Protein AF-A0A0G1MIH7-F1 (afdb_monomer)

Sequence (513 aa):
MSFLEKFGFHPGEDAVKKELVKKETDPRLKGFAPGRAARLLMLGGALLGAKAEGATPVVKDTGLRESPRIEQDSGGNLGPDVGMEVAKQAGETEKRSLRFEGLHSPMFNTETGKVEWVHLLDPLYLPVSRESEVPESISIFVPYEYARTFDTGNLLDSQDYENARDYIAGSLRDALGDNLHGLSWDETDYRAKHSVDALGLPEVESIYVLGGASPEGSKVESAKPGEVDEENLELGELRGSDATTITLEILRQMGVKVDSTAIEILGDEQQFSSEEYATLENLAREKGFTGSAENVIYKLISQYNREEITDDDTLLALDQMVASKRGVEIEIKLKDGGKDTYMIPVTWLPLLLLPLAFRRRKPAEEEKVKPPEKREKITDEPPEEVEETEMVVKNVEADLAGNFGFYESIVDRYSKEEDPDVNEMTHDILDLWTKNDNDFRVKAGMSPEPHHRTRPRQVFYANLHARAIKELIIEARQHGEKIDRAWDNTKTRERVREVVKAESDRLKALKKE

Radius of gyration: 36.1 Å; Cα contacts (8 Å, |Δi|>4): 573; chains: 1; bounding box: 89×80×112 Å

Structure (mmCIF, N/CA/C/O backbone):
data_AF-A0A0G1MIH7-F1
#
_entry.id   AF-A0A0G1MIH7-F1
#
loop_
_atom_site.group_PDB
_atom_site.id
_atom_site.type_symbol
_atom_site.label_atom_id
_atom_site.label_alt_id
_atom_site.label_comp_id
_atom_site.label_asym_id
_atom_site.label_entity_id
_atom_site.label_seq_id
_atom_site.pdbx_PDB_ins_code
_atom_site.Cartn_x
_atom_site.Cartn_y
_atom_site.Cartn_z
_atom_site.occupancy
_atom_site.B_iso_or_equiv
_atom_site.auth_seq_id
_atom_site.auth_comp_id
_atom_site.auth_asym_id
_atom_site.auth_atom_id
_atom_site.pdbx_PDB_model_num
ATOM 1 N N . MET A 1 1 ? 58.709 -31.105 -38.034 1.00 44.09 1 MET A N 1
ATOM 2 C CA . MET A 1 1 ? 57.266 -31.365 -38.196 1.00 44.09 1 MET A CA 1
ATOM 3 C C . MET A 1 1 ? 56.519 -30.166 -37.658 1.00 44.09 1 MET A C 1
ATOM 5 O O . MET A 1 1 ? 56.598 -29.904 -36.462 1.00 44.09 1 MET A O 1
ATOM 9 N N . SER A 1 2 ? 55.918 -29.381 -38.547 1.00 44.94 2 SER A N 1
ATOM 10 C CA . SER A 1 2 ? 55.173 -28.174 -38.193 1.00 44.94 2 SER A CA 1
ATOM 11 C C . SER A 1 2 ? 53.686 -28.501 -38.032 1.00 44.94 2 SER A C 1
ATOM 13 O O . SER A 1 2 ? 53.168 -29.463 -38.594 1.00 44.94 2 SER A O 1
ATOM 15 N N . PHE A 1 3 ? 53.003 -27.681 -37.239 1.00 36.94 3 PHE A N 1
ATOM 16 C CA . PHE A 1 3 ? 51.607 -27.799 -36.799 1.00 36.94 3 PHE A CA 1
ATOM 17 C C . PHE A 1 3 ? 50.560 -27.933 -37.934 1.00 36.94 3 PHE A C 1
ATOM 19 O O . PHE A 1 3 ? 49.405 -28.253 -37.669 1.00 36.94 3 PHE A O 1
ATOM 26 N N . LEU A 1 4 ? 50.957 -27.755 -39.199 1.00 42.72 4 LEU A N 1
ATOM 27 C CA . LEU A 1 4 ? 50.080 -27.777 -40.374 1.00 42.72 4 LEU A CA 1
ATOM 28 C C . LEU A 1 4 ? 49.998 -29.138 -41.097 1.00 42.72 4 LEU A C 1
ATOM 30 O O . LEU A 1 4 ? 49.125 -29.312 -41.939 1.00 42.72 4 LEU A O 1
ATOM 34 N N . GLU A 1 5 ? 50.804 -30.142 -40.730 1.00 46.59 5 GLU A N 1
ATOM 35 C CA . GLU A 1 5 ? 50.678 -31.511 -41.282 1.00 46.59 5 GLU A CA 1
ATOM 36 C C . GLU A 1 5 ? 49.583 -32.353 -40.593 1.00 46.59 5 GLU A C 1
ATOM 38 O O . GLU A 1 5 ? 49.275 -33.458 -41.031 1.00 46.59 5 GLU A O 1
ATOM 43 N N . LYS A 1 6 ? 48.944 -31.836 -39.532 1.00 46.81 6 LYS A N 1
ATOM 44 C CA . LYS A 1 6 ? 47.942 -32.574 -38.740 1.00 46.81 6 LYS A CA 1
ATOM 45 C C . LYS A 1 6 ? 46.495 -32.451 -39.244 1.00 46.81 6 LYS A C 1
ATOM 47 O O . LYS A 1 6 ? 45.623 -33.111 -38.690 1.00 46.81 6 LYS A O 1
ATOM 52 N N . PHE A 1 7 ? 46.236 -31.638 -40.275 1.00 44.69 7 PHE A N 1
ATOM 53 C CA . PHE A 1 7 ? 44.871 -31.299 -40.714 1.00 44.69 7 PHE A CA 1
ATOM 54 C C . PHE A 1 7 ? 44.569 -31.518 -42.207 1.00 44.69 7 PHE A C 1
ATOM 56 O O . PHE A 1 7 ? 43.572 -31.009 -42.704 1.00 44.69 7 PHE A O 1
ATOM 63 N N . GLY A 1 8 ? 45.362 -32.327 -42.917 1.00 41.22 8 GLY A N 1
ATOM 64 C CA . GLY A 1 8 ? 44.895 -32.988 -44.147 1.00 41.22 8 GLY A CA 1
ATOM 65 C C . GLY A 1 8 ? 44.416 -32.081 -45.290 1.00 41.22 8 GLY A C 1
ATOM 66 O O . GLY A 1 8 ? 43.531 -32.480 -46.041 1.00 41.22 8 GLY A O 1
ATOM 67 N N . PHE A 1 9 ? 44.989 -30.886 -45.452 1.00 33.19 9 PHE A N 1
ATOM 68 C CA . PHE A 1 9 ? 44.692 -30.014 -46.591 1.00 33.19 9 PHE A CA 1
ATOM 69 C C . PHE A 1 9 ? 45.756 -30.168 -47.685 1.00 33.19 9 PHE A C 1
ATOM 71 O O . PHE A 1 9 ? 46.876 -29.679 -47.551 1.00 33.19 9 PHE A O 1
ATOM 78 N N . HIS A 1 10 ? 45.391 -30.830 -48.784 1.00 44.47 10 HIS A N 1
ATOM 79 C CA . HIS A 1 10 ? 46.131 -30.775 -50.045 1.00 44.47 10 HIS A CA 1
ATOM 80 C C . HIS A 1 10 ? 45.499 -29.711 -50.957 1.00 44.47 10 HIS A C 1
ATOM 82 O O . HIS A 1 10 ? 44.301 -29.807 -51.232 1.00 44.47 10 HIS A O 1
ATOM 88 N N . PRO A 1 11 ? 46.256 -28.720 -51.460 1.00 35.38 11 PRO A N 1
ATOM 89 C CA . PRO A 1 11 ? 45.780 -27.846 -52.518 1.00 35.38 11 PRO A CA 1
ATOM 90 C C . PRO A 1 11 ? 46.031 -28.527 -53.870 1.00 35.38 11 PRO A C 1
ATOM 92 O O . PRO A 1 11 ? 47.159 -28.895 -54.191 1.00 35.38 11 PRO A O 1
ATOM 95 N N . GLY A 1 12 ? 44.971 -28.726 -54.649 1.00 30.41 12 GLY A N 1
ATOM 96 C CA . GLY A 1 12 ? 45.069 -29.128 -56.049 1.00 30.41 12 GLY A CA 1
ATOM 97 C C . GLY A 1 12 ? 44.896 -27.910 -56.945 1.00 30.41 12 GLY A C 1
ATOM 98 O O . GLY A 1 12 ? 43.775 -27.432 -57.113 1.00 30.41 12 GLY A O 1
ATOM 99 N N . GLU A 1 13 ? 46.003 -27.412 -57.490 1.00 31.78 13 GLU A N 1
ATOM 100 C CA . GLU A 1 13 ? 46.022 -26.493 -58.628 1.00 31.78 13 GLU A CA 1
ATOM 101 C C . GLU A 1 13 ? 45.903 -27.260 -59.959 1.00 31.78 13 GLU A C 1
ATOM 103 O O . GLU A 1 13 ? 46.245 -28.437 -60.059 1.00 31.78 13 GLU A O 1
ATOM 108 N N . ASP A 1 14 ? 45.461 -26.507 -60.968 1.00 32.78 14 ASP A N 1
ATOM 109 C CA . ASP A 1 14 ? 45.545 -26.737 -62.414 1.00 32.78 14 ASP A CA 1
ATOM 110 C C . ASP A 1 14 ? 44.444 -27.530 -63.135 1.00 32.78 14 ASP A C 1
ATOM 112 O O . ASP A 1 14 ? 44.491 -28.745 -63.293 1.00 32.78 14 ASP A O 1
ATOM 116 N N . ALA A 1 15 ? 43.547 -26.768 -63.781 1.00 29.56 15 ALA A N 1
ATOM 117 C CA . ALA A 1 15 ? 43.366 -26.861 -65.236 1.00 29.56 15 ALA A CA 1
ATOM 118 C C . ALA A 1 15 ? 42.664 -25.610 -65.806 1.00 29.56 15 ALA A C 1
ATOM 120 O O . ALA A 1 15 ? 41.440 -25.484 -65.809 1.00 29.56 15 ALA A O 1
ATOM 121 N N . VAL A 1 16 ? 43.457 -24.695 -66.369 1.00 32.94 16 VAL A N 1
ATOM 122 C CA . VAL A 1 16 ? 43.000 -23.665 -67.314 1.00 32.94 16 VAL A CA 1
ATOM 123 C C . VAL A 1 16 ? 43.122 -24.219 -68.736 1.00 32.94 16 VAL A C 1
ATOM 125 O O . VAL A 1 16 ? 44.236 -24.517 -69.162 1.00 32.94 16 VAL A O 1
ATOM 128 N N . LYS A 1 17 ? 42.017 -24.266 -69.502 1.00 31.86 17 LYS A N 1
ATOM 129 C CA . LYS A 1 17 ? 41.921 -23.748 -70.892 1.00 31.86 17 LYS A CA 1
ATOM 130 C C . LYS A 1 17 ? 40.544 -23.993 -71.544 1.00 31.86 17 LYS A C 1
ATOM 132 O O . LYS A 1 17 ? 40.187 -25.118 -71.851 1.00 31.86 17 LYS A O 1
ATOM 137 N N . LYS A 1 18 ? 39.892 -22.861 -71.852 1.00 32.69 18 LYS A N 1
ATOM 138 C CA . LYS A 1 18 ? 39.123 -22.496 -73.064 1.00 32.69 18 LYS A CA 1
ATOM 139 C C . LYS A 1 18 ? 38.039 -23.449 -73.600 1.00 32.69 18 LYS A C 1
ATOM 141 O O . LYS A 1 18 ? 38.362 -24.400 -74.292 1.00 32.69 18 LYS A O 1
ATOM 146 N N . GLU A 1 19 ? 36.794 -22.966 -73.579 1.00 28.88 19 GLU A N 1
ATOM 147 C CA . GLU A 1 19 ? 36.026 -22.773 -74.819 1.00 28.88 19 GLU A CA 1
ATOM 148 C C . GLU A 1 19 ? 34.981 -21.652 -74.674 1.00 28.88 19 GLU A C 1
ATOM 150 O O . GLU A 1 19 ? 34.595 -21.259 -73.576 1.00 28.88 19 GLU A O 1
ATOM 155 N N . LEU A 1 20 ? 34.640 -21.049 -75.806 1.00 29.97 20 LEU A N 1
ATOM 156 C CA . LEU A 1 20 ? 34.099 -19.706 -75.990 1.00 29.97 20 LEU A CA 1
ATOM 157 C C . LEU A 1 20 ? 32.677 -19.814 -76.577 1.00 29.97 20 LEU A C 1
ATOM 159 O O . LEU A 1 20 ? 32.452 -20.598 -77.488 1.00 29.97 20 LEU A O 1
ATOM 163 N N . VAL A 1 21 ? 31.783 -18.916 -76.141 1.00 29.66 21 VAL A N 1
ATOM 164 C CA . VAL A 1 21 ? 30.531 -18.480 -76.808 1.00 29.66 21 VAL A CA 1
ATOM 165 C C . VAL A 1 21 ? 29.314 -19.424 -76.764 1.00 29.66 21 VAL A C 1
ATOM 167 O O . VAL A 1 21 ? 29.142 -20.288 -77.614 1.00 29.66 21 VAL A O 1
ATOM 170 N N . LYS A 1 22 ? 28.327 -19.063 -75.929 1.00 28.33 22 LYS A N 1
ATOM 171 C CA . LYS A 1 22 ? 27.010 -18.575 -76.395 1.00 28.33 22 LYS A CA 1
ATOM 172 C C . LYS A 1 22 ? 26.277 -17.833 -75.271 1.00 28.33 22 LYS A C 1
ATOM 174 O O . LYS A 1 22 ? 26.077 -18.354 -74.183 1.00 28.33 22 LYS A O 1
ATOM 179 N N . LYS A 1 23 ? 25.926 -16.578 -75.562 1.00 36.69 23 LYS A N 1
ATOM 180 C CA . LYS A 1 23 ? 25.034 -15.724 -74.773 1.00 36.69 23 LYS A CA 1
ATOM 181 C C . LYS A 1 23 ? 23.606 -16.252 -74.903 1.00 36.69 23 LYS A C 1
ATOM 183 O O . LYS A 1 23 ? 23.083 -16.243 -76.012 1.00 36.69 23 LYS A O 1
ATOM 188 N N . GLU A 1 24 ? 22.965 -16.558 -73.785 1.00 29.08 24 GLU A N 1
ATOM 189 C CA . GLU A 1 24 ? 21.515 -16.437 -73.638 1.00 29.08 24 GLU A CA 1
ATOM 190 C C . GLU A 1 24 ? 21.245 -15.604 -72.386 1.00 29.08 24 GLU A C 1
ATOM 192 O O . GLU A 1 24 ? 21.560 -15.976 -71.260 1.00 29.08 24 GLU A O 1
ATOM 197 N N . THR A 1 25 ? 20.757 -14.393 -72.624 1.00 34.44 25 THR A N 1
ATOM 198 C CA . THR A 1 25 ? 20.249 -13.472 -71.613 1.00 34.44 25 THR A CA 1
ATOM 199 C C . THR A 1 25 ? 18.903 -13.982 -71.112 1.00 34.44 25 THR A C 1
ATOM 201 O O . THR A 1 25 ? 17.951 -14.036 -71.889 1.00 34.44 25 THR A O 1
ATOM 204 N N . ASP A 1 26 ? 18.828 -14.307 -69.822 1.00 34.06 26 ASP A N 1
ATOM 205 C CA . ASP A 1 26 ? 17.584 -14.606 -69.111 1.00 34.06 26 ASP A CA 1
ATOM 206 C C . ASP A 1 26 ? 16.625 -13.389 -69.175 1.00 34.06 26 ASP A C 1
ATOM 208 O O . ASP A 1 26 ? 16.998 -12.282 -68.763 1.00 34.06 26 ASP A O 1
ATOM 212 N N . PRO A 1 27 ? 15.393 -13.538 -69.701 1.00 34.28 27 PRO A N 1
ATOM 213 C CA . PRO A 1 27 ? 14.427 -12.447 -69.829 1.00 34.28 27 PRO A CA 1
ATOM 214 C C . PRO A 1 27 ? 13.786 -11.991 -68.502 1.00 34.28 27 PRO A C 1
ATOM 216 O O . PRO A 1 27 ? 12.932 -11.103 -68.523 1.00 34.28 27 PRO A O 1
ATOM 219 N N . ARG A 1 28 ? 14.192 -12.518 -67.338 1.00 37.84 28 ARG A N 1
ATOM 220 C CA . ARG A 1 28 ? 13.602 -12.172 -66.025 1.00 37.84 28 ARG A CA 1
ATOM 221 C C . ARG A 1 28 ? 14.112 -10.884 -65.361 1.00 37.84 28 ARG A C 1
ATOM 223 O O . ARG A 1 28 ? 13.677 -10.563 -64.260 1.00 37.84 28 ARG A O 1
ATOM 230 N N . LEU A 1 29 ? 14.967 -10.097 -66.021 1.00 36.47 29 LEU A N 1
ATOM 231 C CA . LEU A 1 29 ? 15.504 -8.832 -65.478 1.00 36.47 29 LEU A CA 1
ATOM 232 C C . LEU A 1 29 ? 15.002 -7.556 -66.180 1.00 36.47 29 LEU A C 1
ATOM 234 O O . LEU A 1 29 ? 15.649 -6.511 -66.122 1.00 36.47 29 LEU A O 1
ATOM 238 N N . LYS A 1 30 ? 13.819 -7.585 -66.803 1.00 32.53 30 LYS A N 1
ATOM 239 C CA . LYS A 1 30 ? 13.116 -6.357 -67.214 1.00 32.53 30 LYS A CA 1
ATOM 240 C C . LYS A 1 30 ? 12.048 -5.996 -66.185 1.00 32.53 30 LYS A C 1
ATOM 242 O O . LYS A 1 30 ? 10.952 -6.540 -66.224 1.00 32.53 30 LYS A O 1
ATOM 247 N N . GLY A 1 31 ? 12.364 -5.062 -65.284 1.00 37.75 31 GLY A N 1
ATOM 248 C CA . GLY A 1 31 ? 11.344 -4.461 -64.413 1.00 37.75 31 GLY A CA 1
ATOM 249 C C . GLY A 1 31 ? 11.797 -3.874 -63.077 1.00 37.75 31 GLY A C 1
ATOM 250 O O . GLY A 1 31 ? 10.941 -3.444 -62.311 1.00 37.75 31 GLY A O 1
ATOM 251 N N . PHE A 1 32 ? 13.094 -3.822 -62.758 1.00 35.06 32 PHE A N 1
ATOM 252 C CA . PHE A 1 32 ? 13.534 -3.234 -61.488 1.00 35.06 32 PHE A CA 1
ATOM 253 C C . PHE A 1 32 ? 13.663 -1.708 -61.608 1.00 35.06 32 PHE A C 1
ATOM 255 O O . PHE A 1 32 ? 14.698 -1.179 -62.005 1.00 35.06 32 PHE A O 1
ATOM 262 N N . ALA A 1 33 ? 12.590 -0.983 -61.286 1.00 41.47 33 ALA A N 1
ATOM 263 C CA . ALA A 1 33 ? 12.669 0.455 -61.062 1.00 41.47 33 ALA A CA 1
ATOM 264 C C . ALA A 1 33 ? 13.313 0.702 -59.682 1.00 41.47 33 ALA A C 1
ATOM 266 O O . ALA A 1 33 ? 12.742 0.283 -58.673 1.00 41.47 33 ALA A O 1
ATOM 267 N N . PRO A 1 34 ? 14.477 1.371 -59.583 1.00 43.56 34 PRO A N 1
ATOM 268 C CA . PRO A 1 34 ? 15.071 1.673 -58.287 1.00 43.56 34 PRO A CA 1
ATOM 269 C C . PRO A 1 34 ? 14.152 2.620 -57.506 1.00 43.56 34 PRO A C 1
ATOM 271 O O . PRO A 1 34 ? 13.765 3.687 -58.002 1.00 43.56 34 PRO A O 1
ATOM 274 N N . GLY A 1 35 ? 13.793 2.202 -56.288 1.00 47.31 35 GLY A N 1
ATOM 275 C CA . GLY A 1 35 ? 12.974 2.971 -55.354 1.00 47.31 35 GLY A CA 1
ATOM 276 C C . GLY A 1 35 ? 13.631 4.294 -54.942 1.00 47.31 35 GLY A C 1
ATOM 277 O O . GLY A 1 35 ? 14.837 4.489 -55.105 1.00 47.31 35 GLY A O 1
ATOM 278 N N . ARG A 1 36 ? 12.829 5.218 -54.395 1.00 42.56 36 ARG A N 1
ATOM 279 C CA . ARG A 1 36 ? 13.233 6.601 -54.063 1.00 42.56 36 ARG A CA 1
ATOM 280 C C . ARG A 1 36 ? 14.532 6.702 -53.246 1.00 42.56 36 ARG A C 1
ATOM 282 O O . ARG A 1 36 ? 15.330 7.586 -53.527 1.00 42.56 36 ARG A O 1
ATOM 289 N N . ALA A 1 37 ? 14.784 5.775 -52.320 1.00 38.69 37 ALA A N 1
ATOM 290 C CA . ALA A 1 37 ? 16.008 5.748 -51.512 1.00 38.69 37 ALA A CA 1
ATOM 291 C C . ALA A 1 37 ? 17.279 5.455 -52.338 1.00 38.69 37 ALA A C 1
ATOM 293 O O . ALA A 1 37 ? 18.307 6.098 -52.145 1.00 38.69 37 ALA A O 1
ATOM 294 N N . ALA A 1 38 ? 17.197 4.555 -53.324 1.00 42.56 38 ALA A N 1
ATOM 295 C CA . ALA A 1 38 ? 18.307 4.270 -54.233 1.00 42.56 38 ALA A CA 1
ATOM 296 C C . ALA A 1 38 ? 18.554 5.429 -55.214 1.00 42.56 38 ALA A C 1
ATOM 298 O O . ALA A 1 38 ? 19.698 5.698 -55.568 1.00 42.56 38 ALA A O 1
ATOM 299 N N . ARG A 1 39 ? 17.503 6.169 -55.605 1.00 43.28 39 ARG A N 1
ATOM 300 C CA . ARG A 1 39 ? 17.656 7.408 -56.389 1.00 43.28 39 ARG A CA 1
ATOM 301 C C . ARG A 1 39 ? 18.311 8.527 -55.581 1.00 43.28 39 ARG A C 1
ATOM 303 O O . ARG A 1 39 ? 19.133 9.235 -56.142 1.00 43.28 39 ARG A O 1
ATOM 310 N N . LEU A 1 40 ? 17.995 8.660 -54.292 1.00 40.34 40 LEU A N 1
ATOM 311 C CA . LEU A 1 40 ? 18.628 9.630 -53.388 1.00 40.34 40 LEU A CA 1
ATOM 312 C C . LEU A 1 40 ? 20.113 9.322 -53.151 1.00 40.34 40 LEU A C 1
ATOM 314 O O . LEU A 1 40 ? 20.933 10.231 -53.218 1.00 40.34 40 LEU A O 1
ATOM 318 N N . LEU A 1 41 ? 20.474 8.048 -52.978 1.00 40.69 41 LEU A N 1
ATOM 319 C CA . LEU A 1 41 ? 21.875 7.626 -52.856 1.00 40.69 41 LEU A CA 1
ATOM 320 C C . LEU A 1 41 ? 22.661 7.796 -54.165 1.00 40.69 41 LEU A C 1
ATOM 322 O O . LEU A 1 41 ? 23.814 8.218 -54.134 1.00 40.69 41 LEU A O 1
ATOM 326 N N . MET A 1 42 ? 22.038 7.545 -55.323 1.00 43.91 42 MET A N 1
ATOM 327 C CA . MET A 1 42 ? 22.674 7.830 -56.615 1.00 43.91 42 MET A CA 1
ATOM 328 C C . MET A 1 42 ? 22.769 9.334 -56.915 1.00 43.91 42 MET A C 1
ATOM 330 O O . MET A 1 42 ? 23.758 9.754 -57.507 1.00 43.91 42 MET A O 1
ATOM 334 N N . LEU A 1 43 ? 21.805 10.159 -56.481 1.00 41.72 43 LEU A N 1
ATOM 335 C CA . LEU A 1 43 ? 21.903 11.623 -56.574 1.00 41.72 43 LEU A CA 1
ATOM 336 C C . LEU A 1 43 ? 22.996 12.179 -55.653 1.00 41.72 43 LEU A C 1
ATOM 338 O O . LEU A 1 43 ? 23.746 13.053 -56.078 1.00 41.72 43 LEU A O 1
ATOM 342 N N . GLY A 1 44 ? 23.133 11.641 -54.436 1.00 38.72 44 GLY A N 1
ATOM 343 C CA . GLY A 1 44 ? 24.222 11.990 -53.519 1.00 38.72 44 GLY A CA 1
ATOM 344 C C . GLY A 1 44 ? 25.600 11.611 -54.072 1.00 38.72 44 GLY A C 1
ATOM 345 O O . GLY A 1 44 ? 26.532 12.406 -54.001 1.00 38.72 44 GLY A O 1
ATOM 346 N N . GLY A 1 45 ? 25.714 10.443 -54.715 1.00 36.94 45 GLY A N 1
ATOM 347 C CA . GLY A 1 45 ? 26.942 10.020 -55.399 1.00 36.94 45 GLY A CA 1
ATOM 348 C C . GLY A 1 45 ? 27.263 10.829 -56.664 1.00 36.94 45 GLY A C 1
ATOM 349 O O . GLY A 1 45 ? 28.429 11.096 -56.940 1.00 36.94 45 GLY A O 1
ATOM 350 N N . ALA A 1 46 ? 26.247 11.267 -57.415 1.00 38.22 46 ALA A N 1
ATOM 351 C CA . ALA A 1 46 ? 26.431 12.081 -58.619 1.00 38.22 46 ALA A CA 1
ATOM 352 C C . ALA A 1 46 ? 26.798 13.545 -58.303 1.00 38.22 46 ALA A C 1
ATOM 354 O O . ALA A 1 46 ? 27.587 14.141 -59.035 1.00 38.22 46 ALA A O 1
ATOM 355 N N . LEU A 1 47 ? 26.295 14.106 -57.196 1.00 38.09 47 LEU A N 1
ATOM 356 C CA . LEU A 1 47 ? 26.658 15.451 -56.724 1.00 38.09 47 LEU A CA 1
ATOM 357 C C . LEU A 1 47 ? 28.106 15.540 -56.218 1.00 38.09 47 LEU A C 1
ATOM 359 O O . LEU A 1 47 ? 28.707 16.607 -56.283 1.00 38.09 47 LEU A O 1
ATOM 363 N N . LEU A 1 48 ? 28.692 14.421 -55.787 1.00 40.50 48 LEU A N 1
ATOM 364 C CA . LEU A 1 48 ? 30.092 14.343 -55.352 1.00 40.50 48 LEU A CA 1
ATOM 365 C C . LEU A 1 48 ? 31.074 13.996 -56.489 1.00 40.50 48 LEU A C 1
ATOM 367 O O . LEU A 1 48 ? 32.283 13.998 -56.273 1.00 40.50 48 LEU A O 1
ATOM 371 N N . GLY A 1 49 ? 30.575 13.714 -57.701 1.00 35.97 49 GLY A N 1
ATOM 372 C CA . GLY A 1 4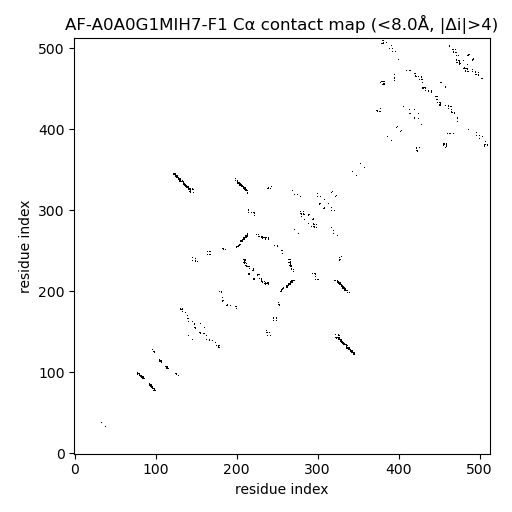9 ? 31.384 13.267 -58.843 1.00 35.97 49 GLY A CA 1
ATOM 373 C C . GLY A 1 49 ? 31.453 14.220 -60.044 1.00 35.97 49 GLY A C 1
ATOM 374 O O . GLY A 1 49 ? 32.210 13.953 -60.977 1.00 35.97 49 GLY A O 1
ATOM 375 N N . ALA A 1 50 ? 30.698 15.322 -60.065 1.00 31.31 50 ALA A N 1
ATOM 376 C CA . ALA A 1 50 ? 30.637 16.208 -61.228 1.00 31.31 50 ALA A CA 1
ATOM 377 C C . ALA A 1 50 ? 31.617 17.394 -61.123 1.00 31.31 50 ALA A C 1
ATOM 379 O O . ALA A 1 50 ? 31.328 18.429 -60.530 1.00 31.31 50 ALA A O 1
ATOM 380 N N . LYS A 1 51 ? 32.775 17.258 -61.778 1.00 42.34 51 LYS A N 1
ATOM 381 C CA . LYS A 1 51 ? 33.553 18.393 -62.300 1.00 42.34 51 LYS A CA 1
ATOM 382 C C . LYS A 1 51 ? 32.807 18.989 -63.505 1.00 42.34 51 LYS A C 1
ATOM 384 O O . LYS A 1 51 ? 32.748 18.326 -64.534 1.00 42.34 51 LYS A O 1
ATOM 389 N N . ALA A 1 52 ? 32.288 20.211 -63.389 1.00 29.38 52 ALA A N 1
ATOM 390 C CA . ALA A 1 52 ? 32.027 21.154 -64.493 1.00 29.38 52 ALA A CA 1
ATOM 391 C C . ALA A 1 52 ? 31.654 22.513 -63.866 1.00 29.38 52 ALA A C 1
ATOM 393 O O . ALA A 1 52 ? 30.723 22.594 -63.075 1.00 29.38 52 ALA A O 1
ATOM 394 N N . GLU A 1 53 ? 32.511 23.530 -63.936 1.00 30.59 53 GLU A N 1
ATOM 395 C CA . GLU A 1 53 ? 32.537 24.543 -65.004 1.00 30.59 53 GLU A CA 1
ATOM 396 C C . GLU A 1 53 ? 31.210 25.303 -65.194 1.00 30.59 53 GLU A C 1
ATOM 398 O O . GLU A 1 53 ? 30.261 24.812 -65.792 1.00 30.59 53 GLU A O 1
ATOM 403 N N . GLY A 1 54 ? 31.216 26.545 -64.692 1.00 39.97 54 GLY A N 1
ATOM 404 C CA . GLY A 1 54 ? 30.617 27.732 -65.307 1.00 39.97 54 GLY A CA 1
ATOM 405 C C . GLY A 1 54 ? 29.142 27.696 -65.705 1.00 39.97 54 GLY A C 1
ATOM 406 O O . GLY A 1 54 ? 28.833 27.449 -66.862 1.00 39.97 54 GLY A O 1
ATOM 407 N N . ALA A 1 55 ? 28.259 28.138 -64.806 1.00 25.52 55 ALA A N 1
ATOM 408 C CA . ALA A 1 55 ? 27.059 28.899 -65.173 1.00 25.52 55 ALA A CA 1
ATOM 409 C C . ALA A 1 55 ? 26.456 29.571 -63.929 1.00 25.52 55 ALA A C 1
ATOM 411 O O . ALA A 1 55 ? 25.976 28.906 -63.015 1.00 25.52 55 ALA A O 1
ATOM 412 N N . THR A 1 56 ? 26.469 30.900 -63.897 1.00 35.56 56 THR A N 1
ATOM 413 C CA . THR A 1 56 ? 25.676 31.710 -62.967 1.00 35.56 56 THR A CA 1
ATOM 414 C C . THR A 1 56 ? 24.215 31.754 -63.423 1.00 35.56 56 THR A C 1
ATOM 416 O O . THR A 1 56 ? 23.962 31.976 -64.609 1.00 35.56 56 THR A O 1
ATOM 419 N N . PRO A 1 57 ? 23.237 31.655 -62.505 1.00 26.55 57 PRO A N 1
ATOM 420 C CA . PRO A 1 57 ? 21.914 32.196 -62.751 1.00 26.55 57 PRO A CA 1
ATOM 421 C C . PRO A 1 57 ? 21.612 33.407 -61.863 1.00 26.55 57 PRO A C 1
ATOM 423 O O . PRO A 1 57 ? 21.862 33.449 -60.661 1.00 26.55 57 PRO A O 1
ATOM 426 N N . VAL A 1 58 ? 21.060 34.392 -62.559 1.00 25.12 58 VAL A N 1
ATOM 427 C CA . VAL A 1 58 ? 20.551 35.701 -62.163 1.00 25.12 58 VAL A CA 1
ATOM 428 C C . VAL A 1 58 ? 19.593 35.639 -60.967 1.00 25.12 58 VAL A C 1
ATOM 430 O O . VAL A 1 58 ? 18.602 34.911 -60.986 1.00 25.12 58 VAL A O 1
ATOM 433 N N . VAL A 1 59 ? 19.860 36.488 -59.972 1.00 25.62 59 VAL A N 1
ATOM 434 C CA . VAL A 1 59 ? 18.956 36.827 -58.865 1.00 25.62 59 VAL A CA 1
ATOM 435 C C . VAL A 1 59 ? 17.820 37.700 -59.404 1.00 25.62 59 VAL A C 1
ATOM 437 O O . VAL A 1 59 ? 18.074 38.741 -60.010 1.00 25.62 59 VAL A O 1
ATOM 440 N N . LYS A 1 60 ? 16.565 37.290 -59.180 1.00 26.67 60 LYS A N 1
ATOM 441 C CA . LYS A 1 60 ? 15.409 38.188 -59.274 1.00 26.67 60 LYS A CA 1
ATOM 442 C C . LYS A 1 60 ? 15.044 38.672 -57.880 1.00 26.67 60 LYS A C 1
ATOM 444 O O . LYS A 1 60 ? 14.671 37.896 -57.009 1.00 26.67 60 LYS A O 1
ATOM 449 N N . ASP A 1 61 ? 15.206 39.974 -57.752 1.00 28.55 61 ASP A N 1
ATOM 450 C CA . ASP A 1 61 ? 14.950 40.833 -56.616 1.00 28.55 61 ASP A CA 1
ATOM 451 C C . ASP A 1 61 ? 13.438 41.025 -56.420 1.00 28.55 61 ASP A C 1
ATOM 453 O O . ASP A 1 61 ? 12.739 41.452 -57.343 1.00 28.55 61 ASP A O 1
ATOM 457 N N . THR A 1 62 ? 12.929 40.710 -55.229 1.00 27.83 62 THR A N 1
ATOM 458 C CA . THR A 1 62 ? 11.626 41.199 -54.764 1.00 27.83 62 THR A CA 1
ATOM 459 C C . THR A 1 62 ? 11.672 41.469 -53.264 1.00 27.83 62 THR A C 1
ATOM 461 O O . THR A 1 62 ? 11.483 40.563 -52.459 1.00 27.83 62 THR A O 1
ATOM 464 N N . GLY A 1 63 ? 11.822 42.749 -52.922 1.00 27.41 63 GLY A N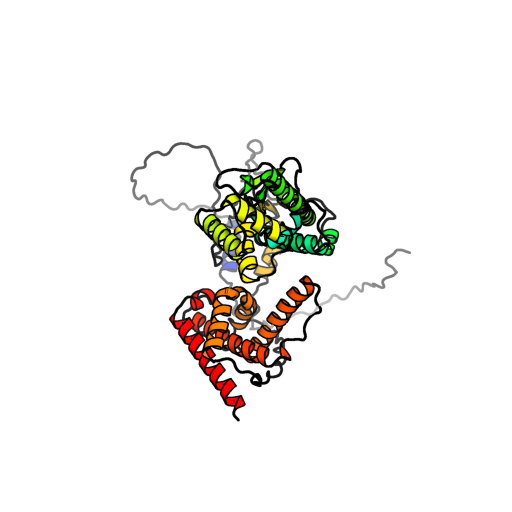 1
ATOM 465 C CA . GLY A 1 63 ? 10.939 43.396 -51.949 1.00 27.41 63 GLY A CA 1
ATOM 466 C C . GLY A 1 63 ? 11.386 43.387 -50.492 1.00 27.41 63 GLY A C 1
ATOM 467 O O . GLY A 1 63 ? 10.932 42.575 -49.695 1.00 27.41 63 GLY A O 1
ATOM 468 N N . LEU A 1 64 ? 12.181 44.398 -50.143 1.00 27.39 64 LEU A N 1
ATOM 469 C CA . LEU A 1 64 ? 12.416 44.899 -48.789 1.00 27.39 64 LEU A CA 1
ATOM 470 C C . LEU A 1 64 ? 11.111 45.219 -48.038 1.00 27.39 64 LEU A C 1
ATOM 472 O O . LEU A 1 64 ? 10.280 45.981 -48.536 1.00 27.39 64 LEU A O 1
ATOM 476 N N . ARG A 1 65 ? 11.017 44.767 -46.782 1.00 28.12 65 ARG A N 1
ATOM 477 C CA . ARG A 1 65 ? 10.373 45.522 -45.697 1.00 28.12 65 ARG A CA 1
ATOM 478 C C . ARG A 1 65 ? 11.002 45.177 -44.341 1.00 28.12 65 ARG A C 1
ATOM 480 O O . ARG A 1 65 ? 10.826 44.087 -43.820 1.00 28.12 65 ARG A O 1
ATOM 487 N N . GLU A 1 66 ? 11.788 46.147 -43.881 1.00 28.31 66 GLU A N 1
ATOM 488 C CA . GLU A 1 66 ? 12.053 46.611 -42.511 1.00 28.31 66 GLU A CA 1
ATOM 489 C C . GLU A 1 66 ? 12.165 45.595 -41.361 1.00 28.31 66 GLU A C 1
ATOM 491 O O . GLU A 1 66 ? 11.199 45.002 -40.891 1.00 28.31 66 GLU A O 1
ATOM 496 N N . SER A 1 67 ? 13.391 45.512 -40.843 1.00 25.73 67 SER A N 1
ATOM 497 C CA . SER A 1 67 ? 13.781 44.916 -39.565 1.00 25.73 67 SER A CA 1
ATOM 498 C C . SER A 1 67 ? 13.298 45.732 -38.359 1.00 25.73 67 SER A C 1
ATOM 500 O O . SER A 1 67 ? 13.257 46.963 -38.425 1.00 25.73 67 SER A O 1
ATOM 502 N N . PRO A 1 68 ? 13.199 45.086 -37.189 1.00 26.67 68 PRO A N 1
ATOM 503 C CA . PRO A 1 68 ? 13.732 45.653 -35.963 1.00 26.67 68 PRO A CA 1
ATOM 504 C C . PRO A 1 68 ? 14.927 44.841 -35.450 1.00 26.67 68 PRO A C 1
ATOM 506 O O . PRO A 1 68 ? 15.005 43.624 -35.589 1.00 26.67 68 PRO A O 1
ATOM 509 N N . ARG A 1 69 ? 15.873 45.585 -34.871 1.00 26.86 69 ARG A N 1
ATOM 510 C CA . ARG A 1 69 ? 17.072 45.127 -34.163 1.00 26.86 69 ARG A CA 1
ATOM 511 C C . ARG A 1 69 ? 16.752 44.053 -33.118 1.00 26.86 69 ARG A C 1
ATOM 513 O O . ARG A 1 69 ? 15.890 44.282 -32.277 1.00 26.86 69 ARG A O 1
ATOM 520 N N . ILE A 1 70 ? 17.552 42.989 -33.109 1.00 27.61 70 ILE A N 1
ATOM 521 C CA . ILE A 1 70 ? 17.833 42.169 -31.925 1.00 27.61 70 ILE A CA 1
ATOM 522 C C . ILE A 1 70 ? 19.357 42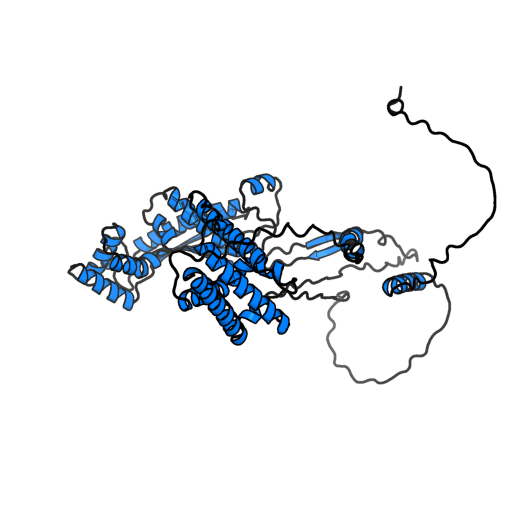.049 -31.804 1.00 27.61 70 ILE A C 1
ATOM 524 O O . ILE A 1 70 ? 20.080 42.064 -32.801 1.00 27.61 70 ILE A O 1
ATOM 528 N N . GLU A 1 71 ? 19.795 42.075 -30.554 1.00 26.58 71 GLU A N 1
ATOM 529 C CA . GLU A 1 71 ? 21.151 42.202 -30.043 1.00 26.58 71 GLU A CA 1
ATOM 530 C C . GLU A 1 71 ? 22.106 41.101 -30.525 1.00 26.58 71 GLU A C 1
ATOM 532 O O . GLU A 1 71 ? 21.714 39.972 -30.814 1.00 26.58 71 GLU A O 1
ATOM 537 N N . GLN A 1 72 ? 23.387 41.470 -30.616 1.00 28.44 72 GLN A N 1
ATOM 538 C CA . GLN A 1 72 ? 24.491 40.523 -30.708 1.00 28.44 72 GLN A CA 1
ATOM 539 C C . GLN A 1 72 ? 24.534 39.712 -29.417 1.00 28.44 72 GLN A C 1
ATOM 541 O O . GLN A 1 72 ? 24.842 40.276 -28.370 1.00 28.44 72 GLN A O 1
ATOM 546 N N . ASP A 1 73 ? 24.323 38.406 -29.527 1.00 26.67 73 ASP A N 1
ATOM 547 C CA . ASP A 1 73 ? 24.857 37.463 -28.559 1.00 26.67 73 ASP A CA 1
ATOM 548 C C . ASP A 1 73 ? 25.688 36.397 -29.277 1.00 26.67 73 ASP A C 1
ATOM 550 O O . ASP A 1 73 ? 25.458 36.039 -30.436 1.00 26.67 73 ASP A O 1
ATOM 554 N N . SER A 1 74 ? 26.766 36.022 -28.608 1.00 29.06 74 SER A N 1
ATOM 555 C CA . SER A 1 74 ? 27.941 35.338 -29.140 1.00 29.06 74 SER A CA 1
ATOM 556 C C . SER A 1 74 ? 27.686 33.918 -29.661 1.00 29.06 74 SER A C 1
ATOM 558 O O . SER A 1 74 ? 26.816 33.196 -29.191 1.00 29.06 74 SER A O 1
ATOM 560 N N . GLY A 1 75 ? 28.500 33.533 -30.651 1.00 32.59 75 GLY A N 1
ATOM 561 C CA . GLY A 1 75 ? 28.403 32.322 -31.464 1.00 32.59 75 GLY A CA 1
ATOM 562 C C . GLY A 1 75 ? 28.072 31.017 -30.736 1.00 32.59 75 GLY A C 1
ATOM 563 O O . GLY A 1 75 ? 28.855 30.518 -29.935 1.00 32.59 75 GLY A O 1
ATOM 564 N N . GLY A 1 76 ? 26.969 30.406 -31.162 1.00 27.97 76 GLY A N 1
ATOM 565 C CA . GLY A 1 76 ? 26.690 28.982 -31.031 1.00 27.97 76 GLY A CA 1
ATOM 566 C C . GLY A 1 76 ? 26.401 28.413 -32.418 1.00 27.97 76 GLY A C 1
ATOM 567 O O . GLY A 1 76 ? 25.512 28.897 -33.118 1.00 27.97 76 GLY A O 1
ATOM 568 N N . ASN A 1 77 ? 27.172 27.409 -32.840 1.00 33.56 77 ASN A N 1
ATOM 569 C CA . ASN A 1 77 ? 26.880 26.613 -34.032 1.00 33.56 77 ASN A CA 1
ATOM 570 C C . ASN A 1 77 ? 25.585 25.824 -33.787 1.00 33.56 77 ASN A C 1
ATOM 572 O O . ASN A 1 77 ? 25.620 24.719 -33.255 1.00 33.56 77 ASN A O 1
ATOM 576 N N . LEU A 1 78 ? 24.442 26.390 -34.168 1.00 31.16 78 LEU A N 1
ATOM 577 C CA . LEU A 1 78 ? 23.171 25.676 -34.177 1.00 31.16 78 LEU A CA 1
ATOM 578 C C . LEU A 1 78 ? 23.118 24.794 -35.429 1.00 31.16 78 LEU A C 1
ATOM 580 O O . LEU A 1 78 ? 22.824 25.257 -36.533 1.00 31.16 78 LEU A O 1
ATOM 584 N N . GLY A 1 79 ? 23.448 23.514 -35.256 1.00 35.16 79 GLY A N 1
ATOM 585 C CA . GLY A 1 79 ? 23.029 22.473 -36.190 1.00 35.16 79 GLY A CA 1
ATOM 586 C C . GLY A 1 79 ? 21.497 22.339 -36.191 1.00 35.16 79 GLY A C 1
ATOM 587 O O . GLY A 1 79 ? 20.844 22.777 -35.243 1.00 35.16 79 GLY A O 1
ATOM 588 N N . PRO A 1 80 ? 20.891 21.768 -37.246 1.00 30.25 80 PRO A N 1
ATOM 589 C CA . PRO A 1 80 ? 19.446 21.583 -37.295 1.00 30.25 80 PRO A CA 1
ATOM 590 C C . PRO A 1 80 ? 18.989 20.609 -36.199 1.00 30.25 80 PRO A C 1
ATOM 592 O O . PRO A 1 80 ? 19.367 19.437 -36.212 1.00 30.25 80 PRO A O 1
ATOM 595 N N . ASP A 1 81 ? 18.155 21.095 -35.280 1.00 32.88 81 ASP A N 1
ATOM 596 C CA . ASP A 1 81 ? 17.421 20.269 -34.321 1.00 32.88 81 ASP A CA 1
ATOM 597 C C . ASP A 1 81 ? 16.341 19.486 -35.081 1.00 32.88 81 ASP A C 1
ATOM 599 O O . ASP A 1 81 ? 15.446 20.066 -35.703 1.00 32.88 81 ASP A O 1
ATOM 603 N N . VAL A 1 82 ? 16.426 18.157 -35.060 1.00 32.19 82 VAL A N 1
ATOM 604 C CA . VAL A 1 82 ? 15.384 17.273 -35.597 1.00 32.19 82 VAL A CA 1
ATOM 605 C C . VAL A 1 82 ? 14.818 16.484 -34.425 1.00 32.19 82 VAL A C 1
ATOM 607 O O . VAL A 1 82 ? 15.268 15.383 -34.114 1.00 32.19 82 VAL A O 1
ATOM 610 N N . GLY A 1 83 ? 13.841 17.077 -33.741 1.00 27.33 83 GLY A N 1
ATOM 611 C CA . GLY A 1 83 ? 13.063 16.385 -32.719 1.00 27.33 83 GLY A CA 1
ATOM 612 C C . GLY A 1 83 ? 12.170 15.324 -33.359 1.00 27.33 83 GLY A C 1
ATOM 613 O O . GLY A 1 83 ? 11.494 15.592 -34.354 1.00 27.33 83 GLY A O 1
ATOM 614 N N . MET A 1 84 ? 12.166 14.116 -32.799 1.00 31.69 84 MET A N 1
ATOM 615 C CA . MET A 1 84 ? 11.213 13.074 -33.168 1.00 31.69 84 MET A CA 1
ATOM 616 C C . MET A 1 84 ? 10.344 12.787 -31.944 1.00 31.69 84 MET A C 1
ATOM 618 O O . MET A 1 84 ? 10.755 12.069 -31.036 1.00 31.69 84 MET A O 1
ATOM 622 N N . GLU A 1 85 ? 9.150 13.376 -31.908 1.00 27.69 85 GLU A N 1
ATOM 623 C CA . GLU A 1 85 ? 8.148 13.054 -30.894 1.00 27.69 85 GLU A CA 1
ATOM 624 C C . GLU A 1 85 ? 7.559 11.676 -31.204 1.00 27.69 85 GLU A C 1
ATOM 626 O O . GLU A 1 85 ? 6.968 11.453 -32.264 1.00 27.69 85 GLU A O 1
ATOM 631 N N . VAL A 1 86 ? 7.743 10.728 -30.287 1.00 31.62 86 VAL A N 1
ATOM 632 C CA . VAL A 1 86 ? 7.067 9.432 -30.340 1.00 31.62 86 VAL A CA 1
ATOM 633 C C . VAL A 1 86 ? 6.026 9.439 -29.234 1.00 31.62 86 VAL A C 1
ATOM 635 O O . VAL A 1 86 ? 6.353 9.266 -28.067 1.00 31.62 86 VAL A O 1
ATOM 638 N N . ALA A 1 87 ? 4.766 9.662 -29.601 1.00 24.50 87 ALA A N 1
ATOM 639 C CA . ALA A 1 87 ? 3.658 9.589 -28.660 1.00 24.50 87 ALA A CA 1
ATOM 640 C C . ALA A 1 87 ? 3.480 8.140 -28.178 1.00 24.50 87 ALA A C 1
ATOM 642 O O . ALA A 1 87 ? 2.990 7.285 -28.924 1.00 24.50 87 ALA A O 1
ATOM 643 N N . LYS A 1 88 ? 3.863 7.863 -26.928 1.00 30.95 88 LYS A N 1
ATOM 644 C CA . LYS A 1 88 ? 3.257 6.781 -26.151 1.00 30.95 88 LYS A CA 1
ATOM 645 C C . LYS A 1 88 ? 1.964 7.295 -25.526 1.00 30.95 88 LYS A C 1
ATOM 647 O O . LYS A 1 88 ? 1.732 8.494 -25.411 1.00 30.95 88 LYS A O 1
ATOM 652 N N . GLN A 1 89 ? 1.058 6.371 -25.269 1.00 31.61 89 GLN A N 1
ATOM 653 C CA . GLN A 1 89 ? -0.262 6.682 -24.754 1.00 31.61 89 GLN A CA 1
ATOM 654 C C . GLN A 1 89 ? -0.279 6.468 -23.240 1.00 31.61 89 GLN A C 1
ATOM 656 O O . GLN A 1 89 ? 0.458 5.617 -22.762 1.00 31.61 89 GLN A O 1
ATOM 661 N N . ALA A 1 90 ? -1.152 7.228 -22.575 1.00 28.88 90 ALA A N 1
ATOM 662 C CA . ALA A 1 90 ? -1.198 7.536 -21.145 1.00 28.88 90 ALA A CA 1
ATOM 663 C C . ALA A 1 90 ? -0.051 8.455 -20.675 1.00 28.88 90 ALA A C 1
ATOM 665 O O . ALA A 1 90 ? 1.059 8.020 -20.419 1.00 28.88 90 ALA A O 1
ATOM 666 N N . GLY A 1 91 ? -0.345 9.757 -20.584 1.00 32.22 91 GLY A N 1
ATOM 667 C CA . GLY A 1 91 ? 0.320 10.685 -19.657 1.00 32.22 91 GLY A CA 1
ATOM 668 C C . GLY A 1 91 ? 1.743 11.175 -19.944 1.00 32.22 91 GLY A C 1
ATOM 669 O O . GLY A 1 91 ? 2.025 12.317 -19.603 1.00 32.22 91 GLY A O 1
ATOM 670 N N . GLU A 1 92 ? 2.614 10.401 -20.589 1.00 32.19 92 GLU A N 1
ATOM 671 C CA . GLU A 1 92 ? 4.052 10.710 -20.632 1.00 32.19 92 GLU A CA 1
ATOM 672 C C . GLU A 1 92 ? 4.557 11.073 -22.034 1.00 32.19 92 GLU A C 1
ATOM 674 O O . GLU A 1 92 ? 4.503 10.291 -22.991 1.00 32.19 92 GLU A O 1
ATOM 679 N N . THR A 1 93 ? 5.096 12.285 -22.168 1.00 31.12 93 THR A N 1
ATOM 680 C CA . THR A 1 93 ? 5.843 12.703 -23.358 1.00 31.12 93 THR A CA 1
ATOM 681 C C . THR A 1 93 ? 7.303 12.281 -23.242 1.00 31.12 93 THR A C 1
ATOM 683 O O . THR A 1 93 ? 8.120 13.018 -22.701 1.00 31.12 93 THR A O 1
ATOM 686 N N . GLU A 1 94 ? 7.665 11.135 -23.821 1.00 35.09 94 GLU A N 1
ATOM 687 C CA . GLU A 1 94 ? 9.070 10.749 -24.007 1.00 35.09 94 GLU A CA 1
ATOM 688 C C . GLU A 1 94 ? 9.736 11.711 -25.018 1.00 35.09 94 GLU A C 1
ATOM 690 O O . GLU A 1 94 ? 9.642 11.535 -26.239 1.00 35.09 94 GLU A O 1
ATOM 695 N N . LYS A 1 95 ? 10.404 12.769 -24.536 1.00 34.28 95 LYS A N 1
ATOM 696 C CA . LYS A 1 95 ? 11.180 13.678 -25.395 1.00 34.28 95 LYS A CA 1
ATOM 697 C C . LYS A 1 95 ? 12.514 13.043 -25.767 1.00 34.28 95 LYS A C 1
ATOM 699 O O . LYS A 1 95 ? 13.520 13.179 -25.080 1.00 34.28 95 LYS A O 1
ATOM 704 N N . ARG A 1 96 ? 12.554 12.398 -26.932 1.00 37.12 96 ARG A N 1
ATOM 705 C CA . ARG A 1 96 ? 13.815 12.003 -27.572 1.00 37.12 96 ARG A CA 1
ATOM 706 C C . ARG A 1 96 ? 14.358 13.175 -28.381 1.00 37.12 96 ARG A C 1
ATOM 708 O O . ARG A 1 96 ? 13.902 13.428 -29.497 1.00 37.12 96 ARG A O 1
ATOM 715 N N . SER A 1 97 ? 15.332 13.896 -27.832 1.00 36.03 97 SER A N 1
ATOM 716 C CA . SER A 1 97 ? 16.081 14.895 -28.599 1.00 36.03 97 SER A CA 1
ATOM 717 C C . SER A 1 97 ? 17.339 14.257 -29.195 1.00 36.03 97 SER A C 1
ATOM 719 O O . SER A 1 97 ? 18.155 13.661 -28.499 1.00 36.03 97 SER A O 1
ATOM 721 N N . LEU A 1 98 ? 17.475 14.338 -30.519 1.00 36.56 98 LEU A N 1
ATOM 722 C CA . LEU A 1 98 ? 18.715 14.023 -31.224 1.00 36.56 98 LEU A CA 1
ATOM 723 C C . LEU A 1 98 ? 19.418 15.349 -31.508 1.00 36.56 98 LEU A C 1
ATOM 725 O O . LEU A 1 98 ? 19.102 16.012 -32.495 1.00 36.56 98 LEU A O 1
ATOM 729 N N . ARG A 1 99 ? 20.362 15.745 -30.648 1.00 35.41 99 ARG A N 1
ATOM 730 C CA . ARG A 1 99 ? 21.240 16.886 -30.930 1.00 35.41 99 ARG A CA 1
ATOM 731 C C . ARG A 1 99 ? 22.480 16.430 -31.688 1.00 35.41 99 ARG A C 1
ATOM 733 O O . ARG A 1 99 ? 23.222 15.566 -31.231 1.00 35.41 99 ARG A O 1
ATOM 740 N N . PHE A 1 100 ? 22.717 17.047 -32.842 1.00 39.09 100 PHE A N 1
ATOM 741 C CA . PHE A 1 100 ? 23.948 16.885 -33.611 1.00 39.09 100 PHE A CA 1
ATOM 742 C C . PHE A 1 100 ? 24.930 17.993 -33.229 1.00 39.09 100 PHE A C 1
ATOM 744 O O . PHE A 1 100 ? 24.968 19.046 -33.864 1.00 39.09 100 PHE A O 1
ATOM 751 N N . GLU A 1 101 ? 25.732 17.759 -32.196 1.00 38.38 101 GLU A N 1
ATOM 752 C CA . GLU A 1 101 ? 26.871 18.619 -31.881 1.00 38.38 101 GLU A CA 1
ATOM 753 C C . GLU A 1 101 ? 28.147 17.995 -32.459 1.00 38.38 101 GLU A C 1
ATOM 755 O O . GLU A 1 101 ? 28.462 16.839 -32.190 1.00 38.38 101 GLU A O 1
ATOM 760 N N . GLY A 1 102 ? 28.874 18.754 -33.287 1.00 41.47 102 GLY A N 1
ATOM 761 C CA . GLY A 1 102 ? 30.200 18.354 -33.773 1.00 41.47 102 GLY A CA 1
ATOM 762 C C . GLY A 1 102 ? 30.272 17.870 -35.223 1.00 41.47 102 GLY A C 1
ATOM 763 O O . GLY A 1 102 ? 30.795 16.797 -35.504 1.00 41.47 102 GLY A O 1
ATOM 764 N N . LEU A 1 103 ? 29.840 18.691 -36.184 1.00 40.38 103 LEU A N 1
ATOM 765 C CA . LEU A 1 103 ? 30.426 18.636 -37.528 1.00 40.38 103 LEU A CA 1
ATOM 766 C C . LEU A 1 103 ? 31.675 19.524 -37.523 1.00 40.38 103 LEU A C 1
ATOM 768 O O . LEU A 1 103 ? 31.586 20.741 -37.681 1.00 40.38 103 LEU A O 1
ATOM 772 N N . HIS A 1 104 ? 32.845 18.925 -37.292 1.00 45.56 104 HIS A N 1
ATOM 773 C CA . HIS A 1 104 ? 34.115 19.624 -37.470 1.00 45.56 104 HIS A CA 1
ATOM 774 C C . HIS A 1 104 ? 34.279 19.983 -38.954 1.00 45.56 104 HIS A C 1
ATOM 776 O O . HIS A 1 104 ? 34.515 19.120 -39.800 1.00 45.56 104 HIS A O 1
ATOM 782 N N . SER A 1 105 ? 34.109 21.264 -39.284 1.00 42.81 105 SER A N 1
ATOM 783 C CA . SER A 1 105 ? 34.388 21.793 -40.621 1.00 42.81 105 SER A CA 1
ATOM 784 C C . SER A 1 105 ? 35.869 21.600 -40.972 1.00 42.81 105 SER A C 1
ATOM 786 O O . SER A 1 105 ? 36.719 21.738 -40.089 1.00 42.81 105 SER A O 1
ATOM 788 N N . PRO A 1 106 ? 36.218 21.321 -42.243 1.00 47.31 106 PRO A N 1
ATOM 789 C CA . PRO A 1 106 ? 37.614 21.205 -42.650 1.00 47.31 106 PRO A CA 1
ATOM 790 C C . PRO A 1 106 ? 38.353 22.514 -42.347 1.00 47.31 106 PRO A C 1
ATOM 792 O O . PRO A 1 106 ? 37.981 23.575 -42.854 1.00 47.31 106 PRO A O 1
ATOM 795 N N . MET A 1 107 ? 39.396 22.451 -41.515 1.00 43.81 107 MET A N 1
ATOM 796 C CA . MET A 1 107 ? 40.247 23.608 -41.249 1.00 43.81 107 MET A CA 1
ATOM 797 C C . MET A 1 107 ? 41.223 23.806 -42.409 1.00 43.81 107 MET A C 1
ATOM 799 O O . MET A 1 107 ? 41.944 22.894 -42.820 1.00 43.81 107 MET A O 1
ATOM 803 N N . PHE A 1 108 ? 41.225 25.017 -42.962 1.00 44.25 108 PHE A N 1
ATOM 804 C CA . PHE A 1 108 ? 42.172 25.411 -43.993 1.00 44.25 108 PHE A CA 1
ATOM 805 C C . PHE A 1 108 ? 43.470 25.843 -43.311 1.00 44.25 108 PHE A C 1
ATOM 807 O O . PHE A 1 108 ? 43.486 26.851 -42.605 1.00 44.25 108 PHE A O 1
ATOM 814 N N . ASN A 1 109 ? 44.552 25.086 -43.501 1.00 55.59 109 ASN A N 1
ATOM 815 C CA . ASN A 1 109 ? 45.847 25.460 -42.950 1.00 55.59 109 ASN A CA 1
ATOM 816 C C . ASN A 1 109 ? 46.404 26.639 -43.767 1.00 55.59 109 ASN A C 1
ATOM 818 O O . ASN A 1 109 ? 46.784 26.495 -44.934 1.00 55.59 109 ASN A O 1
ATOM 822 N N . THR A 1 110 ? 46.406 27.825 -43.160 1.00 52.00 110 THR A N 1
ATOM 823 C CA . THR A 1 110 ? 46.793 29.087 -43.804 1.00 52.00 110 THR A CA 1
ATOM 824 C C . THR A 1 110 ? 48.282 29.161 -44.138 1.00 52.00 110 THR A C 1
ATOM 826 O O . THR A 1 110 ? 48.649 29.906 -45.043 1.00 52.00 110 THR A O 1
ATOM 829 N N . GLU A 1 111 ? 49.135 28.368 -43.483 1.00 59.56 111 GLU A N 1
ATOM 830 C CA . GLU A 1 111 ? 50.582 28.358 -43.729 1.00 59.56 111 GLU A CA 1
ATOM 831 C C . GLU A 1 111 ? 50.980 27.438 -44.888 1.00 59.56 111 GLU A C 1
ATOM 833 O O . GLU A 1 111 ? 51.913 27.738 -45.634 1.00 59.56 111 GLU A O 1
ATOM 838 N N . THR A 1 112 ? 50.268 26.325 -45.081 1.00 64.31 112 THR A N 1
ATOM 839 C CA . THR A 1 112 ? 50.598 25.335 -46.122 1.00 64.31 112 THR A CA 1
ATOM 840 C C . THR A 1 112 ? 49.708 25.428 -47.361 1.00 64.31 112 THR A C 1
ATOM 842 O O . THR A 1 112 ? 50.007 24.797 -48.379 1.00 64.31 112 THR A O 1
ATOM 845 N N . GLY A 1 113 ? 48.618 26.203 -47.299 1.00 59.78 113 GLY A N 1
ATOM 846 C CA . GLY A 1 113 ? 47.656 26.372 -48.392 1.00 59.78 113 GLY A CA 1
ATOM 847 C C . GLY A 1 113 ? 46.899 25.089 -48.751 1.00 59.78 113 GLY A C 1
ATOM 848 O O . GLY A 1 113 ? 46.330 24.993 -49.840 1.00 59.78 113 GLY A O 1
ATOM 849 N N . LYS A 1 114 ? 46.927 24.082 -47.871 1.00 52.97 114 LYS A N 1
ATOM 850 C CA . LYS A 1 114 ? 46.312 22.769 -48.077 1.00 52.97 114 LYS A CA 1
ATOM 851 C C . LYS A 1 114 ? 45.166 22.560 -47.094 1.00 52.97 114 LYS A C 1
ATOM 853 O O . LYS A 1 114 ? 45.240 22.939 -45.929 1.00 52.97 114 LYS A O 1
ATOM 858 N N . VAL A 1 115 ? 44.114 21.911 -47.584 1.00 53.44 115 VAL A N 1
ATOM 859 C CA . VAL A 1 115 ? 43.035 21.388 -46.744 1.00 53.44 115 VAL A CA 1
ATOM 860 C C . VAL A 1 115 ? 43.567 20.141 -46.049 1.00 53.44 115 VAL A C 1
ATOM 862 O O . VAL A 1 115 ? 43.861 19.140 -46.708 1.00 53.44 115 VAL A O 1
ATOM 865 N N . GLU A 1 116 ? 43.732 20.213 -44.733 1.00 49.84 116 GLU A N 1
ATOM 866 C CA . GLU A 1 116 ? 44.122 19.065 -43.924 1.00 49.84 116 GLU A CA 1
ATOM 867 C C . GLU A 1 116 ? 42.878 18.237 -43.591 1.00 49.84 116 GLU A C 1
ATOM 869 O O . GLU A 1 116 ? 42.024 18.627 -42.802 1.00 49.84 116 GLU A O 1
ATOM 874 N N . TRP A 1 117 ? 42.775 17.062 -44.213 1.00 51.41 117 TRP A N 1
ATOM 875 C CA . TRP A 1 117 ? 41.695 16.090 -43.997 1.00 51.41 117 TRP A CA 1
ATOM 876 C C . TRP A 1 117 ? 41.906 15.226 -42.741 1.00 51.41 117 TRP A C 1
ATOM 878 O O . TRP A 1 117 ? 41.376 14.120 -42.657 1.00 51.41 117 TRP A O 1
ATOM 888 N N . VAL A 1 118 ? 42.705 15.700 -41.780 1.00 48.78 118 VAL A N 1
ATOM 889 C CA . VAL A 1 118 ? 43.209 14.906 -40.642 1.00 48.78 118 VAL A CA 1
ATOM 890 C C . VAL A 1 118 ? 42.074 14.403 -39.738 1.00 48.78 118 VAL A C 1
ATOM 892 O O . VAL A 1 118 ? 42.197 13.331 -39.162 1.00 48.78 118 VAL A O 1
ATOM 895 N N . HIS A 1 119 ? 40.925 15.084 -39.731 1.00 48.09 119 HIS A N 1
ATOM 896 C CA . HIS A 1 119 ? 39.751 14.715 -38.931 1.00 48.09 119 HIS A CA 1
ATOM 897 C C . HIS A 1 119 ? 38.677 13.918 -39.695 1.00 48.09 119 HIS A C 1
ATOM 899 O O . HIS A 1 119 ? 37.649 13.574 -39.123 1.00 48.09 119 HIS A O 1
ATOM 905 N N . LEU A 1 120 ? 38.879 13.590 -40.983 1.00 46.00 120 LEU A N 1
ATOM 906 C CA . LEU A 1 120 ? 37.883 12.824 -41.759 1.00 46.00 120 LEU A CA 1
ATOM 907 C C . LEU A 1 120 ? 37.773 11.356 -41.294 1.00 46.00 120 LEU A C 1
ATOM 909 O O . LEU A 1 120 ? 36.805 10.672 -41.618 1.00 46.00 120 LEU A O 1
ATOM 913 N N . LEU A 1 121 ? 38.780 10.872 -40.562 1.00 46.75 121 LEU A N 1
ATOM 914 C CA . LEU A 1 121 ? 38.842 9.522 -40.000 1.00 46.75 121 LEU A CA 1
ATOM 915 C C . LEU A 1 121 ? 38.663 9.494 -38.480 1.00 46.75 121 LEU A C 1
ATOM 917 O O . LEU A 1 121 ? 38.704 8.404 -37.906 1.00 46.75 121 LEU A O 1
ATOM 921 N N . ASP A 1 122 ? 38.455 10.646 -37.834 1.00 46.19 122 ASP A N 1
ATOM 922 C CA . ASP A 1 122 ? 38.093 10.633 -36.422 1.00 46.19 122 ASP A CA 1
ATOM 923 C C . ASP A 1 122 ? 36.726 9.952 -36.293 1.00 46.19 122 ASP A C 1
ATOM 925 O O . ASP A 1 122 ? 35.805 10.262 -37.062 1.00 46.19 122 ASP A O 1
ATOM 929 N N . PRO A 1 123 ? 36.578 8.971 -35.385 1.00 52.03 123 PRO A N 1
ATOM 930 C CA . PRO A 1 123 ? 35.306 8.306 -35.194 1.00 52.03 123 PRO A CA 1
ATOM 931 C C . PRO A 1 123 ? 34.269 9.361 -34.811 1.00 52.03 123 PRO A C 1
ATOM 933 O O . PRO A 1 123 ? 34.321 9.949 -33.737 1.00 52.03 123 PRO A O 1
ATOM 936 N N . LEU A 1 124 ? 33.331 9.626 -35.718 1.00 56.09 124 LEU A N 1
ATOM 937 C CA . LEU A 1 124 ? 32.147 10.413 -35.405 1.00 56.09 124 LEU A CA 1
ATOM 938 C C . LEU A 1 124 ? 31.379 9.639 -34.330 1.00 56.09 124 LEU A C 1
ATOM 940 O O . LEU A 1 124 ? 31.100 8.455 -34.517 1.00 56.09 124 LEU A O 1
ATOM 944 N N . TYR A 1 125 ? 31.054 10.280 -33.214 1.00 51.16 125 TYR A N 1
ATOM 945 C CA . TYR A 1 125 ? 30.210 9.709 -32.166 1.00 51.16 125 TYR A CA 1
ATOM 946 C C . TYR A 1 125 ? 28.863 10.421 -32.183 1.00 51.16 125 TYR A C 1
ATOM 948 O O . TYR A 1 125 ? 28.802 11.635 -32.358 1.00 51.16 125 TYR A O 1
ATOM 956 N N . LEU A 1 126 ? 27.783 9.666 -32.005 1.00 50.59 126 LEU A N 1
ATOM 957 C CA . LEU A 1 126 ? 26.482 10.229 -31.685 1.00 50.59 126 LEU A CA 1
ATOM 958 C C . LEU A 1 126 ? 26.295 10.210 -30.171 1.00 50.59 126 LEU A C 1
ATOM 960 O O . LEU A 1 126 ? 26.262 9.112 -29.601 1.00 50.59 126 LEU A O 1
ATOM 964 N N . PRO A 1 127 ? 26.138 11.378 -29.529 1.00 42.84 127 PRO A N 1
ATOM 965 C CA . PRO A 1 127 ? 25.634 11.425 -28.172 1.00 42.84 127 PRO A CA 1
ATOM 966 C C . PRO A 1 127 ? 24.156 11.029 -28.206 1.00 42.84 127 PRO A C 1
ATOM 968 O O . PRO A 1 127 ? 23.312 11.744 -28.744 1.00 42.84 127 PRO A O 1
ATOM 971 N N . VAL A 1 128 ? 23.838 9.860 -27.658 1.00 47.56 128 VAL A N 1
ATOM 972 C CA . VAL A 1 128 ? 22.462 9.469 -27.353 1.00 47.56 128 VAL A CA 1
ATOM 973 C C . VAL A 1 128 ? 22.294 9.636 -25.855 1.00 47.56 128 VAL A C 1
ATOM 975 O O . VAL A 1 128 ? 22.729 8.792 -25.074 1.00 47.56 128 VAL A O 1
ATOM 978 N N . SER A 1 129 ? 21.701 10.751 -25.448 1.00 41.16 129 SER A N 1
ATOM 979 C CA . SER A 1 129 ? 21.328 10.969 -24.058 1.00 41.16 129 SER A CA 1
ATOM 980 C C . SER A 1 129 ? 19.897 10.510 -23.825 1.00 41.16 129 SER A C 1
ATOM 982 O O . SER A 1 129 ? 18.996 10.914 -24.565 1.00 41.16 129 SER A O 1
ATOM 984 N N . ARG A 1 130 ? 19.686 9.698 -22.792 1.00 45.38 130 ARG A N 1
ATOM 985 C CA . ARG A 1 130 ? 18.352 9.383 -22.282 1.00 45.38 130 ARG A CA 1
ATOM 986 C C . ARG A 1 130 ? 18.186 10.155 -20.981 1.00 45.38 130 ARG A C 1
ATOM 988 O O . ARG A 1 130 ? 18.904 9.899 -20.024 1.00 45.38 130 ARG A O 1
ATOM 995 N N . GLU A 1 131 ? 17.285 11.128 -20.976 1.00 45.75 131 GLU A N 1
ATOM 996 C CA . GLU A 1 131 ? 16.834 11.741 -19.729 1.00 45.75 131 GLU A CA 1
ATOM 997 C C . GLU A 1 131 ? 15.860 10.750 -19.088 1.00 45.75 131 GLU A C 1
ATOM 999 O O . GLU A 1 131 ? 14.829 10.410 -19.668 1.00 45.75 131 GLU A O 1
ATOM 1004 N N . SER A 1 132 ? 16.280 10.176 -17.965 1.00 49.84 132 SER A N 1
ATOM 1005 C CA . SER A 1 132 ? 15.417 9.415 -17.076 1.00 49.84 132 SER A CA 1
ATOM 1006 C C . SER A 1 132 ? 14.780 10.422 -16.128 1.00 49.84 132 SER A C 1
ATOM 1008 O O . SER A 1 132 ? 15.501 11.020 -15.332 1.00 49.84 132 SER A O 1
ATOM 1010 N N . GLU A 1 133 ? 13.466 10.634 -16.210 1.00 56.00 133 GLU A N 1
ATOM 1011 C CA . GLU A 1 133 ? 12.725 11.398 -15.197 1.00 56.00 133 GLU A CA 1
ATOM 1012 C C . GLU A 1 133 ? 12.611 10.530 -13.933 1.00 56.00 133 GLU A C 1
ATOM 1014 O O . GLU A 1 133 ? 11.567 9.975 -13.620 1.00 56.00 133 GLU A O 1
ATOM 1019 N N . VAL A 1 134 ? 13.730 10.324 -13.231 1.00 58.62 134 VAL A N 1
ATOM 1020 C CA . VAL A 1 134 ? 13.691 9.730 -11.891 1.00 58.62 134 VAL A CA 1
ATOM 1021 C C . VAL A 1 134 ? 12.991 10.742 -10.980 1.00 58.62 134 VAL A C 1
ATOM 1023 O O . VAL A 1 134 ? 13.363 11.919 -11.027 1.00 58.62 134 VAL A O 1
ATOM 1026 N N . PRO A 1 135 ? 11.994 10.335 -10.176 1.00 63.94 135 PRO A N 1
ATOM 1027 C CA . PRO A 1 135 ? 11.341 11.244 -9.246 1.00 63.94 135 PRO A CA 1
ATOM 1028 C C . PRO A 1 135 ? 12.373 11.829 -8.275 1.00 63.94 135 PRO A C 1
ATOM 1030 O O . PRO A 1 135 ? 13.222 11.111 -7.753 1.00 63.94 135 PRO A O 1
ATOM 1033 N N . GLU A 1 136 ? 12.302 13.140 -8.049 1.00 73.38 136 GLU A N 1
ATOM 1034 C CA . GLU A 1 136 ? 13.191 13.866 -7.128 1.00 73.38 136 GLU A CA 1
ATOM 1035 C C . GLU A 1 136 ? 12.990 13.404 -5.675 1.00 73.38 136 GLU A C 1
ATOM 1037 O O . GLU A 1 136 ? 13.945 13.319 -4.900 1.00 73.38 136 GLU A O 1
ATOM 1042 N N . SER A 1 137 ? 11.754 13.033 -5.324 1.00 82.00 137 SER A N 1
ATOM 1043 C CA . SER A 1 137 ? 11.410 12.448 -4.033 1.00 82.00 137 SER A CA 1
ATOM 1044 C C . SER A 1 137 ? 10.420 11.291 -4.154 1.00 82.00 137 SER A C 1
ATOM 1046 O O . SER A 1 137 ? 9.582 11.236 -5.056 1.00 82.00 137 SER A O 1
ATOM 1048 N N . ILE A 1 138 ? 10.526 10.353 -3.218 1.00 84.81 138 ILE A N 1
ATOM 1049 C CA . ILE A 1 138 ? 9.639 9.204 -3.049 1.00 84.81 138 ILE A CA 1
ATOM 1050 C C . ILE A 1 138 ? 9.018 9.327 -1.665 1.00 84.81 138 ILE A C 1
ATOM 1052 O O . ILE A 1 138 ? 9.759 9.406 -0.691 1.00 84.81 138 ILE A O 1
ATOM 1056 N N . SER A 1 139 ? 7.690 9.317 -1.573 1.00 88.81 139 SER A N 1
ATOM 1057 C CA . SER A 1 139 ? 6.971 9.263 -0.296 1.00 88.81 139 SER A CA 1
ATOM 1058 C C . SER A 1 139 ? 6.271 7.914 -0.165 1.00 88.81 139 SER A C 1
ATOM 1060 O O . SER A 1 139 ? 5.573 7.474 -1.081 1.00 88.81 139 SER A O 1
ATOM 1062 N N . ILE A 1 140 ? 6.499 7.240 0.960 1.00 90.38 140 ILE A N 1
ATOM 1063 C CA . ILE A 1 140 ? 5.910 5.948 1.308 1.00 90.38 140 ILE A CA 1
ATOM 1064 C C . ILE A 1 140 ? 5.218 6.104 2.652 1.00 90.38 140 ILE A C 1
ATOM 1066 O O . ILE A 1 140 ? 5.835 6.523 3.627 1.00 90.38 140 ILE A O 1
ATOM 1070 N N . PHE A 1 141 ? 3.954 5.698 2.713 1.00 90.94 141 PHE A N 1
ATOM 1071 C CA . PHE A 1 141 ? 3.229 5.565 3.967 1.00 90.94 141 PHE A CA 1
ATOM 1072 C C . PHE A 1 141 ? 3.134 4.086 4.340 1.00 90.94 141 PHE A C 1
ATOM 1074 O O . PHE A 1 141 ? 2.498 3.294 3.636 1.00 90.94 141 PHE A O 1
ATOM 1081 N N . VAL A 1 142 ? 3.792 3.714 5.435 1.00 89.12 142 VAL A N 1
ATOM 1082 C CA . VAL A 1 142 ? 3.703 2.393 6.055 1.00 89.12 142 VAL A CA 1
ATOM 1083 C C . VAL A 1 142 ? 2.509 2.414 7.007 1.00 89.12 142 VAL A C 1
ATOM 1085 O O . VAL A 1 142 ? 2.558 3.105 8.029 1.00 89.12 142 VAL A O 1
ATOM 1088 N N . PRO A 1 143 ? 1.415 1.710 6.678 1.00 85.81 143 PRO A N 1
ATOM 1089 C CA . PRO A 1 143 ? 0.207 1.752 7.477 1.00 85.81 143 PRO A CA 1
ATOM 1090 C C . PRO A 1 143 ? 0.407 0.993 8.790 1.00 85.81 143 PRO A C 1
ATOM 1092 O O . PRO A 1 143 ? 1.346 0.205 8.955 1.00 85.81 143 PRO A O 1
ATOM 1095 N N . TYR A 1 144 ? -0.477 1.260 9.747 1.00 82.56 144 TYR A N 1
ATOM 1096 C CA . TYR A 1 144 ? -0.299 0.804 11.118 1.00 82.56 144 TYR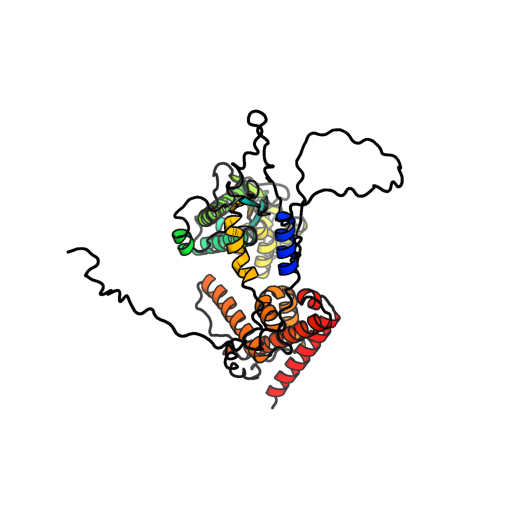 A CA 1
ATOM 1097 C C . TYR A 1 144 ? -0.283 -0.716 11.255 1.00 82.56 144 TYR A C 1
ATOM 1099 O O . TYR A 1 144 ? 0.306 -1.222 12.191 1.00 82.56 144 TYR A O 1
ATOM 1107 N N . GLU A 1 145 ? -0.896 -1.473 10.355 1.00 80.69 145 GLU A N 1
ATOM 1108 C CA . GLU A 1 145 ? -0.902 -2.933 10.410 1.00 80.69 145 GLU A CA 1
ATOM 1109 C C . GLU A 1 145 ? 0.520 -3.497 10.304 1.00 80.69 145 GLU A C 1
ATOM 1111 O O . GLU A 1 145 ? 0.833 -4.506 10.932 1.00 80.69 145 GLU A O 1
ATOM 1116 N N . TYR A 1 146 ? 1.390 -2.801 9.567 1.00 78.06 146 TYR A N 1
ATOM 1117 C CA . TYR A 1 146 ? 2.814 -3.112 9.456 1.00 78.06 146 TYR A CA 1
ATOM 1118 C C . TYR A 1 146 ? 3.680 -2.279 10.407 1.00 78.06 146 TYR A C 1
ATOM 1120 O O . TYR A 1 146 ? 4.858 -2.584 10.553 1.00 78.06 146 TYR A O 1
ATOM 1128 N N . ALA A 1 147 ? 3.123 -1.231 11.032 1.00 69.69 147 ALA A N 1
ATOM 1129 C CA . ALA A 1 147 ? 3.837 -0.382 11.988 1.00 69.69 147 ALA A CA 1
ATOM 1130 C C . ALA A 1 147 ? 3.565 -0.720 13.470 1.00 69.69 147 ALA A C 1
ATOM 1132 O O . ALA A 1 147 ? 4.396 -0.453 14.332 1.00 69.69 147 ALA A O 1
ATOM 1133 N N . ARG A 1 148 ? 2.440 -1.377 13.772 1.00 65.69 148 ARG A N 1
ATOM 1134 C CA . ARG A 1 148 ? 2.026 -1.863 15.102 1.00 65.69 148 ARG A CA 1
ATOM 1135 C C . ARG A 1 148 ? 3.036 -2.844 15.669 1.00 65.69 148 ARG A C 1
ATOM 1137 O O . ARG A 1 148 ? 3.197 -2.981 16.877 1.00 65.69 148 ARG A O 1
ATOM 1144 N N . THR A 1 149 ? 3.732 -3.537 14.789 1.00 61.88 149 THR A N 1
ATOM 1145 C CA . THR A 1 149 ? 4.748 -4.511 15.146 1.00 61.88 149 THR A CA 1
ATOM 1146 C C . THR A 1 149 ? 5.946 -3.832 15.839 1.00 61.88 149 THR A C 1
ATOM 1148 O O . THR A 1 149 ? 6.644 -4.471 16.623 1.00 61.88 149 THR A O 1
ATOM 1151 N N . PHE A 1 150 ? 6.121 -2.516 15.663 1.00 61.31 150 PHE A N 1
ATOM 1152 C CA . PHE A 1 150 ? 7.127 -1.689 16.340 1.00 61.31 150 PHE A CA 1
ATOM 1153 C C . PHE A 1 150 ? 6.649 -1.114 17.700 1.00 61.31 150 PHE A C 1
ATOM 1155 O O . PHE A 1 150 ? 7.421 -0.463 18.401 1.00 61.31 150 PHE A O 1
ATOM 1162 N N . ASP A 1 151 ? 5.398 -1.372 18.121 1.00 56.25 151 ASP A N 1
ATOM 1163 C CA . ASP A 1 151 ? 4.760 -0.753 19.306 1.00 56.25 151 ASP A CA 1
ATOM 1164 C C . ASP A 1 151 ? 5.392 -1.153 20.647 1.00 56.25 151 ASP A C 1
ATOM 1166 O O . ASP A 1 151 ? 5.227 -0.462 21.651 1.00 56.25 151 ASP A O 1
ATOM 1170 N N . THR A 1 152 ? 6.081 -2.295 20.708 1.00 57.72 152 THR A N 1
ATOM 1171 C CA . THR A 1 152 ? 6.521 -2.869 21.992 1.00 57.72 152 THR A CA 1
ATOM 1172 C C . THR A 1 152 ? 7.946 -2.488 22.391 1.00 57.72 152 THR A C 1
ATOM 1174 O O . THR A 1 152 ? 8.388 -2.856 23.482 1.00 57.72 152 THR A O 1
ATOM 1177 N N . GLY A 1 153 ? 8.690 -1.823 21.500 1.00 54.25 153 GLY A N 1
ATOM 1178 C CA . GLY A 1 153 ? 10.128 -1.575 21.641 1.00 54.25 153 GLY A CA 1
ATOM 1179 C C . GLY A 1 153 ? 10.996 -2.835 21.749 1.00 54.25 153 GLY A C 1
ATOM 1180 O O . GLY A 1 153 ? 12.191 -2.747 22.038 1.00 54.25 153 GLY A O 1
ATOM 1181 N N . ASN A 1 154 ? 10.410 -4.015 21.528 1.00 55.34 154 ASN A N 1
ATOM 1182 C CA . ASN A 1 154 ? 11.143 -5.257 21.342 1.00 55.34 154 ASN A CA 1
ATOM 1183 C C . ASN A 1 154 ? 11.447 -5.449 19.857 1.00 55.34 154 ASN A C 1
ATOM 1185 O O . ASN A 1 154 ? 10.738 -4.932 18.997 1.00 55.34 154 ASN A O 1
ATOM 1189 N N . LEU A 1 155 ? 12.476 -6.247 19.563 1.00 58.53 155 LEU A N 1
ATOM 1190 C CA . LEU A 1 155 ? 12.729 -6.694 18.196 1.00 58.53 155 LEU A CA 1
ATOM 1191 C C . LEU A 1 155 ? 11.476 -7.381 17.647 1.00 58.53 155 LEU A C 1
ATOM 1193 O O . LEU A 1 155 ? 10.918 -8.260 18.310 1.00 58.53 155 LEU A O 1
ATOM 1197 N N . LEU A 1 156 ? 11.097 -6.988 16.433 1.00 65.38 156 LEU A N 1
ATOM 1198 C CA . LEU A 1 156 ? 10.063 -7.646 15.648 1.00 65.38 156 LEU A CA 1
ATOM 1199 C C . LEU A 1 156 ? 10.266 -9.158 15.636 1.00 65.38 156 LEU A C 1
ATOM 1201 O O . LEU A 1 156 ? 11.399 -9.645 15.518 1.00 65.38 156 LEU A O 1
ATOM 1205 N N . ASP A 1 157 ? 9.167 -9.904 15.706 1.00 74.69 157 ASP A N 1
ATOM 1206 C CA . ASP A 1 157 ? 9.246 -11.308 15.347 1.00 74.69 157 ASP A CA 1
ATOM 1207 C C . ASP A 1 157 ? 9.552 -11.459 13.848 1.00 74.69 157 ASP A C 1
ATOM 1209 O O . ASP A 1 157 ? 9.419 -10.530 13.047 1.00 74.69 157 ASP A O 1
ATOM 1213 N N . SER A 1 158 ? 10.033 -12.639 13.462 1.00 79.69 158 SER A N 1
ATOM 1214 C CA . SER A 1 158 ? 10.491 -12.863 12.092 1.00 79.69 158 SER A CA 1
ATOM 1215 C C . SER A 1 158 ? 9.383 -12.717 11.051 1.00 79.69 158 SER A C 1
ATOM 1217 O O . SER A 1 158 ? 9.687 -12.399 9.910 1.00 79.69 158 SER A O 1
ATOM 1219 N N . GLN A 1 159 ? 8.125 -12.993 11.401 1.00 81.50 159 GLN A N 1
ATOM 1220 C CA . GLN A 1 159 ? 7.032 -12.944 10.434 1.00 81.50 159 GLN A CA 1
ATOM 1221 C C . GLN A 1 159 ? 6.597 -11.500 10.188 1.00 81.50 159 GLN A C 1
ATOM 1223 O O . GLN A 1 159 ? 6.424 -11.092 9.041 1.00 81.50 159 GLN A O 1
ATOM 1228 N N . ASP A 1 160 ? 6.466 -10.731 11.260 1.00 78.56 160 ASP A N 1
ATOM 1229 C CA . ASP A 1 160 ? 6.089 -9.324 11.218 1.00 78.56 1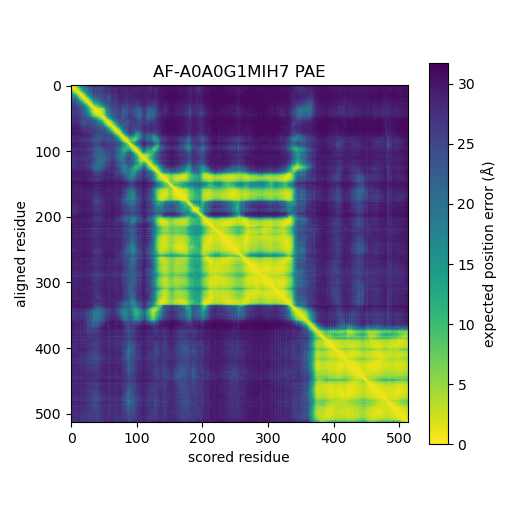60 ASP A CA 1
ATOM 1230 C C . ASP A 1 160 ? 7.152 -8.473 10.524 1.00 78.56 160 ASP A C 1
ATOM 1232 O O . ASP A 1 160 ? 6.832 -7.612 9.700 1.00 78.56 160 ASP A O 1
ATOM 1236 N N . TYR A 1 161 ? 8.425 -8.784 10.777 1.00 82.44 161 TYR A N 1
ATOM 1237 C CA . TYR A 1 161 ? 9.543 -8.181 10.064 1.00 82.44 161 TYR A CA 1
ATOM 1238 C C . TYR A 1 161 ? 9.455 -8.400 8.551 1.00 82.44 161 TYR A C 1
ATOM 1240 O O . TYR A 1 161 ? 9.578 -7.439 7.790 1.00 82.44 161 TYR A O 1
ATOM 1248 N N . GLU A 1 162 ? 9.209 -9.634 8.099 1.00 83.44 162 GLU A N 1
ATOM 1249 C CA . GLU A 1 162 ? 9.097 -9.922 6.665 1.00 83.44 162 GLU A CA 1
ATOM 1250 C C . GLU A 1 162 ? 7.874 -9.244 6.038 1.00 83.44 162 GLU A C 1
ATOM 1252 O O . GLU A 1 162 ? 7.979 -8.718 4.935 1.00 83.44 162 GLU A O 1
ATOM 1257 N N . ASN A 1 163 ? 6.744 -9.163 6.746 1.00 85.06 163 ASN A N 1
ATOM 1258 C CA . ASN A 1 163 ? 5.554 -8.473 6.244 1.00 85.06 163 ASN A CA 1
ATOM 1259 C C . ASN A 1 163 ? 5.818 -6.972 6.009 1.00 85.06 163 ASN A C 1
ATOM 1261 O O . ASN A 1 163 ? 5.500 -6.444 4.940 1.00 85.06 163 ASN A O 1
ATOM 1265 N N . ALA A 1 164 ? 6.424 -6.288 6.987 1.00 84.81 164 ALA A N 1
ATOM 1266 C CA . ALA A 1 164 ? 6.785 -4.875 6.862 1.00 84.81 164 ALA A CA 1
ATOM 1267 C C . ALA A 1 164 ? 7.842 -4.659 5.767 1.00 84.81 164 ALA A C 1
ATOM 1269 O O . ALA A 1 164 ? 7.736 -3.733 4.956 1.00 84.81 164 ALA A O 1
ATOM 1270 N N . ARG A 1 165 ? 8.836 -5.551 5.698 1.00 87.94 165 ARG A N 1
ATOM 1271 C CA . ARG A 1 165 ? 9.872 -5.552 4.662 1.00 87.94 165 ARG A CA 1
ATOM 1272 C C . ARG A 1 165 ? 9.283 -5.713 3.264 1.00 87.94 165 ARG A C 1
ATOM 1274 O O . ARG A 1 165 ? 9.622 -4.926 2.381 1.00 87.94 165 ARG A O 1
ATOM 1281 N N . ASP A 1 166 ? 8.389 -6.672 3.058 1.00 86.44 166 ASP A N 1
ATOM 1282 C CA . ASP A 1 166 ? 7.742 -6.915 1.769 1.00 86.44 166 ASP A CA 1
ATOM 1283 C C . ASP A 1 166 ? 6.874 -5.729 1.333 1.00 86.44 166 ASP A C 1
ATOM 1285 O O . ASP A 1 166 ? 6.892 -5.356 0.156 1.00 86.44 166 ASP A O 1
ATOM 1289 N N . TYR A 1 167 ? 6.164 -5.093 2.271 1.00 88.38 167 TYR A N 1
ATOM 1290 C CA . TYR A 1 167 ? 5.366 -3.899 1.990 1.00 88.38 167 TYR A CA 1
ATOM 1291 C C . TYR A 1 167 ? 6.236 -2.707 1.560 1.00 88.38 167 TYR A C 1
ATOM 1293 O O . TYR A 1 167 ? 5.985 -2.092 0.516 1.00 88.38 167 TYR A O 1
ATOM 1301 N N . ILE A 1 168 ? 7.291 -2.395 2.325 1.00 87.69 168 ILE A N 1
ATOM 1302 C CA . ILE A 1 168 ? 8.218 -1.298 2.002 1.00 87.69 168 ILE A CA 1
ATOM 1303 C C . ILE A 1 168 ? 8.936 -1.591 0.677 1.00 87.69 168 ILE A C 1
ATOM 1305 O O . ILE A 1 168 ? 9.069 -0.703 -0.164 1.00 87.69 168 ILE A O 1
ATOM 1309 N N . ALA A 1 169 ? 9.342 -2.842 0.440 1.00 85.12 169 ALA A N 1
ATOM 1310 C CA . ALA A 1 169 ? 9.994 -3.248 -0.801 1.00 85.12 169 ALA A CA 1
ATOM 1311 C C . ALA A 1 169 ? 9.061 -3.149 -2.011 1.00 85.12 169 ALA A C 1
ATOM 1313 O O . ALA A 1 169 ? 9.500 -2.732 -3.083 1.00 85.12 169 ALA A O 1
ATOM 1314 N N . GLY A 1 170 ? 7.785 -3.511 -1.850 1.00 80.38 170 GLY A N 1
ATOM 1315 C CA . GLY A 1 170 ? 6.752 -3.309 -2.863 1.00 80.38 170 GLY A CA 1
ATOM 1316 C C . GLY A 1 170 ? 6.576 -1.829 -3.194 1.00 80.38 170 GLY A C 1
ATOM 1317 O O . GLY A 1 170 ? 6.701 -1.448 -4.352 1.00 80.38 170 GLY A O 1
ATOM 1318 N N . SER A 1 171 ? 6.417 -0.989 -2.171 1.00 84.38 171 SER A N 1
ATOM 1319 C CA . SER A 1 171 ? 6.229 0.459 -2.333 1.00 84.38 171 SER A CA 1
ATOM 1320 C C . SER A 1 171 ? 7.428 1.137 -3.008 1.00 84.38 171 SER A C 1
ATOM 1322 O O . SER A 1 171 ? 7.264 1.929 -3.936 1.00 84.38 171 SER A O 1
ATOM 1324 N N . LEU A 1 172 ? 8.655 0.787 -2.602 1.00 82.38 172 LEU A N 1
ATOM 1325 C CA . LEU A 1 172 ? 9.881 1.269 -3.246 1.00 82.38 172 LEU A CA 1
ATOM 1326 C C . LEU A 1 172 ? 9.997 0.788 -4.690 1.00 82.38 172 LEU A C 1
ATOM 1328 O O . LEU A 1 172 ? 10.451 1.540 -5.551 1.00 82.38 172 LEU A O 1
ATOM 1332 N N . ARG A 1 173 ? 9.602 -0.459 -4.968 1.00 75.06 173 ARG A N 1
ATOM 1333 C CA . ARG A 1 173 ? 9.603 -1.002 -6.326 1.00 75.06 173 ARG A CA 1
ATOM 1334 C C . ARG A 1 173 ? 8.628 -0.248 -7.211 1.00 75.06 173 ARG A C 1
ATOM 1336 O O . ARG A 1 173 ? 9.007 0.072 -8.327 1.00 75.06 173 ARG A O 1
ATOM 1343 N N . ASP A 1 174 ? 7.428 0.037 -6.736 1.00 74.94 174 ASP A N 1
ATOM 1344 C CA . ASP A 1 174 ? 6.431 0.751 -7.530 1.00 74.94 174 ASP A CA 1
ATOM 1345 C C . ASP A 1 174 ? 6.891 2.193 -7.800 1.00 74.94 174 ASP A C 1
ATOM 1347 O O . ASP A 1 174 ? 6.797 2.673 -8.926 1.00 74.94 174 ASP A O 1
ATOM 1351 N N . ALA A 1 175 ? 7.516 2.852 -6.817 1.00 73.56 175 ALA A N 1
ATOM 1352 C CA . ALA A 1 175 ? 8.051 4.204 -6.985 1.00 73.56 175 ALA A CA 1
ATOM 1353 C C . ALA A 1 175 ? 9.282 4.288 -7.917 1.00 73.56 175 ALA A C 1
ATOM 1355 O O . ALA A 1 175 ? 9.496 5.304 -8.583 1.00 73.56 175 ALA A O 1
ATOM 1356 N N . LEU A 1 176 ? 10.117 3.243 -7.960 1.00 70.94 176 LEU A N 1
ATOM 1357 C CA . LEU A 1 176 ? 11.395 3.241 -8.690 1.00 70.94 176 LEU A CA 1
ATOM 1358 C C . LEU A 1 176 ? 11.383 2.430 -9.995 1.00 70.94 176 LEU A C 1
ATOM 1360 O O . LEU A 1 176 ? 12.224 2.652 -10.871 1.00 70.94 176 LEU A O 1
ATOM 1364 N N . GLY A 1 177 ? 10.464 1.475 -10.117 1.00 56.47 177 GLY A N 1
ATOM 1365 C CA . GLY A 1 177 ? 10.445 0.419 -11.130 1.00 56.47 177 GLY A CA 1
ATOM 1366 C C . GLY A 1 177 ? 10.174 0.908 -12.547 1.00 56.47 177 GLY A C 1
ATOM 1367 O O . GLY A 1 177 ? 10.700 0.322 -13.495 1.00 56.47 177 GLY A O 1
ATOM 1368 N N . ASP A 1 178 ? 9.453 2.019 -12.693 1.00 49.72 178 ASP A N 1
ATOM 1369 C CA . ASP A 1 178 ? 9.171 2.609 -14.005 1.00 49.72 178 ASP A CA 1
ATOM 1370 C C . ASP A 1 178 ? 10.355 3.433 -14.548 1.00 49.72 178 ASP A C 1
ATOM 1372 O O . ASP A 1 178 ? 10.538 3.550 -15.765 1.00 49.72 178 ASP A O 1
ATOM 1376 N N . ASN A 1 179 ? 11.236 3.913 -13.660 1.00 47.84 179 ASN A N 1
ATOM 1377 C CA . ASN A 1 179 ? 12.264 4.901 -13.997 1.00 47.84 179 ASN A CA 1
ATOM 1378 C C . ASN A 1 179 ? 13.699 4.350 -14.019 1.00 47.84 179 ASN A C 1
ATOM 1380 O O . ASN A 1 179 ? 14.548 4.892 -14.726 1.00 47.84 179 ASN A O 1
ATOM 1384 N N . LEU A 1 180 ? 14.000 3.244 -13.329 1.00 52.16 180 LEU A N 1
ATOM 1385 C CA . LEU A 1 180 ? 15.377 2.748 -13.189 1.00 52.16 180 LEU A CA 1
ATOM 1386 C C . LEU A 1 180 ? 15.617 1.410 -13.903 1.00 52.16 180 LEU A C 1
ATOM 1388 O O . LEU A 1 180 ? 15.303 0.327 -13.408 1.00 52.16 180 LEU A O 1
ATOM 1392 N N . HIS A 1 181 ? 16.257 1.471 -15.077 1.00 41.34 181 HIS A N 1
ATOM 1393 C CA . HIS A 1 181 ? 16.770 0.282 -15.772 1.00 41.34 181 HIS A CA 1
ATOM 1394 C C . HIS A 1 181 ? 18.020 -0.251 -15.055 1.00 41.34 181 HIS A C 1
ATOM 1396 O O . HIS A 1 181 ? 18.993 0.477 -14.898 1.00 41.34 181 HIS A O 1
ATOM 1402 N N . GLY A 1 182 ? 18.037 -1.538 -14.691 1.00 45.38 182 GLY A N 1
ATOM 1403 C CA . GLY A 1 182 ? 19.233 -2.207 -14.149 1.00 45.38 182 GLY A CA 1
ATOM 1404 C C . GLY A 1 182 ? 19.176 -2.583 -12.668 1.00 45.38 182 GLY A C 1
ATOM 1405 O O . GLY A 1 182 ? 20.100 -3.238 -12.191 1.00 45.38 182 GLY A O 1
ATOM 1406 N N . LEU A 1 183 ? 18.090 -2.259 -11.964 1.00 45.75 183 LEU A N 1
ATOM 1407 C CA . LEU A 1 183 ? 17.825 -2.818 -10.640 1.00 45.75 183 LEU A CA 1
ATOM 1408 C C . LEU A 1 183 ? 17.576 -4.331 -10.762 1.00 45.75 183 LEU A C 1
ATOM 1410 O O . LEU A 1 183 ? 16.708 -4.779 -11.514 1.00 45.75 183 LEU A O 1
ATOM 1414 N N . SER A 1 184 ? 18.387 -5.134 -10.072 1.00 47.03 184 SER A N 1
ATOM 1415 C CA . SER A 1 184 ? 18.195 -6.583 -9.974 1.00 47.03 184 SER A CA 1
ATOM 1416 C C . SER A 1 184 ? 17.491 -6.901 -8.662 1.00 47.03 184 SER A C 1
ATOM 1418 O O . SER A 1 184 ? 18.057 -6.702 -7.592 1.00 47.03 184 SER A O 1
ATOM 1420 N N . TRP A 1 185 ? 16.263 -7.393 -8.766 1.00 56.78 185 TRP A N 1
ATOM 1421 C CA . TRP A 1 185 ? 15.325 -7.531 -7.648 1.00 56.78 185 TRP A CA 1
ATOM 1422 C C . TRP A 1 185 ? 15.288 -8.930 -7.021 1.00 56.78 185 TRP A C 1
ATOM 1424 O O . TRP A 1 185 ? 14.495 -9.185 -6.121 1.00 56.78 185 TRP A O 1
ATOM 1434 N N . ASP A 1 186 ? 16.127 -9.836 -7.516 1.00 49.03 186 ASP A N 1
ATOM 1435 C CA . ASP A 1 186 ? 16.347 -11.178 -6.984 1.00 49.03 186 ASP A CA 1
ATOM 1436 C C . ASP A 1 186 ? 17.783 -11.232 -6.449 1.00 49.03 186 ASP A C 1
ATOM 1438 O O . ASP A 1 186 ? 18.720 -10.844 -7.148 1.00 49.03 186 ASP A O 1
ATOM 1442 N N . GLU A 1 187 ? 17.966 -11.706 -5.215 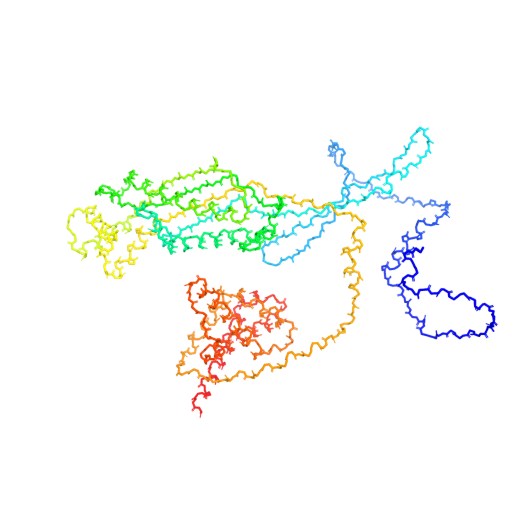1.00 41.62 187 GLU A N 1
ATOM 1443 C CA . GLU A 1 187 ? 19.267 -11.843 -4.551 1.00 41.62 187 GLU A CA 1
ATOM 1444 C C . GLU A 1 187 ? 20.266 -12.662 -5.394 1.00 41.62 187 GLU A C 1
ATOM 1446 O O . GLU A 1 187 ? 21.469 -12.378 -5.437 1.00 41.62 187 GLU A O 1
ATOM 1451 N N . THR A 1 188 ? 19.760 -13.659 -6.122 1.00 48.06 188 THR A N 1
ATOM 1452 C CA . THR A 1 188 ? 20.534 -14.517 -7.026 1.00 48.06 188 THR A CA 1
ATOM 1453 C C . THR A 1 188 ? 21.022 -13.744 -8.252 1.00 48.06 188 THR A C 1
ATOM 1455 O O . THR A 1 188 ? 22.172 -13.881 -8.677 1.00 48.06 188 THR A O 1
ATOM 1458 N N . ASP A 1 189 ? 20.159 -12.884 -8.786 1.00 45.00 189 ASP A N 1
ATOM 1459 C CA . ASP A 1 189 ? 20.392 -12.058 -9.971 1.00 45.00 189 ASP A CA 1
ATOM 1460 C C . ASP A 1 189 ? 21.272 -10.835 -9.627 1.00 45.00 189 ASP A C 1
ATOM 1462 O O . ASP A 1 189 ? 22.126 -10.422 -10.416 1.00 45.00 189 ASP A O 1
ATOM 1466 N N . TYR A 1 190 ? 21.155 -10.332 -8.393 1.00 42.41 190 TYR A N 1
ATOM 1467 C CA . TYR A 1 190 ? 22.016 -9.322 -7.780 1.00 42.41 190 TYR A CA 1
ATOM 1468 C C . TYR A 1 190 ? 23.454 -9.812 -7.657 1.00 42.41 190 TYR A C 1
ATOM 1470 O O . TYR A 1 190 ? 24.363 -9.200 -8.225 1.00 42.41 190 TYR A O 1
ATOM 1478 N N . ARG A 1 191 ? 23.672 -10.970 -7.019 1.00 47.34 191 ARG A N 1
ATOM 1479 C CA . ARG A 1 191 ? 25.009 -11.577 -6.888 1.00 47.34 191 ARG A CA 1
ATOM 1480 C C . ARG A 1 191 ? 25.635 -11.920 -8.245 1.00 47.34 191 ARG A C 1
ATOM 1482 O O . ARG A 1 191 ? 26.855 -11.866 -8.377 1.00 47.34 191 ARG A O 1
ATOM 1489 N N . ALA A 1 192 ? 24.821 -12.250 -9.251 1.00 49.50 192 ALA A N 1
ATOM 1490 C CA . ALA A 1 192 ? 25.288 -12.538 -10.606 1.00 49.50 192 ALA A CA 1
ATOM 1491 C C . ALA A 1 192 ? 25.703 -11.278 -11.394 1.00 49.50 192 ALA A C 1
ATOM 1493 O O . ALA A 1 192 ? 26.623 -11.351 -12.211 1.00 49.50 192 ALA A O 1
ATOM 1494 N N . LYS A 1 193 ? 25.052 -10.129 -11.157 1.00 43.88 193 LYS A N 1
ATOM 1495 C CA . LYS A 1 193 ? 25.266 -8.876 -11.910 1.00 43.88 193 LYS A CA 1
ATOM 1496 C C . LYS A 1 193 ? 26.198 -7.869 -11.219 1.00 43.88 193 LYS A C 1
ATOM 1498 O O . LYS A 1 193 ? 26.829 -7.079 -11.913 1.00 43.88 193 LYS A O 1
ATOM 1503 N N . HIS A 1 194 ? 26.366 -7.928 -9.896 1.00 43.50 194 HIS A N 1
ATOM 1504 C CA . HIS A 1 194 ? 27.101 -6.925 -9.102 1.00 43.50 194 HIS A CA 1
ATOM 1505 C C . HIS A 1 194 ? 28.565 -7.301 -8.809 1.00 43.50 194 HIS A C 1
ATOM 1507 O O . HIS A 1 194 ? 29.077 -7.083 -7.714 1.00 43.50 194 HIS A O 1
ATOM 1513 N N . SER A 1 195 ? 29.278 -7.845 -9.801 1.00 42.50 195 SER A N 1
ATOM 1514 C CA . SER A 1 195 ? 30.747 -7.971 -9.733 1.00 42.50 195 SER A CA 1
ATOM 1515 C C . SER A 1 195 ? 31.488 -6.710 -10.200 1.00 42.50 195 SER A C 1
ATOM 1517 O O . SER A 1 195 ? 32.719 -6.702 -10.217 1.00 42.50 195 SER A O 1
ATOM 1519 N N . VAL A 1 196 ? 30.773 -5.640 -10.563 1.00 36.31 196 VAL A N 1
ATOM 1520 C CA . VAL A 1 196 ? 31.372 -4.388 -11.034 1.00 36.31 196 VAL A CA 1
ATOM 1521 C C . VAL A 1 196 ? 30.516 -3.210 -10.569 1.00 36.31 196 VAL A C 1
ATOM 1523 O O . VAL A 1 196 ? 29.327 -3.145 -10.872 1.00 36.31 196 VAL A O 1
ATOM 1526 N N . ASP A 1 197 ? 31.132 -2.294 -9.824 1.00 40.59 197 ASP A N 1
ATOM 1527 C CA . ASP A 1 197 ? 30.619 -0.950 -9.565 1.00 40.59 197 ASP A CA 1
ATOM 1528 C C . ASP A 1 197 ? 30.081 -0.298 -10.859 1.00 40.59 197 ASP A C 1
ATOM 1530 O O . ASP A 1 197 ? 30.717 -0.400 -11.906 1.00 40.59 197 ASP A O 1
ATOM 1534 N N . ALA A 1 198 ? 28.974 0.449 -10.755 1.00 41.09 198 ALA A N 1
ATOM 1535 C CA . ALA A 1 198 ? 28.406 1.345 -11.782 1.00 41.09 198 ALA A CA 1
ATOM 1536 C C . ALA A 1 198 ? 27.395 0.755 -12.791 1.00 41.09 198 ALA A C 1
ATOM 1538 O O . ALA A 1 198 ? 27.577 0.830 -14.006 1.00 41.09 198 ALA A O 1
ATOM 1539 N N . LEU A 1 199 ? 26.241 0.310 -12.291 1.00 43.97 199 LEU A N 1
ATOM 1540 C CA . LEU A 1 199 ? 24.969 0.635 -12.951 1.00 43.97 199 LEU A CA 1
ATOM 1541 C C . LEU A 1 199 ? 24.491 1.964 -12.344 1.00 43.97 199 LEU A C 1
ATOM 1543 O O . LEU A 1 199 ? 24.638 2.138 -11.137 1.00 43.97 199 LEU A O 1
ATOM 1547 N N . GLY A 1 200 ? 24.022 2.913 -13.161 1.00 48.06 200 GLY A N 1
ATOM 1548 C CA . GLY A 1 200 ? 23.648 4.289 -12.782 1.00 48.06 200 GLY A CA 1
ATOM 1549 C C . GLY A 1 200 ? 22.431 4.391 -11.857 1.00 48.06 200 GLY A C 1
ATOM 1550 O O . GLY A 1 200 ? 21.443 5.033 -12.191 1.00 48.06 200 GLY A O 1
ATOM 1551 N N . LEU A 1 201 ? 22.487 3.719 -10.710 1.00 55.81 201 LEU A N 1
ATOM 1552 C CA . LEU A 1 201 ? 21.478 3.758 -9.664 1.00 55.81 201 LEU A CA 1
ATOM 1553 C C . LEU A 1 201 ? 21.551 5.115 -8.951 1.00 55.81 201 LEU A C 1
ATOM 1555 O O . LEU A 1 201 ? 22.661 5.600 -8.704 1.00 55.81 201 LEU A O 1
ATOM 1559 N N . PRO A 1 202 ? 20.403 5.739 -8.636 1.00 64.06 202 PRO A N 1
ATOM 1560 C CA . PRO A 1 202 ? 20.379 7.052 -8.018 1.00 64.06 202 PRO A CA 1
ATOM 1561 C C . PRO A 1 202 ? 21.032 6.984 -6.641 1.00 64.06 202 PRO A C 1
ATOM 1563 O O . PRO A 1 202 ? 20.944 5.982 -5.929 1.00 64.06 202 PRO A O 1
ATOM 1566 N N . GLU A 1 203 ? 21.719 8.057 -6.282 1.00 75.25 203 GLU A N 1
ATOM 1567 C CA . GLU A 1 203 ? 22.258 8.235 -4.942 1.00 75.25 203 GLU A CA 1
ATOM 1568 C C . GLU A 1 203 ? 21.191 8.919 -4.089 1.00 75.25 203 GLU A C 1
ATOM 1570 O O . GLU A 1 203 ? 20.556 9.872 -4.537 1.00 75.25 203 GLU A O 1
ATOM 1575 N N . VAL A 1 204 ? 20.980 8.439 -2.866 1.00 81.44 204 VAL A N 1
ATOM 1576 C CA . VAL A 1 204 ? 20.054 9.096 -1.939 1.00 81.44 204 VAL A CA 1
ATOM 1577 C C . VAL A 1 204 ? 20.702 10.377 -1.420 1.00 81.44 204 VAL A C 1
ATOM 1579 O O . VAL A 1 204 ? 21.829 10.354 -0.924 1.00 81.44 204 VAL A O 1
ATOM 1582 N N . GLU A 1 205 ? 19.996 11.497 -1.553 1.00 84.38 205 GLU A N 1
ATOM 1583 C CA . GLU A 1 205 ? 20.384 12.771 -0.953 1.00 84.38 205 GLU A CA 1
ATOM 1584 C C . GLU A 1 205 ? 20.049 12.790 0.531 1.00 84.38 205 GLU A C 1
ATOM 1586 O O . GLU A 1 205 ? 20.923 13.097 1.335 1.00 84.38 205 GLU A O 1
ATOM 1591 N N . SER A 1 206 ? 18.810 12.446 0.882 1.00 89.12 206 SER A N 1
ATOM 1592 C CA . SER A 1 206 ? 18.336 12.421 2.263 1.00 89.12 206 SER A CA 1
ATOM 1593 C C . SER A 1 206 ? 17.178 11.449 2.439 1.00 89.12 206 SER A C 1
ATOM 1595 O O . SER A 1 206 ? 16.390 11.248 1.514 1.00 89.12 206 SER A O 1
ATOM 1597 N N . ILE A 1 207 ? 17.044 10.897 3.641 1.00 91.44 207 ILE A N 1
ATOM 1598 C CA . ILE A 1 207 ? 15.870 10.134 4.068 1.00 91.44 207 ILE A CA 1
ATOM 1599 C C . ILE A 1 207 ? 15.277 10.852 5.273 1.00 91.44 207 ILE A C 1
ATOM 1601 O O . ILE A 1 207 ? 15.967 11.054 6.269 1.00 91.44 207 ILE A O 1
ATOM 1605 N N . TYR A 1 208 ? 14.013 11.228 5.174 1.00 94.56 208 TYR A N 1
ATOM 1606 C CA . TYR A 1 208 ? 13.236 11.784 6.265 1.00 94.56 208 TYR A CA 1
ATOM 1607 C C . TYR A 1 208 ? 12.175 10.766 6.673 1.00 94.56 208 TYR A C 1
ATOM 1609 O O . TYR A 1 208 ? 11.436 10.272 5.823 1.00 94.56 208 TYR A O 1
ATOM 1617 N N . VAL A 1 209 ? 12.121 10.422 7.956 1.00 93.81 209 VAL A N 1
ATOM 1618 C CA . VAL A 1 209 ? 11.160 9.453 8.489 1.00 93.81 209 VAL A CA 1
ATOM 1619 C C . VAL A 1 209 ? 10.387 10.075 9.638 1.00 93.81 209 VAL A C 1
ATOM 1621 O O . VAL A 1 209 ? 10.981 10.529 10.614 1.00 93.81 209 VAL A O 1
ATOM 1624 N N . LEU A 1 210 ? 9.061 10.065 9.530 1.00 95.50 210 LEU A N 1
ATOM 1625 C CA . LEU A 1 210 ? 8.142 10.543 10.554 1.00 95.50 210 LEU A CA 1
ATOM 1626 C C . LEU A 1 210 ? 7.312 9.370 11.073 1.00 95.50 210 LEU A C 1
ATOM 1628 O O . LEU A 1 210 ? 6.454 8.848 10.362 1.00 95.50 210 LEU A O 1
ATOM 1632 N N . GLY A 1 211 ? 7.574 8.935 12.302 1.00 93.19 211 GLY A N 1
ATOM 1633 C CA . GLY A 1 211 ? 6.779 7.893 12.943 1.00 93.19 211 GLY A CA 1
ATOM 1634 C C . GLY A 1 211 ? 5.639 8.489 13.760 1.00 93.19 211 GLY A C 1
ATOM 1635 O O . GLY A 1 211 ? 5.860 9.332 14.629 1.00 93.19 211 GLY A O 1
ATOM 1636 N N . GLY A 1 212 ? 4.416 8.055 13.476 1.00 92.75 212 GLY A N 1
ATOM 1637 C CA . GLY A 1 212 ? 3.219 8.510 14.168 1.00 92.75 212 GLY A CA 1
ATOM 1638 C C . GLY A 1 212 ? 2.957 7.750 15.465 1.00 92.75 212 GLY A C 1
ATOM 1639 O O . GLY A 1 212 ? 3.249 6.556 15.598 1.00 92.75 212 GLY A O 1
ATOM 1640 N N . ALA A 1 213 ? 2.339 8.433 16.420 1.00 91.62 213 ALA A N 1
ATOM 1641 C CA . ALA A 1 213 ? 1.733 7.844 17.598 1.00 91.62 213 ALA A CA 1
ATOM 1642 C C . ALA A 1 213 ? 0.363 8.456 17.884 1.00 91.62 213 ALA A C 1
ATOM 1644 O O . ALA A 1 213 ? 0.115 9.643 17.666 1.00 91.62 213 ALA A O 1
ATOM 1645 N N . SER A 1 214 ? -0.541 7.620 18.392 1.00 91.88 214 SER A N 1
ATOM 1646 C CA . SER A 1 214 ? -1.782 8.089 19.000 1.00 91.88 214 SER A CA 1
ATOM 1647 C C . SER A 1 214 ? -1.515 8.643 20.408 1.00 91.88 214 SER A C 1
ATOM 1649 O O . SER A 1 214 ? -0.535 8.228 21.020 1.00 91.88 214 SER A O 1
ATOM 1651 N N . PRO A 1 215 ? -2.406 9.478 20.971 1.00 91.56 215 PRO A N 1
ATOM 1652 C CA . PRO A 1 215 ? -2.329 9.931 22.360 1.00 91.56 215 PRO A CA 1
ATOM 1653 C C . PRO A 1 215 ? -2.531 8.761 23.346 1.00 91.56 215 PRO A C 1
ATOM 1655 O O . PRO A 1 215 ? -3.652 8.462 23.770 1.00 91.56 215 PRO A O 1
ATOM 1658 N N . GLU A 1 216 ? -1.450 8.033 23.645 1.00 86.19 216 GLU A N 1
ATOM 1659 C CA . GLU A 1 216 ? -1.466 6.747 24.361 1.00 86.19 216 GLU A CA 1
ATOM 1660 C C . GLU A 1 216 ? -0.430 6.623 25.484 1.00 86.19 216 GLU A C 1
ATOM 1662 O O . GLU A 1 216 ? -0.207 5.527 26.008 1.00 86.19 216 GLU A O 1
ATOM 1667 N N . GLY A 1 217 ? 0.165 7.748 25.876 1.00 82.62 217 GLY A N 1
ATOM 1668 C CA . GLY A 1 217 ? 1.200 7.822 26.894 1.00 82.62 217 GLY A CA 1
ATOM 1669 C C . GLY A 1 217 ? 0.716 7.256 28.223 1.00 82.62 217 GLY A C 1
ATOM 1670 O O . GLY A 1 217 ? -0.481 7.149 28.497 1.00 82.62 217 GLY A O 1
ATOM 1671 N N . SER A 1 218 ? 1.649 6.906 29.102 1.00 84.06 218 SER A N 1
ATOM 1672 C CA . SER A 1 218 ? 1.371 6.216 30.367 1.00 84.06 218 SER A CA 1
ATOM 1673 C C . SER A 1 218 ? 0.493 7.009 31.346 1.00 84.06 218 SER A C 1
ATOM 1675 O O . SER A 1 218 ? 0.021 6.449 32.343 1.00 84.06 218 SER A O 1
ATOM 1677 N N . LYS A 1 219 ? 0.240 8.291 31.072 1.00 88.81 219 LYS A N 1
ATOM 1678 C CA . LYS A 1 219 ? -0.515 9.225 31.911 1.00 88.81 219 LYS A CA 1
ATOM 1679 C C . LYS A 1 219 ? -1.897 9.519 31.329 1.00 88.81 219 LYS A C 1
ATOM 1681 O O . LYS A 1 219 ? -2.086 9.581 30.121 1.00 88.81 219 LYS A O 1
ATOM 1686 N N . VAL A 1 220 ? -2.865 9.790 32.205 1.00 90.00 220 VAL A N 1
ATOM 1687 C CA . VAL A 1 220 ? -4.239 10.153 31.799 1.00 90.00 220 VAL A CA 1
ATOM 1688 C C . VAL A 1 220 ? -4.250 11.447 30.984 1.00 90.00 220 VAL A C 1
ATOM 1690 O O . VAL A 1 220 ? -5.075 11.616 30.091 1.00 90.00 220 VAL A O 1
ATOM 1693 N N . GLU A 1 221 ? -3.323 12.349 31.291 1.00 88.94 221 GLU A N 1
ATOM 1694 C CA . GLU A 1 221 ? -3.123 13.619 30.607 1.00 88.94 221 GLU A CA 1
ATOM 1695 C C . GLU A 1 221 ? -2.771 13.445 29.125 1.00 88.94 221 GLU A C 1
ATOM 1697 O O . GLU A 1 221 ? -3.148 14.306 28.339 1.00 88.94 221 GLU A O 1
ATOM 1702 N N . SER A 1 222 ? -2.171 12.315 28.722 1.00 87.38 222 SER A N 1
ATOM 1703 C CA . SER A 1 222 ? -1.900 12.036 27.307 1.00 87.38 222 SER A CA 1
ATOM 1704 C C . SER A 1 222 ? -3.181 11.947 26.482 1.00 87.38 222 SER A C 1
ATOM 1706 O O . SER A 1 222 ? -3.175 12.320 25.323 1.00 87.38 222 SER A O 1
ATOM 1708 N N . ALA A 1 223 ? -4.308 11.518 27.057 1.00 88.75 223 ALA A N 1
ATOM 1709 C CA . ALA A 1 223 ? -5.564 11.462 26.312 1.00 88.75 223 ALA A CA 1
ATOM 1710 C C . ALA A 1 223 ? -6.189 12.852 26.088 1.00 88.75 223 ALA A C 1
ATOM 1712 O O . ALA A 1 223 ? -7.212 12.954 25.414 1.00 88.75 223 ALA A O 1
ATOM 1713 N N . LYS A 1 224 ? -5.654 13.925 26.684 1.00 90.38 224 LYS A N 1
ATOM 1714 C CA . LYS A 1 224 ? -6.286 15.243 26.659 1.00 90.38 224 LYS A CA 1
ATOM 1715 C C . LYS A 1 224 ? -6.028 15.960 25.324 1.00 90.38 224 LYS A C 1
ATOM 1717 O O . LYS A 1 224 ? -4.875 16.189 24.976 1.00 90.38 224 LYS A O 1
ATOM 1722 N N . PRO A 1 225 ? -7.073 16.432 24.615 1.00 89.12 225 PRO A N 1
ATOM 1723 C CA . PRO A 1 225 ? -6.895 17.077 23.318 1.00 89.12 225 PRO A CA 1
ATOM 1724 C C . PRO A 1 225 ? -5.981 18.306 23.371 1.00 89.12 225 PRO A C 1
ATOM 1726 O O . PRO A 1 225 ? -6.219 19.244 24.142 1.00 89.12 225 PRO A O 1
ATOM 1729 N N . GLY A 1 226 ? -4.979 18.318 22.492 1.00 87.19 226 GLY A N 1
ATOM 1730 C CA . GLY A 1 226 ? -4.021 19.415 22.342 1.00 87.19 226 GLY A CA 1
ATOM 1731 C C . GLY A 1 226 ? -2.872 19.393 23.351 1.00 87.19 226 GLY A C 1
ATOM 1732 O O . GLY A 1 226 ? -2.090 20.344 23.385 1.00 87.19 226 GLY A O 1
ATOM 1733 N N . GLU A 1 227 ? -2.772 18.348 24.170 1.00 89.31 227 GLU A N 1
ATOM 1734 C CA . GLU A 1 227 ? -1.633 18.088 25.044 1.00 89.31 227 GLU A CA 1
ATOM 1735 C C . GLU A 1 227 ? -0.773 16.996 24.402 1.00 89.31 227 GLU A C 1
ATOM 1737 O O . GLU A 1 227 ? -1.219 15.868 24.262 1.00 89.31 227 GLU A O 1
ATOM 1742 N N . VAL A 1 228 ? 0.435 17.362 23.968 1.00 91.06 228 VAL A N 1
ATOM 1743 C CA . VAL A 1 228 ? 1.400 16.426 23.374 1.00 91.06 228 VAL A CA 1
ATOM 1744 C C . VAL A 1 228 ? 2.255 15.837 24.493 1.00 91.06 228 VAL A C 1
ATOM 1746 O O . VAL A 1 228 ? 2.854 16.596 25.263 1.00 91.06 228 VAL A O 1
ATOM 1749 N N . ASP A 1 229 ? 2.303 14.511 24.589 1.00 92.25 229 ASP A N 1
ATOM 1750 C CA . ASP A 1 229 ? 3.131 13.766 25.536 1.00 92.25 229 ASP A CA 1
ATOM 1751 C C . ASP A 1 229 ? 4.471 13.387 24.890 1.00 92.25 229 ASP A C 1
ATOM 1753 O O . ASP A 1 229 ? 4.534 12.848 23.785 1.00 92.25 229 ASP A O 1
ATOM 1757 N N . GLU A 1 230 ? 5.561 13.640 25.610 1.00 92.44 230 GLU A N 1
ATOM 1758 C CA . GLU A 1 230 ? 6.919 13.299 25.178 1.00 92.44 230 GLU A CA 1
ATOM 1759 C C . GLU A 1 230 ? 7.074 11.784 24.973 1.00 92.44 230 GLU A C 1
ATOM 1761 O O . GLU A 1 230 ? 7.738 11.363 24.033 1.00 92.44 230 GLU A O 1
ATOM 1766 N N . GLU A 1 231 ? 6.377 10.963 25.769 1.00 90.44 231 GLU A N 1
ATOM 1767 C CA . GLU A 1 231 ? 6.392 9.500 25.622 1.00 90.44 231 GLU A CA 1
ATOM 1768 C C . GLU A 1 231 ? 5.836 9.047 24.260 1.00 90.44 231 GLU A C 1
ATOM 1770 O O . GLU A 1 231 ? 6.358 8.111 23.661 1.00 90.44 231 GLU A O 1
ATOM 1775 N N . ASN A 1 232 ? 4.818 9.728 23.724 1.00 90.69 232 ASN A N 1
ATOM 1776 C CA . ASN A 1 232 ? 4.268 9.388 22.408 1.00 90.69 232 ASN A CA 1
ATOM 1777 C C . ASN A 1 232 ? 5.197 9.822 21.275 1.00 90.69 232 ASN A C 1
ATOM 1779 O O . ASN A 1 232 ? 5.302 9.116 20.274 1.00 90.69 232 ASN A O 1
ATOM 1783 N N . LEU A 1 233 ? 5.886 10.956 21.434 1.00 92.94 233 LEU A N 1
ATOM 1784 C CA . LEU A 1 233 ? 6.914 11.379 20.484 1.00 92.94 233 LEU A CA 1
ATOM 1785 C C . LEU A 1 233 ? 8.061 10.361 20.451 1.00 92.94 233 LEU A C 1
ATOM 1787 O O . LEU A 1 233 ? 8.447 9.927 19.370 1.00 92.94 233 LEU A O 1
ATOM 1791 N N . GLU A 1 234 ? 8.537 9.904 21.613 1.00 90.19 234 GLU A N 1
ATOM 1792 C CA . GLU A 1 234 ? 9.561 8.853 21.715 1.00 90.19 234 GLU A CA 1
ATOM 1793 C C . GLU A 1 234 ? 9.099 7.529 21.076 1.00 90.19 234 GLU A C 1
ATOM 1795 O O . GLU A 1 234 ? 9.870 6.876 20.368 1.00 90.19 234 GLU A O 1
ATOM 1800 N N . LEU A 1 235 ? 7.833 7.137 21.272 1.00 87.38 235 LEU A N 1
ATOM 1801 C CA . LEU A 1 235 ? 7.251 5.967 20.603 1.00 87.38 235 LEU A CA 1
ATOM 1802 C C . LEU A 1 235 ? 7.211 6.146 19.081 1.00 87.38 235 LEU A C 1
ATOM 1804 O O . LEU A 1 235 ? 7.581 5.229 18.348 1.00 87.38 235 LEU A O 1
ATOM 1808 N N . GLY A 1 236 ? 6.805 7.322 18.598 1.00 90.56 236 GLY A N 1
ATOM 1809 C CA . GLY A 1 236 ? 6.841 7.667 17.178 1.00 90.56 236 GLY A CA 1
ATOM 1810 C C . GLY A 1 236 ? 8.254 7.567 16.597 1.00 90.56 236 GLY A C 1
ATOM 1811 O O . GLY A 1 236 ? 8.462 6.894 15.588 1.00 90.56 236 GLY A O 1
ATOM 1812 N N . GLU A 1 237 ? 9.252 8.143 17.270 1.00 91.19 237 GLU A N 1
ATOM 1813 C CA . GLU A 1 237 ? 10.663 8.051 16.866 1.00 91.19 237 GLU A CA 1
ATOM 1814 C C . GLU A 1 237 ? 11.151 6.601 16.786 1.00 91.19 237 GLU A C 1
ATOM 1816 O O . GLU A 1 237 ? 11.855 6.233 15.842 1.00 91.19 237 GLU A O 1
ATOM 1821 N N . LEU A 1 238 ? 10.749 5.757 17.741 1.00 88.25 238 LEU A N 1
ATOM 1822 C CA . LEU A 1 238 ? 11.112 4.343 17.763 1.00 88.25 238 LEU A CA 1
ATOM 1823 C C . LEU A 1 238 ? 10.546 3.594 16.548 1.00 88.25 238 LEU A C 1
ATOM 1825 O O . LEU A 1 238 ? 11.299 2.922 15.840 1.00 88.25 238 LEU A O 1
ATOM 1829 N N . ARG A 1 239 ? 9.253 3.787 16.247 1.00 87.69 239 ARG A N 1
ATOM 1830 C CA . ARG A 1 239 ? 8.608 3.229 15.043 1.00 87.69 239 ARG A CA 1
ATOM 1831 C C . ARG A 1 239 ? 9.309 3.707 13.766 1.00 87.69 239 ARG A C 1
ATOM 1833 O O . ARG A 1 239 ? 9.578 2.913 12.863 1.00 87.69 239 ARG A O 1
ATOM 1840 N N . GLY A 1 240 ? 9.659 4.993 13.707 1.00 90.88 240 GLY A N 1
ATOM 1841 C CA . GLY A 1 240 ? 10.416 5.578 12.601 1.00 90.88 240 GLY A CA 1
ATOM 1842 C C . GLY A 1 240 ? 11.812 4.963 12.438 1.00 90.88 240 GLY A C 1
ATOM 1843 O O . GLY A 1 240 ? 12.237 4.661 11.321 1.00 90.88 240 GLY A O 1
ATOM 1844 N N . SER A 1 241 ? 12.521 4.712 13.538 1.00 90.12 241 SER A N 1
ATOM 1845 C CA . SER A 1 241 ? 13.850 4.087 13.540 1.00 90.12 241 SER A CA 1
ATOM 1846 C C . SER A 1 241 ? 13.836 2.653 13.008 1.00 90.12 241 SER A C 1
ATOM 1848 O O . SER A 1 241 ? 14.697 2.268 12.204 1.00 90.12 241 SER A O 1
ATOM 1850 N N . ASP A 1 242 ? 12.846 1.859 13.398 1.00 87.12 242 ASP A N 1
ATOM 1851 C CA . ASP A 1 242 ? 12.740 0.482 12.923 1.00 87.12 242 ASP A CA 1
ATOM 1852 C C . ASP A 1 242 ? 12.383 0.427 11.429 1.00 87.12 242 ASP A C 1
ATOM 1854 O O . ASP A 1 242 ? 13.044 -0.274 10.651 1.00 87.12 242 ASP A O 1
ATOM 1858 N N . ALA A 1 243 ? 11.429 1.254 10.990 1.00 89.44 243 ALA A N 1
ATOM 1859 C CA . ALA A 1 243 ? 11.091 1.408 9.576 1.00 89.44 243 ALA A CA 1
ATOM 1860 C C . ALA A 1 243 ? 12.288 1.901 8.741 1.00 89.44 243 ALA A C 1
ATOM 1862 O O . ALA A 1 243 ? 12.524 1.421 7.626 1.00 89.44 243 ALA A O 1
ATOM 1863 N N . THR A 1 244 ? 13.099 2.809 9.295 1.00 91.06 244 THR A N 1
ATOM 1864 C CA . THR A 1 244 ? 14.352 3.271 8.679 1.00 91.06 244 THR A CA 1
ATOM 1865 C C . THR A 1 244 ? 15.315 2.107 8.468 1.00 91.06 244 THR A C 1
ATOM 1867 O O . THR A 1 244 ? 15.893 1.969 7.390 1.00 91.06 244 THR A O 1
ATOM 1870 N N . THR A 1 245 ? 15.477 1.238 9.468 1.00 89.81 245 THR A N 1
ATOM 1871 C CA . THR A 1 245 ? 16.385 0.085 9.388 1.00 89.81 245 THR A CA 1
ATOM 1872 C C . THR A 1 245 ? 16.005 -0.847 8.236 1.00 89.81 245 THR A C 1
ATOM 1874 O O . THR A 1 245 ? 16.866 -1.202 7.426 1.00 89.81 245 THR A O 1
ATOM 1877 N N . ILE A 1 246 ? 14.716 -1.174 8.114 1.00 89.50 246 ILE A N 1
ATOM 1878 C CA . ILE A 1 246 ? 14.179 -2.003 7.024 1.00 89.50 246 ILE A CA 1
ATOM 1879 C C . ILE A 1 246 ? 14.370 -1.309 5.668 1.00 89.50 246 ILE A C 1
ATOM 1881 O O . ILE A 1 246 ? 14.853 -1.915 4.710 1.00 89.50 246 ILE A O 1
ATOM 1885 N N . THR A 1 247 ? 14.065 -0.014 5.593 1.00 90.88 247 THR A N 1
ATOM 1886 C CA . THR A 1 247 ? 14.211 0.786 4.367 1.00 90.88 247 THR A CA 1
ATOM 1887 C C . THR A 1 247 ? 15.655 0.807 3.874 1.00 90.88 247 THR A C 1
ATOM 1889 O O . THR A 1 247 ? 15.915 0.571 2.694 1.00 90.88 247 THR A O 1
ATOM 1892 N N . LEU A 1 248 ? 16.620 1.027 4.771 1.00 89.25 248 LEU A N 1
ATOM 1893 C CA . LEU A 1 248 ? 18.044 1.009 4.433 1.00 89.25 248 LEU A CA 1
ATOM 1894 C C . LEU A 1 248 ? 18.509 -0.357 3.939 1.00 89.25 248 LEU A C 1
ATOM 1896 O O . LEU A 1 248 ? 19.342 -0.428 3.033 1.00 89.25 248 LEU A O 1
ATOM 1900 N N . GLU A 1 249 ? 18.011 -1.436 4.538 1.00 86.44 249 GLU A N 1
ATOM 1901 C CA . GLU A 1 249 ? 18.310 -2.786 4.077 1.00 86.44 249 GLU A CA 1
ATOM 1902 C C . GLU A 1 249 ? 17.820 -3.001 2.643 1.00 86.44 249 GLU A C 1
ATOM 1904 O O . GLU A 1 249 ? 18.600 -3.435 1.792 1.00 86.44 249 GLU A O 1
ATOM 1909 N N . ILE A 1 250 ? 16.570 -2.634 2.356 1.00 85.31 250 ILE A N 1
ATOM 1910 C CA . ILE A 1 250 ? 15.969 -2.784 1.029 1.00 85.31 250 ILE A CA 1
ATOM 1911 C C . ILE A 1 250 ? 16.714 -1.932 -0.003 1.00 85.31 250 ILE A C 1
ATOM 1913 O O . ILE A 1 250 ? 17.124 -2.451 -1.040 1.00 85.31 250 ILE A O 1
ATOM 1917 N N . LEU A 1 251 ? 16.980 -0.655 0.289 1.00 82.88 251 LEU A N 1
ATOM 1918 C CA . LEU A 1 251 ? 17.738 0.226 -0.607 1.00 82.88 251 LEU A CA 1
ATOM 1919 C C . LEU A 1 251 ? 19.134 -0.341 -0.917 1.00 82.88 251 LEU A C 1
ATOM 1921 O O . LEU A 1 251 ? 19.563 -0.347 -2.072 1.00 82.88 251 LEU A O 1
ATOM 1925 N N . ARG A 1 252 ? 19.830 -0.897 0.083 1.00 81.19 252 ARG A N 1
ATOM 1926 C CA . ARG A 1 252 ? 21.127 -1.563 -0.127 1.00 81.19 252 ARG A CA 1
ATOM 1927 C C . ARG A 1 252 ? 21.002 -2.826 -0.974 1.00 81.19 252 ARG A C 1
ATOM 1929 O O . ARG A 1 252 ? 21.851 -3.044 -1.834 1.00 81.19 252 ARG A O 1
ATOM 1936 N N . GLN A 1 253 ? 19.968 -3.643 -0.758 1.00 76.75 253 GLN A N 1
ATOM 1937 C CA . GLN A 1 253 ? 19.678 -4.823 -1.588 1.00 76.75 253 GLN A CA 1
ATOM 1938 C C . GLN A 1 253 ? 19.378 -4.432 -3.039 1.00 76.75 253 GLN A C 1
ATOM 1940 O O . GLN A 1 253 ? 19.747 -5.146 -3.966 1.00 76.75 253 GLN A O 1
ATOM 1945 N N . MET A 1 254 ? 18.777 -3.263 -3.238 1.00 73.00 254 MET A N 1
ATOM 1946 C CA . MET A 1 254 ? 18.545 -2.669 -4.550 1.00 73.00 254 MET A CA 1
ATOM 1947 C C . MET A 1 254 ? 19.816 -2.078 -5.178 1.00 73.00 254 MET A C 1
ATOM 1949 O O . MET A 1 254 ? 19.787 -1.677 -6.334 1.00 73.00 254 MET A O 1
ATOM 1953 N N . GLY A 1 255 ? 20.940 -2.016 -4.460 1.00 69.06 255 GLY A N 1
ATOM 1954 C CA . GLY A 1 255 ? 22.176 -1.392 -4.939 1.00 69.06 255 GLY A CA 1
ATOM 1955 C C . GLY A 1 255 ? 22.166 0.142 -4.886 1.00 69.06 255 GLY A C 1
ATOM 1956 O O . GLY A 1 255 ? 23.084 0.777 -5.408 1.00 69.06 255 GLY A O 1
ATOM 1957 N N . VAL A 1 256 ? 21.160 0.748 -4.248 1.00 75.06 256 VAL A N 1
ATOM 1958 C CA . VAL A 1 256 ? 21.081 2.196 -4.025 1.00 75.06 256 VAL A CA 1
ATOM 1959 C C . VAL A 1 256 ? 22.117 2.589 -2.972 1.00 75.06 256 VAL A C 1
ATOM 1961 O O . VAL A 1 256 ? 22.180 2.021 -1.878 1.00 75.06 256 VAL A O 1
ATOM 1964 N N . LYS A 1 257 ? 22.960 3.572 -3.300 1.00 73.19 257 LYS A N 1
ATOM 1965 C CA . LYS A 1 257 ? 23.951 4.101 -2.358 1.00 73.19 257 LYS A CA 1
ATOM 1966 C C . LYS A 1 257 ? 23.267 5.072 -1.405 1.00 73.19 257 LYS A C 1
ATOM 1968 O O . LYS A 1 257 ? 22.693 6.066 -1.842 1.00 73.19 257 LYS A O 1
ATOM 1973 N N . VAL A 1 258 ? 23.368 4.781 -0.111 1.00 76.12 258 VAL A N 1
ATOM 1974 C CA . VAL A 1 258 ? 22.817 5.620 0.956 1.00 76.12 258 VAL A CA 1
ATOM 1975 C C . VAL A 1 258 ? 23.949 6.115 1.844 1.00 76.12 258 VAL A C 1
ATOM 1977 O O . VAL A 1 258 ? 24.708 5.308 2.389 1.00 76.12 258 VAL A O 1
ATOM 1980 N N . ASP A 1 259 ? 24.052 7.432 2.002 1.00 76.12 259 ASP A N 1
ATOM 1981 C CA . ASP A 1 259 ? 24.879 8.045 3.037 1.00 76.12 259 ASP A CA 1
ATOM 1982 C C . ASP A 1 259 ? 24.091 8.068 4.355 1.00 76.12 259 ASP A C 1
ATOM 1984 O O . ASP A 1 259 ? 23.045 8.703 4.464 1.00 76.12 259 ASP A O 1
ATOM 1988 N N . SER A 1 260 ? 24.591 7.367 5.375 1.00 67.56 260 SER A N 1
ATOM 1989 C CA . SER A 1 260 ? 23.939 7.293 6.687 1.00 67.56 260 SER A CA 1
ATOM 1990 C C . SER A 1 260 ? 23.870 8.634 7.423 1.00 67.56 260 SER A C 1
ATOM 1992 O O . SER A 1 260 ? 23.162 8.734 8.417 1.00 67.56 260 SER A O 1
ATOM 1994 N N . THR A 1 261 ? 24.625 9.648 6.990 1.00 69.75 261 THR A N 1
ATOM 1995 C CA . THR A 1 261 ? 24.624 10.976 7.624 1.00 69.75 261 THR A CA 1
ATOM 1996 C C . THR A 1 261 ? 23.465 11.871 7.187 1.00 69.75 261 THR A C 1
ATOM 1998 O O . THR A 1 261 ? 23.273 12.928 7.782 1.00 69.75 261 THR A O 1
ATOM 2001 N N . ALA A 1 262 ? 22.673 11.447 6.199 1.00 80.50 262 ALA A N 1
ATOM 2002 C CA . ALA A 1 262 ? 21.555 12.213 5.654 1.00 80.50 262 ALA A CA 1
ATOM 2003 C C . ALA A 1 262 ? 20.176 11.670 6.072 1.00 80.50 262 ALA A C 1
ATOM 2005 O O . ALA A 1 262 ? 19.200 11.815 5.338 1.00 80.50 262 ALA A O 1
ATOM 2006 N N . ILE A 1 263 ? 20.111 10.998 7.222 1.00 90.81 263 ILE A N 1
ATOM 2007 C CA . ILE A 1 263 ? 18.889 10.381 7.739 1.00 90.81 263 ILE A CA 1
ATOM 2008 C C . ILE A 1 263 ? 18.386 11.202 8.923 1.00 90.81 263 ILE A C 1
ATOM 2010 O O . ILE A 1 263 ? 19.106 11.369 9.908 1.00 90.81 263 ILE A O 1
ATOM 2014 N N . GLU A 1 264 ? 17.154 11.685 8.827 1.00 93.88 264 GLU A N 1
ATOM 2015 C CA . GLU A 1 264 ? 16.439 12.376 9.896 1.00 93.88 264 GLU A CA 1
ATOM 2016 C C . GLU A 1 264 ? 15.218 11.546 10.294 1.00 93.88 264 GLU A C 1
ATOM 2018 O O . GLU A 1 264 ? 14.450 11.111 9.437 1.00 93.88 264 GLU A O 1
ATOM 2023 N N . ILE A 1 265 ? 15.070 11.292 11.593 1.00 93.06 265 ILE A N 1
ATOM 2024 C CA . ILE A 1 265 ? 13.977 10.503 12.164 1.00 93.06 265 ILE A CA 1
ATOM 2025 C C . ILE A 1 265 ? 13.317 11.379 13.217 1.00 93.06 265 ILE A C 1
ATOM 2027 O O . ILE A 1 265 ? 14.009 11.859 14.115 1.00 93.06 265 ILE A O 1
ATOM 2031 N N . LEU A 1 266 ? 12.010 11.587 13.096 1.00 94.44 266 LEU A N 1
ATOM 2032 C CA . LEU A 1 266 ? 11.204 12.358 14.035 1.00 94.44 266 LEU A CA 1
ATOM 2033 C C . LEU A 1 266 ? 9.970 11.554 14.454 1.00 94.44 266 LEU A C 1
ATOM 2035 O O . LEU A 1 266 ? 9.456 10.729 13.695 1.00 94.44 266 LEU A O 1
ATOM 2039 N N . GLY A 1 267 ? 9.491 11.817 15.664 1.00 92.88 267 GLY A N 1
ATOM 2040 C CA . GLY A 1 267 ? 8.214 11.324 16.164 1.00 92.88 267 GLY A CA 1
ATOM 2041 C C . GLY A 1 267 ? 7.144 12.402 16.079 1.00 92.88 267 GLY A C 1
ATOM 2042 O O . GLY A 1 267 ? 7.431 13.583 16.285 1.00 92.88 267 GLY A O 1
ATOM 2043 N N . ASP A 1 268 ? 5.912 11.996 15.792 1.00 94.75 268 ASP A N 1
ATOM 2044 C CA . ASP A 1 268 ? 4.744 12.876 15.802 1.00 94.75 268 ASP A CA 1
ATOM 2045 C C . ASP A 1 268 ? 3.593 12.253 16.590 1.00 94.75 268 ASP A C 1
ATOM 2047 O O . ASP A 1 268 ? 3.269 11.077 16.421 1.00 94.75 268 ASP A O 1
ATOM 2051 N N . GLU A 1 269 ? 2.943 13.056 17.431 1.00 93.62 269 GLU A N 1
ATOM 2052 C CA . GLU A 1 269 ? 1.725 12.650 18.127 1.00 93.62 269 GLU A CA 1
ATOM 2053 C C . GLU A 1 269 ? 0.509 13.233 17.410 1.00 93.62 269 GLU A C 1
ATOM 2055 O O . GLU A 1 269 ? 0.169 14.416 17.543 1.00 93.62 269 GLU A O 1
ATOM 2060 N N . GLN A 1 270 ? -0.212 12.373 16.700 1.00 93.25 270 GLN A N 1
ATOM 2061 C CA . GLN A 1 270 ? -1.420 12.775 16.004 1.00 93.25 270 GLN A CA 1
ATOM 2062 C C . GLN A 1 270 ? -2.596 12.829 16.980 1.00 93.25 270 GLN A C 1
ATOM 2064 O O . GLN A 1 270 ? -3.128 11.812 17.419 1.00 93.25 270 GLN A O 1
ATOM 2069 N N . GLN A 1 271 ? -3.046 14.039 17.293 1.00 94.00 271 GLN A N 1
ATOM 2070 C CA . GLN A 1 271 ? -4.169 14.258 18.203 1.00 94.00 271 GLN A CA 1
ATOM 2071 C C . GLN A 1 271 ? -5.495 13.709 17.650 1.00 94.00 271 GLN A C 1
ATOM 2073 O O . GLN A 1 271 ? -5.752 13.733 16.443 1.00 94.00 271 GLN A O 1
ATOM 2078 N N . PHE A 1 272 ? -6.387 13.284 18.548 1.00 93.62 272 PHE A N 1
ATOM 2079 C CA . PHE A 1 272 ? -7.768 12.969 18.185 1.00 93.62 272 PHE A CA 1
ATOM 2080 C C . PHE A 1 272 ? -8.533 14.243 17.814 1.00 93.62 272 PHE A C 1
ATOM 2082 O O . PHE A 1 272 ? -8.509 15.248 18.530 1.00 93.62 272 PHE A O 1
ATOM 2089 N N . SER A 1 273 ? -9.272 14.188 16.711 1.00 93.75 273 SER A N 1
ATOM 2090 C CA . SER A 1 273 ? -10.273 15.194 16.374 1.00 93.75 273 SER A CA 1
ATOM 2091 C C . SER A 1 273 ? -11.397 15.218 17.414 1.00 93.75 273 SER A C 1
ATOM 2093 O O . SER A 1 273 ? -11.633 14.249 18.135 1.00 93.75 273 SER A O 1
ATOM 2095 N N . SER A 1 274 ? -12.154 16.316 17.469 1.00 94.38 274 SER A N 1
ATOM 2096 C CA . SER A 1 274 ? -13.297 16.440 18.387 1.00 94.38 274 SER A CA 1
ATOM 2097 C C . SER A 1 274 ? -14.341 15.328 18.205 1.00 94.38 274 SER A C 1
ATOM 2099 O O . SER A 1 274 ? -15.000 14.942 19.169 1.00 94.38 274 SER A O 1
ATOM 2101 N N . GLU A 1 275 ? -14.501 14.826 16.978 1.00 95.50 275 GLU A N 1
ATOM 2102 C CA . GLU A 1 275 ? -15.442 13.751 16.644 1.00 95.50 275 GLU A CA 1
ATOM 2103 C C . GLU A 1 275 ? -14.922 12.384 17.103 1.00 95.50 275 GLU A C 1
ATOM 2105 O O . GLU A 1 275 ? -15.657 11.636 17.753 1.00 95.50 275 GLU A O 1
ATOM 2110 N N . GLU A 1 276 ? -13.646 12.082 16.841 1.00 95.19 276 GLU A N 1
ATOM 2111 C CA . GLU A 1 276 ? -12.984 10.869 17.342 1.00 95.19 276 GLU A CA 1
ATOM 2112 C C . GLU A 1 276 ? -12.991 10.850 18.872 1.00 95.19 276 GLU A C 1
ATOM 2114 O O . GLU A 1 276 ? -13.377 9.855 19.477 1.00 95.19 276 GLU A O 1
ATOM 2119 N N . TYR A 1 277 ? -12.665 11.976 19.510 1.00 95.38 277 TYR A N 1
ATOM 2120 C CA . TYR A 1 277 ? -12.643 12.100 20.965 1.00 95.38 277 TYR A CA 1
ATOM 2121 C C . TYR A 1 277 ? -14.012 11.810 21.597 1.00 95.38 277 TYR A C 1
ATOM 2123 O O . TYR A 1 277 ? -14.114 11.035 22.549 1.00 95.38 277 TYR A O 1
ATOM 2131 N N . ALA A 1 278 ? -15.087 12.376 21.039 1.00 96.00 278 ALA A N 1
ATOM 2132 C CA . ALA A 1 278 ? -16.448 12.105 21.501 1.00 96.00 278 ALA A CA 1
ATOM 2133 C C . ALA A 1 278 ? -16.857 10.637 21.277 1.00 96.00 278 ALA A C 1
ATOM 2135 O O . ALA A 1 278 ? -17.547 10.044 22.109 1.00 96.00 278 ALA A O 1
ATOM 2136 N N . THR A 1 279 ? -16.422 10.041 20.167 1.00 96.50 279 THR A N 1
ATOM 2137 C CA . THR A 1 279 ? -16.689 8.633 19.845 1.00 96.50 279 THR A CA 1
ATOM 2138 C C . THR A 1 279 ? -15.966 7.703 20.818 1.00 96.50 279 THR A C 1
ATOM 2140 O O . THR A 1 279 ? -16.591 6.804 21.381 1.00 96.50 279 THR A O 1
ATOM 2143 N N . LEU A 1 280 ? -14.688 7.967 21.099 1.00 96.25 280 LEU A N 1
ATOM 2144 C CA . LEU A 1 280 ? -13.893 7.242 22.089 1.00 96.25 280 LEU A CA 1
ATOM 2145 C C . LEU A 1 280 ? -14.500 7.350 23.492 1.00 96.25 280 LEU A C 1
ATOM 2147 O O . LEU A 1 280 ? -14.578 6.347 24.202 1.00 96.25 280 LEU A O 1
ATOM 2151 N N . GLU A 1 281 ? -14.982 8.533 23.888 1.00 96.88 281 GLU A N 1
ATOM 2152 C CA . GLU A 1 281 ? -15.666 8.705 25.173 1.00 96.88 281 GLU A CA 1
ATOM 2153 C C . GLU A 1 281 ? -16.929 7.835 25.260 1.00 96.88 281 GLU A C 1
ATOM 2155 O O . GLU A 1 281 ? -17.148 7.155 26.267 1.00 96.88 281 GLU A O 1
ATOM 2160 N N . ASN A 1 282 ? -17.755 7.832 24.210 1.00 97.25 282 ASN A N 1
ATOM 2161 C CA . ASN A 1 282 ? -18.983 7.041 24.173 1.00 97.25 282 ASN A CA 1
ATOM 2162 C C . ASN A 1 282 ? -18.686 5.540 24.245 1.00 97.25 282 ASN A C 1
ATOM 2164 O O . ASN A 1 282 ? -19.241 4.863 25.111 1.00 97.25 282 ASN A O 1
ATOM 2168 N N . LEU A 1 283 ? -17.750 5.044 23.428 1.00 96.62 283 LEU A N 1
ATOM 2169 C CA . LEU A 1 283 ? -17.311 3.645 23.462 1.00 96.62 283 LEU A CA 1
ATOM 2170 C C . LEU A 1 283 ? -16.794 3.259 24.853 1.00 96.62 283 LEU A C 1
ATOM 2172 O O . LEU A 1 283 ? -17.169 2.222 25.404 1.00 96.62 283 LEU A O 1
ATOM 2176 N N . ALA A 1 284 ? -15.988 4.121 25.478 1.00 96.19 284 ALA A N 1
ATOM 2177 C CA . ALA A 1 284 ? -15.461 3.875 26.814 1.00 96.19 284 ALA A CA 1
ATOM 2178 C C . ALA A 1 284 ? -16.583 3.764 27.864 1.00 96.19 284 ALA A C 1
ATOM 2180 O O . ALA A 1 284 ? -16.557 2.892 28.740 1.00 96.19 284 ALA A O 1
ATOM 2181 N N . ARG A 1 285 ? -17.600 4.628 27.774 1.00 96.62 285 ARG A N 1
ATOM 2182 C CA . ARG A 1 285 ? -18.762 4.602 28.675 1.00 96.62 285 ARG A CA 1
ATOM 2183 C C . ARG A 1 285 ? -19.646 3.380 28.442 1.00 96.62 285 ARG A C 1
ATOM 2185 O O . ARG A 1 285 ? -20.123 2.802 29.418 1.00 96.62 285 ARG A O 1
ATOM 2192 N N . GLU A 1 286 ? -19.826 2.952 27.197 1.00 95.38 286 GLU A N 1
ATOM 2193 C CA . GLU A 1 286 ? -20.562 1.730 26.848 1.00 95.38 286 GLU A CA 1
ATOM 2194 C C . GLU A 1 286 ? -19.886 0.469 27.401 1.00 95.38 286 GLU A C 1
ATOM 2196 O O . GLU A 1 286 ? -20.568 -0.436 27.883 1.00 95.38 286 GLU A O 1
ATOM 2201 N N . LYS A 1 287 ? -18.547 0.448 27.459 1.00 92.88 287 LYS A N 1
ATOM 2202 C CA . LYS A 1 287 ? -17.771 -0.602 28.148 1.00 92.88 287 LYS A CA 1
ATOM 2203 C C . LYS A 1 287 ? -17.815 -0.508 29.680 1.00 92.88 287 LYS A C 1
ATOM 2205 O O . LYS A 1 287 ? -17.248 -1.354 30.370 1.00 92.88 287 LYS A O 1
ATOM 2210 N N . GLY A 1 288 ? -18.509 0.485 30.237 1.00 94.12 288 GLY A N 1
ATOM 2211 C CA . GLY A 1 288 ? -18.724 0.636 31.675 1.00 94.12 288 GLY A CA 1
ATOM 2212 C C . GLY A 1 288 ? -17.618 1.391 32.412 1.00 94.12 288 GLY A C 1
ATOM 2213 O O . GLY A 1 288 ? -17.605 1.392 33.649 1.00 94.12 288 GLY A O 1
ATOM 2214 N N . PHE A 1 289 ? -16.698 2.059 31.706 1.00 95.75 289 PHE A N 1
ATOM 2215 C CA . PHE A 1 289 ? -15.727 2.925 32.367 1.00 95.75 289 PHE A CA 1
ATOM 2216 C C . PHE A 1 289 ? -16.406 4.165 32.956 1.00 95.75 289 PHE A C 1
ATOM 2218 O O . PHE A 1 289 ? -17.307 4.771 32.376 1.00 95.75 289 PHE A O 1
ATOM 2225 N N . THR A 1 290 ? -15.954 4.558 34.146 1.00 94.56 290 THR A N 1
ATOM 2226 C CA . THR A 1 290 ? -16.480 5.711 34.886 1.00 94.56 290 THR A CA 1
ATOM 2227 C C . THR A 1 290 ? -15.350 6.673 35.246 1.00 94.56 290 THR A C 1
ATOM 2229 O O . THR A 1 290 ? -14.221 6.249 35.517 1.00 94.56 290 THR A O 1
ATOM 2232 N N . GLY A 1 291 ? -15.649 7.976 35.238 1.00 94.25 291 GLY A N 1
ATOM 2233 C CA . GLY A 1 291 ? -14.674 9.041 35.483 1.00 94.25 291 GLY A CA 1
ATOM 2234 C C . GLY A 1 291 ? -14.859 10.252 34.565 1.00 94.25 291 GLY A C 1
ATOM 2235 O O . GLY A 1 291 ? -15.915 10.409 33.941 1.00 94.25 291 GLY A O 1
ATOM 2236 N N . SER A 1 292 ? -13.827 11.104 34.517 1.00 95.62 292 SER A N 1
ATOM 2237 C CA . SER A 1 292 ? -13.692 12.157 33.501 1.00 95.62 292 SER A CA 1
ATOM 2238 C C . SER A 1 292 ? -13.494 11.547 32.110 1.00 95.62 292 SER A C 1
ATOM 2240 O O . SER A 1 292 ? -13.151 10.366 32.012 1.00 95.62 292 SER A O 1
ATOM 2242 N N . ALA A 1 293 ? -13.715 12.341 31.059 1.00 93.38 293 ALA A N 1
ATOM 2243 C CA . ALA A 1 293 ? -13.570 11.902 29.671 1.00 93.38 293 ALA A CA 1
ATOM 2244 C C . ALA A 1 293 ? -12.163 11.338 29.403 1.00 93.38 293 ALA A C 1
ATOM 2246 O O . ALA A 1 293 ? -12.026 10.211 28.939 1.00 93.38 293 ALA A O 1
ATOM 2247 N N . GLU A 1 294 ? -11.128 12.054 29.840 1.00 94.38 294 GLU A N 1
ATOM 2248 C CA . GLU A 1 294 ? -9.721 11.678 29.660 1.00 94.38 294 GLU A CA 1
ATOM 2249 C C . GLU A 1 294 ? -9.428 10.330 30.331 1.00 94.38 294 GLU A C 1
ATOM 2251 O O . GLU A 1 294 ? -8.815 9.448 29.743 1.00 94.38 294 GLU A O 1
ATOM 2256 N N . ASN A 1 295 ? -9.934 10.120 31.552 1.00 95.25 295 ASN A N 1
ATOM 2257 C CA . ASN A 1 295 ? -9.701 8.890 32.309 1.00 95.25 295 ASN A CA 1
ATOM 2258 C C . ASN A 1 295 ? -10.410 7.677 31.688 1.00 95.25 295 ASN A C 1
ATOM 2260 O O . ASN A 1 295 ? -9.873 6.570 31.708 1.00 95.25 295 ASN A O 1
ATOM 2264 N N . VAL A 1 296 ? -11.630 7.851 31.165 1.00 96.75 296 VAL A N 1
ATOM 2265 C CA . VAL A 1 296 ? -12.341 6.733 30.524 1.00 96.75 296 VAL A CA 1
ATOM 2266 C C . VAL A 1 296 ? -11.728 6.387 29.167 1.00 96.75 296 VAL A C 1
ATOM 2268 O O . VAL A 1 296 ? -11.573 5.201 28.883 1.00 96.75 296 VAL A O 1
ATOM 2271 N N . ILE A 1 297 ? -11.303 7.386 28.386 1.00 95.81 297 ILE A N 1
ATOM 2272 C CA . ILE A 1 297 ? -10.614 7.188 27.103 1.00 95.81 297 ILE A CA 1
ATOM 2273 C C . ILE A 1 297 ? -9.254 6.525 27.324 1.00 95.81 297 ILE A C 1
ATOM 2275 O O . ILE A 1 297 ? -8.980 5.492 26.721 1.00 95.81 297 ILE A O 1
ATOM 2279 N N . TYR A 1 298 ? -8.448 7.041 28.256 1.00 94.50 298 TYR A N 1
ATOM 2280 C CA . TYR A 1 298 ? -7.161 6.449 28.622 1.00 94.50 298 TYR A CA 1
ATOM 2281 C C . TYR A 1 298 ? -7.301 4.965 28.993 1.00 94.50 298 TYR A C 1
ATOM 2283 O O . TYR A 1 298 ? -6.550 4.123 28.511 1.00 94.50 298 TYR A O 1
ATOM 2291 N N . LYS A 1 299 ? -8.303 4.605 29.808 1.00 94.50 299 LYS A N 1
ATOM 2292 C CA . LYS A 1 299 ? -8.557 3.199 30.168 1.00 94.50 299 LYS A CA 1
ATOM 2293 C C . LYS A 1 299 ? -8.938 2.342 28.968 1.00 94.50 299 LYS A C 1
ATOM 2295 O O . LYS A 1 299 ? -8.483 1.203 28.895 1.00 94.50 299 LYS A O 1
ATOM 2300 N N . LEU A 1 300 ? -9.760 2.868 28.060 1.00 95.62 300 LEU A N 1
ATOM 2301 C CA . LEU A 1 300 ? -10.144 2.167 26.837 1.00 95.62 300 LEU A CA 1
ATOM 2302 C C . LEU A 1 300 ? -8.916 1.889 25.960 1.00 95.62 300 LEU A C 1
ATOM 2304 O O . LEU A 1 300 ? -8.687 0.737 25.602 1.00 95.62 300 LEU A O 1
ATOM 2308 N N . ILE A 1 301 ? -8.092 2.908 25.697 1.00 93.12 301 ILE A N 1
ATOM 2309 C CA . ILE A 1 301 ? -6.850 2.780 24.915 1.00 93.12 301 ILE A CA 1
ATOM 2310 C C . ILE A 1 301 ? -5.873 1.820 25.608 1.00 93.12 301 ILE A C 1
ATOM 2312 O O . ILE A 1 301 ? -5.307 0.933 24.980 1.00 93.12 301 ILE A O 1
ATOM 2316 N N . SER A 1 302 ? -5.734 1.908 26.930 1.00 91.06 302 SER A N 1
ATOM 2317 C CA . SER A 1 302 ? -4.853 1.023 27.697 1.00 91.06 302 SER A CA 1
ATOM 2318 C C . SER A 1 302 ? -5.326 -0.441 27.710 1.00 91.06 302 SER A C 1
ATOM 2320 O O . SER A 1 302 ? -4.508 -1.356 27.815 1.00 91.06 302 SER A O 1
ATOM 2322 N N . GLN A 1 303 ? -6.635 -0.709 27.615 1.00 92.50 303 GLN A N 1
ATOM 2323 C CA . GLN A 1 303 ? -7.149 -2.069 27.390 1.00 92.50 303 GLN A CA 1
ATOM 2324 C C . GLN A 1 303 ? -6.924 -2.538 25.955 1.00 92.50 303 GLN A C 1
ATOM 2326 O O . GLN A 1 303 ? -6.552 -3.690 25.747 1.00 92.50 303 GLN A O 1
ATOM 2331 N N . TYR A 1 304 ? -7.116 -1.651 24.982 1.00 90.88 304 TYR A N 1
ATOM 2332 C CA . TYR A 1 304 ? -6.854 -1.928 23.575 1.00 90.88 304 TYR A CA 1
ATOM 2333 C C . TYR A 1 304 ? -5.390 -2.316 23.332 1.00 90.88 304 TYR A C 1
ATOM 2335 O O . TYR A 1 304 ? -5.126 -3.376 22.773 1.00 90.88 304 TYR A O 1
ATOM 2343 N N . ASN A 1 305 ? -4.446 -1.548 23.881 1.00 85.94 305 ASN A N 1
ATOM 2344 C CA . ASN A 1 305 ? -3.005 -1.804 23.768 1.00 85.94 305 ASN A CA 1
ATOM 2345 C C . ASN A 1 305 ? -2.553 -3.099 24.451 1.00 85.94 305 ASN A C 1
ATOM 2347 O O . ASN A 1 305 ? -1.509 -3.645 24.115 1.00 85.94 305 ASN A O 1
ATOM 2351 N N . ARG A 1 306 ? -3.331 -3.599 25.416 1.00 86.31 306 ARG A N 1
ATOM 2352 C CA . ARG A 1 306 ? -3.085 -4.881 26.095 1.00 86.31 306 ARG A CA 1
ATOM 2353 C C . ARG A 1 306 ? -3.874 -6.038 25.483 1.00 86.31 306 ARG A C 1
ATOM 2355 O O . ARG A 1 306 ? -3.893 -7.118 26.065 1.00 86.31 306 ARG A O 1
ATOM 2362 N N . GLU A 1 307 ? -4.530 -5.803 24.346 1.00 87.25 307 GLU A N 1
ATOM 2363 C CA . GLU A 1 307 ? -5.346 -6.785 23.623 1.00 87.25 307 GLU A CA 1
ATOM 2364 C C . GLU A 1 307 ? -6.490 -7.361 24.482 1.00 87.25 307 GLU A C 1
ATOM 2366 O O . GLU A 1 307 ? -6.939 -8.491 24.303 1.00 87.25 307 GLU A O 1
ATOM 2371 N N . GLU A 1 308 ? -6.989 -6.569 25.440 1.00 91.94 308 GLU A N 1
ATOM 2372 C CA . GLU A 1 308 ? -8.078 -6.958 26.349 1.00 91.94 308 GLU A CA 1
ATOM 2373 C C . GLU A 1 308 ? -9.473 -6.681 25.741 1.00 91.94 308 GLU A C 1
ATOM 2375 O O . GLU A 1 308 ? -10.490 -7.141 26.270 1.00 91.94 308 GLU A O 1
ATOM 2380 N N . ILE A 1 309 ? -9.542 -5.946 24.623 1.00 90.31 309 ILE A N 1
ATOM 2381 C CA . ILE A 1 309 ? -10.783 -5.677 23.883 1.00 90.31 309 ILE A CA 1
ATOM 2382 C C . ILE A 1 309 ? -11.103 -6.863 22.969 1.00 90.31 309 ILE A C 1
ATOM 2384 O O . ILE A 1 309 ? -10.368 -7.162 22.039 1.00 90.31 309 ILE A O 1
ATOM 2388 N N . THR A 1 310 ? -12.230 -7.526 23.234 1.00 88.38 310 THR A N 1
ATOM 2389 C CA . THR A 1 310 ? -12.674 -8.748 22.528 1.00 88.38 310 THR A CA 1
ATOM 2390 C C . THR A 1 310 ? -13.904 -8.541 21.645 1.00 88.38 310 THR A C 1
ATOM 2392 O O . THR A 1 310 ? -14.418 -9.488 21.064 1.00 88.38 310 THR A O 1
ATOM 2395 N N . ASP A 1 311 ? -14.418 -7.316 21.593 1.00 92.94 311 ASP A N 1
ATOM 2396 C CA . ASP A 1 311 ? -15.621 -6.959 20.850 1.00 92.94 311 ASP A CA 1
ATOM 2397 C C . ASP A 1 311 ? -15.238 -6.388 19.484 1.00 92.94 311 ASP A C 1
ATOM 2399 O O . ASP A 1 311 ? -14.624 -5.322 19.435 1.00 92.94 311 ASP A O 1
ATOM 2403 N N . ASP A 1 312 ? -15.607 -7.092 18.412 1.00 90.69 312 ASP A N 1
ATOM 2404 C CA . ASP A 1 312 ? -15.166 -6.802 17.039 1.00 90.69 312 ASP A CA 1
ATOM 2405 C C . ASP A 1 312 ? -15.528 -5.379 16.584 1.00 90.69 312 ASP A C 1
ATOM 2407 O O . ASP A 1 312 ? -14.699 -4.695 15.987 1.00 90.69 312 ASP A O 1
ATOM 2411 N N . ASP A 1 313 ? -16.728 -4.894 16.920 1.00 92.81 313 ASP A N 1
ATOM 2412 C CA . ASP A 1 313 ? -17.176 -3.545 16.545 1.00 92.81 313 ASP A CA 1
ATOM 2413 C C . ASP A 1 313 ? -16.337 -2.459 17.240 1.00 92.81 313 ASP A C 1
ATOM 2415 O O . ASP A 1 313 ? -15.918 -1.480 16.617 1.00 92.81 313 ASP A O 1
ATOM 2419 N N . THR A 1 314 ? -16.045 -2.639 18.535 1.00 92.75 314 THR A N 1
ATOM 2420 C CA . THR A 1 314 ? -15.176 -1.714 19.280 1.00 92.75 314 THR A CA 1
ATOM 2421 C C . THR A 1 314 ? -13.733 -1.798 18.798 1.00 92.75 314 THR A C 1
ATOM 2423 O O . THR A 1 314 ? -13.071 -0.767 18.701 1.00 92.75 314 THR A O 1
ATOM 2426 N N . LEU A 1 315 ? -13.242 -3.002 18.496 1.00 91.38 315 LEU A N 1
ATOM 2427 C CA . LEU A 1 315 ? -11.898 -3.210 17.967 1.00 91.38 315 LEU A CA 1
ATOM 2428 C C . LEU A 1 315 ? -11.726 -2.465 16.639 1.00 91.38 315 LEU A C 1
ATOM 2430 O O . LEU A 1 315 ? -10.806 -1.667 16.515 1.00 91.38 315 LEU A O 1
ATOM 2434 N N . LEU A 1 316 ? -12.664 -2.638 15.703 1.00 91.62 316 LEU A N 1
ATOM 2435 C CA . LEU A 1 316 ? -12.642 -1.957 14.409 1.00 91.62 316 LEU A CA 1
ATOM 2436 C C . LEU A 1 316 ? -12.662 -0.428 14.561 1.00 91.62 316 LEU A C 1
ATOM 2438 O O . LEU A 1 316 ? -11.946 0.280 13.856 1.00 91.62 316 LEU A O 1
ATOM 2442 N N . ALA A 1 317 ? -13.463 0.094 15.492 1.00 92.94 317 ALA A N 1
ATOM 2443 C CA . ALA A 1 317 ? -13.515 1.529 15.757 1.00 92.94 317 ALA A CA 1
ATOM 2444 C C . ALA A 1 317 ? -12.192 2.060 16.343 1.00 92.94 317 ALA A C 1
ATOM 2446 O O . ALA A 1 317 ? -11.735 3.143 15.977 1.00 92.94 317 ALA A O 1
ATOM 2447 N N . LEU A 1 318 ? -11.561 1.301 17.241 1.00 92.62 318 LEU A N 1
ATOM 2448 C CA . LEU A 1 318 ? -10.267 1.654 17.827 1.00 92.62 318 LEU A CA 1
ATOM 2449 C C . LEU A 1 318 ? -9.129 1.547 16.812 1.00 92.62 318 LEU A C 1
ATOM 2451 O O . LEU A 1 318 ? -8.271 2.422 16.786 1.00 92.62 318 LEU A O 1
ATOM 2455 N N . ASP A 1 319 ? -9.158 0.553 15.931 1.00 90.12 319 ASP A N 1
ATOM 2456 C CA . ASP A 1 319 ? -8.226 0.432 14.811 1.00 90.12 319 ASP A CA 1
ATOM 2457 C C . ASP A 1 319 ? -8.296 1.674 13.904 1.00 90.12 319 ASP A C 1
ATOM 2459 O O . ASP A 1 319 ? -7.278 2.285 13.576 1.00 90.12 319 ASP A O 1
ATOM 2463 N N . GLN A 1 320 ? -9.511 2.124 13.578 1.00 90.69 320 GLN A N 1
ATOM 2464 C CA . GLN A 1 320 ? -9.730 3.300 12.733 1.00 90.69 320 GLN A CA 1
ATOM 2465 C C . GLN A 1 320 ? -9.308 4.624 13.381 1.00 90.69 320 GLN A C 1
ATOM 2467 O O . GLN A 1 320 ? -8.873 5.523 12.663 1.00 90.69 320 GLN A O 1
ATOM 2472 N N . MET A 1 321 ? -9.443 4.775 14.702 1.00 92.38 321 MET A N 1
ATOM 2473 C CA . MET A 1 321 ? -9.184 6.050 15.391 1.00 92.38 321 MET A CA 1
ATOM 2474 C C . MET A 1 321 ? -7.813 6.122 16.064 1.00 92.38 321 MET A C 1
ATOM 2476 O O . MET A 1 321 ? -7.185 7.176 16.055 1.00 92.38 321 MET A O 1
ATOM 2480 N N . VAL A 1 322 ? -7.377 5.035 16.697 1.00 91.25 322 VAL A N 1
ATOM 2481 C CA . VAL A 1 322 ? -6.141 4.959 17.486 1.00 91.25 322 VAL A CA 1
ATOM 2482 C C . VAL A 1 322 ? -5.027 4.390 16.623 1.00 91.25 322 VAL A C 1
ATOM 2484 O O . VAL A 1 322 ? -4.005 5.040 16.428 1.00 91.25 322 VAL A O 1
ATOM 2487 N N . ALA A 1 323 ? -5.231 3.197 16.067 1.00 87.56 323 ALA A N 1
ATOM 2488 C CA . ALA A 1 323 ? -4.158 2.487 15.386 1.00 87.56 323 ALA A CA 1
ATOM 2489 C C . ALA A 1 323 ? -3.752 3.172 14.078 1.00 87.56 323 ALA A C 1
ATOM 2491 O O . ALA A 1 323 ? -2.564 3.334 13.831 1.00 87.56 323 ALA A O 1
ATOM 2492 N N . SER A 1 324 ? -4.711 3.695 13.309 1.00 88.75 324 SER A N 1
ATOM 2493 C CA . SER A 1 324 ? -4.461 4.461 12.076 1.00 88.75 324 SER A CA 1
ATOM 2494 C C . SER A 1 324 ? -3.463 5.621 12.229 1.00 88.75 324 SER A C 1
ATOM 2496 O O . SER A 1 324 ? -2.798 5.988 11.262 1.00 88.75 324 SER A O 1
ATOM 2498 N N . LYS A 1 325 ? -3.315 6.164 13.444 1.00 91.50 325 LYS A N 1
ATOM 2499 C CA . LYS A 1 325 ? -2.386 7.252 13.783 1.00 91.50 325 LYS A CA 1
ATOM 2500 C C . LYS A 1 325 ? -0.949 6.791 14.050 1.00 91.50 325 LYS A C 1
ATOM 2502 O O . LYS A 1 325 ? -0.065 7.621 14.228 1.00 91.50 325 LYS A O 1
ATOM 2507 N N . ARG A 1 326 ? -0.708 5.477 14.086 1.00 89.56 326 ARG A N 1
ATOM 2508 C CA . ARG A 1 326 ? 0.588 4.842 14.389 1.00 89.56 326 ARG A CA 1
ATOM 2509 C C . ARG A 1 326 ? 1.421 4.506 13.148 1.00 89.56 326 ARG A C 1
ATOM 2511 O O . ARG A 1 326 ? 2.406 3.780 13.250 1.00 89.56 326 ARG A O 1
ATOM 2518 N N . GLY A 1 327 ? 0.995 4.958 11.969 1.00 90.81 327 GLY A N 1
ATOM 2519 C CA . GLY A 1 327 ? 1.721 4.731 10.719 1.00 90.81 327 GLY A CA 1
ATOM 2520 C C . GLY A 1 327 ? 3.071 5.452 10.677 1.00 90.81 327 GLY A C 1
ATOM 2521 O O . GLY A 1 327 ? 3.347 6.333 11.490 1.00 90.81 327 GLY A O 1
ATOM 2522 N N . VAL A 1 328 ? 3.906 5.091 9.704 1.00 93.12 328 VAL A N 1
ATOM 2523 C CA . VAL A 1 328 ? 5.207 5.732 9.468 1.00 93.12 328 VAL A CA 1
ATOM 2524 C C . VAL A 1 328 ? 5.242 6.314 8.063 1.00 93.12 328 VAL A C 1
ATOM 2526 O O . VAL A 1 328 ? 4.961 5.615 7.091 1.00 93.12 328 VAL A O 1
ATOM 2529 N N . GLU A 1 329 ? 5.614 7.581 7.943 1.00 93.69 329 GLU A N 1
ATOM 2530 C CA . GLU A 1 329 ? 5.869 8.235 6.663 1.00 93.69 329 GLU A CA 1
ATOM 2531 C C . GLU A 1 329 ? 7.374 8.266 6.384 1.00 93.69 329 GLU A C 1
ATOM 2533 O O . GLU A 1 329 ? 8.174 8.625 7.245 1.00 93.69 329 GLU A O 1
ATOM 2538 N N . ILE A 1 330 ? 7.764 7.866 5.178 1.00 93.00 330 ILE A N 1
ATOM 2539 C CA . ILE A 1 330 ? 9.153 7.782 4.732 1.00 93.00 330 ILE A CA 1
ATOM 2540 C C . ILE A 1 330 ? 9.274 8.598 3.450 1.00 93.00 330 ILE A C 1
ATOM 2542 O O . ILE A 1 330 ? 8.708 8.228 2.422 1.00 93.00 330 ILE A O 1
ATOM 2546 N N . GLU A 1 331 ? 10.040 9.681 3.493 1.00 91.88 331 GLU A N 1
ATOM 2547 C CA . GLU A 1 331 ? 10.380 10.501 2.336 1.00 91.88 331 GLU A CA 1
ATOM 2548 C C . GLU A 1 331 ? 11.857 10.298 1.971 1.00 91.88 331 GLU A C 1
ATOM 2550 O O . GLU A 1 331 ? 12.761 10.563 2.761 1.00 91.88 331 GLU A O 1
ATOM 2555 N N . ILE A 1 332 ? 12.126 9.837 0.753 1.00 89.19 332 ILE A N 1
ATOM 2556 C CA . ILE A 1 332 ? 13.478 9.629 0.229 1.00 89.19 332 ILE A CA 1
ATOM 2557 C C . ILE A 1 332 ? 13.702 10.629 -0.894 1.00 89.19 332 ILE A C 1
ATOM 2559 O O . ILE A 1 332 ? 13.030 10.560 -1.920 1.00 89.19 332 ILE A O 1
ATOM 2563 N N . LYS A 1 333 ? 14.671 11.528 -0.727 1.00 86.62 333 LYS A N 1
ATOM 2564 C CA . LYS A 1 333 ? 15.119 12.444 -1.781 1.00 86.62 333 LYS A CA 1
ATOM 2565 C C . LYS A 1 333 ? 16.321 11.864 -2.497 1.00 86.62 333 LYS A C 1
ATOM 2567 O O . LYS A 1 333 ? 17.236 11.338 -1.860 1.00 86.62 333 LYS A O 1
ATOM 2572 N N . LEU A 1 334 ? 16.322 11.955 -3.817 1.00 81.44 334 LEU A N 1
ATOM 2573 C CA . LEU A 1 334 ? 17.373 11.420 -4.672 1.00 81.44 334 LEU A CA 1
ATOM 2574 C C . LEU A 1 334 ? 18.209 12.567 -5.243 1.00 81.44 334 LEU A C 1
ATOM 2576 O O . LEU A 1 334 ? 17.667 13.582 -5.668 1.00 81.44 334 LEU A O 1
ATOM 2580 N N . LYS A 1 335 ? 19.534 12.394 -5.299 1.00 73.94 335 LYS A N 1
ATOM 2581 C CA . LYS A 1 335 ? 20.419 13.332 -5.999 1.00 73.94 335 LYS A CA 1
ATOM 2582 C C . LYS A 1 335 ? 20.128 13.240 -7.496 1.00 73.94 335 LYS A C 1
ATOM 2584 O O . LYS A 1 335 ? 20.286 12.154 -8.049 1.00 73.94 335 LYS A O 1
ATOM 2589 N N . ASP A 1 336 ? 19.707 14.362 -8.090 1.00 59.91 336 ASP A N 1
ATOM 2590 C CA . ASP A 1 336 ? 19.438 14.635 -9.515 1.00 59.91 336 ASP A CA 1
ATOM 2591 C C . ASP A 1 336 ? 19.441 13.417 -10.461 1.00 59.91 336 ASP A C 1
ATOM 2593 O O . ASP A 1 336 ? 20.475 12.787 -10.701 1.00 59.91 336 ASP A O 1
ATOM 2597 N N . GLY A 1 337 ? 18.286 13.157 -11.090 1.00 52.84 337 GLY A N 1
ATOM 2598 C CA . GLY A 1 337 ? 18.079 12.096 -12.077 1.00 52.84 337 GLY A CA 1
ATOM 2599 C C . GLY A 1 337 ? 19.215 12.015 -13.099 1.00 52.84 337 GLY A C 1
ATOM 2600 O O . GLY A 1 337 ? 19.387 12.889 -13.953 1.00 52.84 337 GLY A O 1
ATOM 2601 N N . GLY A 1 338 ? 20.019 10.957 -12.991 1.00 47.34 338 GLY A N 1
ATOM 2602 C CA . GLY A 1 338 ? 21.206 10.766 -13.813 1.00 47.34 338 GLY A CA 1
ATOM 2603 C C . GLY A 1 338 ? 20.881 10.846 -15.305 1.00 47.34 338 GLY A C 1
ATOM 2604 O O . GLY A 1 338 ? 20.110 10.049 -15.842 1.00 47.34 338 GLY A O 1
ATOM 2605 N N . LYS A 1 339 ? 21.495 11.807 -16.003 1.00 44.94 339 LYS A N 1
ATOM 2606 C CA . LYS A 1 339 ? 21.469 11.874 -17.466 1.00 44.94 339 LYS A CA 1
ATOM 2607 C C . LYS A 1 339 ? 22.529 10.939 -18.030 1.00 44.94 339 LYS A C 1
ATOM 2609 O O . LYS A 1 339 ? 23.666 11.343 -18.288 1.00 44.94 339 LYS A O 1
ATOM 2614 N N . ASP A 1 340 ? 22.147 9.695 -18.279 1.00 46.88 340 ASP A N 1
ATOM 2615 C CA . ASP A 1 340 ? 23.022 8.765 -18.978 1.00 46.88 340 ASP A CA 1
ATOM 2616 C C . ASP A 1 340 ? 23.187 9.199 -20.442 1.00 46.88 340 ASP A C 1
ATOM 2618 O O . ASP A 1 340 ? 22.250 9.188 -21.251 1.00 46.88 340 ASP A O 1
ATOM 2622 N N . THR A 1 341 ? 24.412 9.592 -20.794 1.00 41.44 341 THR A N 1
ATOM 2623 C CA . THR A 1 341 ? 24.802 9.922 -22.168 1.00 41.44 341 THR A CA 1
ATOM 2624 C C . THR A 1 341 ? 25.669 8.805 -22.729 1.00 41.44 341 THR A C 1
ATOM 2626 O O . THR A 1 341 ? 26.835 8.657 -22.367 1.00 41.44 341 THR A O 1
ATOM 2629 N N . TYR A 1 342 ? 25.109 8.024 -23.650 1.00 50.06 342 TYR A N 1
ATOM 2630 C CA . TYR A 1 342 ? 25.829 6.968 -24.349 1.00 50.06 342 TYR A CA 1
ATOM 2631 C C . TYR A 1 342 ? 26.438 7.530 -25.635 1.00 50.06 342 TYR A C 1
ATOM 2633 O O . TYR A 1 342 ? 25.733 8.050 -26.499 1.00 50.06 342 TYR A O 1
ATOM 2641 N N . MET A 1 343 ? 27.756 7.402 -25.788 1.00 44.53 343 MET A N 1
ATOM 2642 C CA . MET A 1 343 ? 28.460 7.786 -27.014 1.00 44.53 343 MET A CA 1
ATOM 2643 C C . MET A 1 343 ? 28.520 6.589 -27.961 1.00 44.53 343 MET A C 1
ATOM 2645 O O . MET A 1 343 ? 29.323 5.675 -27.773 1.00 44.53 343 MET A O 1
ATOM 2649 N N . ILE A 1 344 ? 27.673 6.581 -28.990 1.00 54.59 344 ILE A N 1
ATOM 2650 C CA . ILE A 1 344 ? 27.648 5.501 -29.981 1.00 54.59 344 ILE A CA 1
ATOM 2651 C C . ILE A 1 344 ? 28.535 5.900 -31.162 1.00 54.59 344 ILE A C 1
ATOM 2653 O O . ILE A 1 344 ? 28.250 6.907 -31.813 1.00 54.59 344 ILE A O 1
ATOM 2657 N N . PRO A 1 345 ? 29.577 5.124 -31.509 1.00 62.22 345 PRO A N 1
ATOM 2658 C CA . PRO A 1 345 ? 30.319 5.362 -32.738 1.00 62.22 345 PRO A CA 1
ATOM 2659 C C . PRO A 1 345 ? 29.369 5.319 -33.943 1.00 62.22 345 PRO A C 1
ATOM 2661 O O . PRO A 1 345 ? 28.632 4.354 -34.137 1.00 62.22 345 PRO A O 1
ATOM 2664 N N . VAL A 1 346 ? 29.412 6.321 -34.816 1.00 63.72 346 VAL A N 1
ATOM 2665 C CA . VAL A 1 346 ? 28.653 6.359 -36.079 1.00 63.72 346 VAL A CA 1
ATOM 2666 C C . VAL A 1 346 ? 29.016 5.173 -36.978 1.00 63.72 346 VAL A C 1
ATOM 2668 O O . VAL A 1 346 ? 28.222 4.744 -37.809 1.00 63.72 346 VAL A O 1
ATOM 2671 N N . THR A 1 347 ? 30.181 4.558 -36.783 1.00 64.44 347 THR A N 1
ATOM 2672 C CA . THR A 1 347 ? 30.548 3.303 -37.452 1.00 64.44 347 THR A CA 1
ATOM 2673 C C . THR A 1 347 ? 29.685 2.112 -37.018 1.00 64.44 347 THR A C 1
ATOM 2675 O O . THR A 1 347 ? 29.575 1.141 -37.764 1.00 64.44 347 THR A O 1
ATOM 2678 N N . TRP A 1 348 ? 29.035 2.182 -35.851 1.00 69.88 348 TRP A N 1
ATOM 2679 C C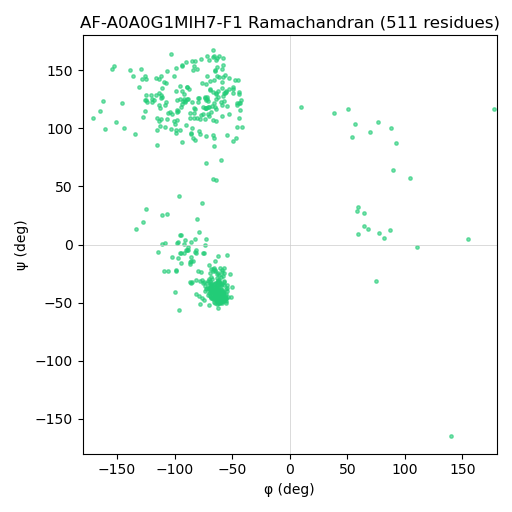A . TRP A 1 348 ? 28.120 1.162 -35.324 1.00 69.88 348 TRP A CA 1
ATOM 2680 C C . TRP A 1 348 ? 26.654 1.446 -35.657 1.00 69.88 348 TRP A C 1
ATOM 2682 O O . TRP A 1 348 ? 25.830 0.537 -35.616 1.00 69.88 348 TRP A O 1
ATOM 2692 N N . LEU A 1 349 ? 26.321 2.670 -36.067 1.00 66.56 349 LEU A N 1
ATOM 2693 C CA . LEU A 1 349 ? 24.994 3.041 -36.569 1.00 66.56 349 LEU A CA 1
ATOM 2694 C C . LEU A 1 349 ? 24.497 2.096 -37.679 1.00 66.56 349 LEU A C 1
ATOM 2696 O O . LEU A 1 349 ? 23.363 1.645 -37.586 1.00 66.56 349 LEU A O 1
ATOM 2700 N N . PRO A 1 350 ? 25.303 1.706 -38.690 1.00 68.38 350 PRO A N 1
ATOM 2701 C CA . PRO A 1 350 ? 24.899 0.711 -39.680 1.00 68.38 350 PRO A CA 1
ATOM 2702 C C . PRO A 1 350 ? 24.567 -0.651 -39.068 1.00 68.38 350 PRO A C 1
ATOM 2704 O O . PRO A 1 350 ? 23.654 -1.302 -39.556 1.00 68.38 350 PRO A O 1
ATOM 2707 N N . LEU A 1 351 ? 25.273 -1.066 -38.009 1.00 71.12 351 LEU A N 1
ATOM 2708 C CA . LEU A 1 351 ? 25.036 -2.304 -37.250 1.00 71.12 351 LEU A CA 1
ATOM 2709 C C . LEU A 1 351 ? 23.758 -2.229 -36.400 1.00 71.12 351 LEU A C 1
ATOM 2711 O O . LEU A 1 351 ? 23.015 -3.203 -36.336 1.00 71.12 351 LEU A O 1
ATOM 2715 N N . LEU A 1 352 ? 23.457 -1.066 -35.822 1.00 65.81 352 LEU A N 1
ATOM 2716 C CA . LEU A 1 352 ? 22.218 -0.804 -35.076 1.00 65.81 352 LEU A CA 1
ATOM 2717 C C . LEU A 1 352 ? 21.004 -0.595 -35.993 1.00 65.81 352 LEU A C 1
ATOM 2719 O O . LEU A 1 352 ? 19.881 -0.952 -35.645 1.00 65.81 352 LEU A O 1
ATOM 2723 N N . LEU A 1 353 ? 21.225 -0.055 -37.191 1.00 68.19 353 LEU A N 1
ATOM 2724 C CA . LEU A 1 353 ? 20.220 0.091 -38.241 1.00 68.19 353 LEU A CA 1
ATOM 2725 C C . LEU A 1 353 ? 20.102 -1.166 -39.106 1.00 68.19 353 LEU A C 1
ATOM 2727 O O . LEU A 1 353 ? 19.124 -1.297 -39.833 1.00 68.19 353 LEU A O 1
ATOM 2731 N N . LEU A 1 354 ? 21.047 -2.107 -39.034 1.00 69.56 354 LEU A N 1
ATOM 2732 C CA . LEU A 1 354 ? 21.031 -3.380 -39.759 1.00 69.56 354 LEU A CA 1
ATOM 2733 C C . LEU A 1 354 ? 19.733 -4.156 -39.465 1.00 69.56 354 LEU A C 1
ATOM 2735 O O . LEU A 1 354 ? 19.071 -4.532 -40.422 1.00 69.56 354 LEU A O 1
ATOM 2739 N N . PRO A 1 355 ? 19.248 -4.298 -38.218 1.00 61.06 355 PRO A N 1
ATOM 2740 C CA . PRO A 1 355 ? 17.924 -4.860 -37.933 1.00 61.06 355 PRO A CA 1
ATOM 2741 C C . PRO A 1 355 ? 16.762 -4.112 -38.608 1.00 61.06 355 PRO A C 1
ATOM 2743 O O . PRO A 1 355 ? 15.793 -4.736 -39.034 1.00 61.06 355 PRO A O 1
ATOM 2746 N N . LEU A 1 356 ? 16.850 -2.786 -38.755 1.00 59.97 356 LEU A N 1
ATOM 2747 C CA . LEU A 1 356 ? 15.820 -1.946 -39.387 1.00 59.97 356 LEU A CA 1
ATOM 2748 C C . LEU A 1 356 ? 15.905 -1.952 -40.925 1.00 59.97 356 LEU A C 1
ATOM 2750 O O . LEU A 1 356 ? 14.884 -1.860 -41.601 1.00 59.97 356 LEU A O 1
ATOM 2754 N N . ALA A 1 357 ? 17.103 -2.113 -41.485 1.00 55.38 357 ALA A N 1
ATOM 2755 C CA . ALA A 1 357 ? 17.364 -2.211 -42.920 1.00 55.38 357 ALA A CA 1
ATOM 2756 C C . ALA A 1 357 ? 17.178 -3.647 -43.449 1.00 55.38 357 ALA A C 1
ATOM 2758 O O . ALA A 1 357 ? 16.729 -3.847 -44.579 1.00 55.38 357 ALA A O 1
ATOM 2759 N N . PHE A 1 358 ? 17.473 -4.654 -42.619 1.00 51.62 358 PHE A N 1
ATOM 2760 C CA . PHE A 1 358 ? 17.185 -6.076 -42.839 1.00 51.62 358 PHE A CA 1
ATOM 2761 C C . PHE A 1 358 ? 15.801 -6.494 -42.338 1.00 51.62 358 PHE A C 1
ATOM 2763 O O . PHE A 1 358 ? 15.321 -7.551 -42.753 1.00 51.62 358 PHE A O 1
ATOM 2770 N N . ARG A 1 359 ? 15.057 -5.591 -41.682 1.00 42.97 359 ARG A N 1
ATOM 2771 C CA . ARG A 1 359 ? 13.617 -5.421 -41.933 1.00 42.97 359 ARG A CA 1
ATOM 2772 C C . ARG A 1 359 ? 13.403 -4.925 -43.373 1.00 42.97 359 ARG A C 1
ATOM 2774 O O . ARG A 1 359 ? 12.653 -3.993 -43.656 1.00 42.97 359 ARG A O 1
ATOM 2781 N N . ARG A 1 360 ? 13.944 -5.672 -44.345 1.00 41.97 360 ARG A N 1
ATOM 2782 C CA . ARG A 1 360 ? 13.141 -5.987 -45.519 1.00 41.97 360 ARG A CA 1
ATOM 2783 C C . ARG A 1 360 ? 11.790 -6.373 -44.945 1.00 41.97 360 ARG A C 1
ATOM 2785 O O . ARG A 1 360 ? 11.727 -7.186 -44.021 1.00 41.97 360 ARG A O 1
ATOM 2792 N N . ARG A 1 361 ? 10.726 -5.792 -45.489 1.00 43.75 361 ARG A N 1
ATOM 2793 C CA . ARG A 1 361 ? 9.454 -6.495 -45.549 1.00 43.75 361 ARG A CA 1
ATOM 2794 C C . ARG A 1 361 ? 9.801 -7.863 -46.130 1.00 43.75 361 ARG A C 1
ATOM 2796 O O . ARG A 1 361 ? 9.858 -8.016 -47.346 1.00 43.75 361 ARG A O 1
ATOM 2803 N N . LYS A 1 362 ? 10.133 -8.831 -45.273 1.00 37.38 362 LYS A N 1
ATOM 2804 C CA . LYS A 1 362 ? 9.802 -10.204 -45.556 1.00 37.38 362 LYS A CA 1
ATOM 2805 C C . LYS A 1 362 ? 8.304 -10.063 -45.833 1.00 37.38 362 LYS A C 1
ATOM 2807 O O . LYS A 1 362 ? 7.605 -9.596 -44.926 1.00 37.38 362 LYS A O 1
ATOM 2812 N N . PRO A 1 363 ? 7.802 -10.273 -47.071 1.00 40.59 363 PRO A N 1
ATOM 2813 C CA . PRO A 1 363 ? 6.404 -10.677 -47.156 1.00 40.59 363 PRO A CA 1
ATOM 2814 C C . PRO A 1 363 ? 6.309 -11.757 -46.099 1.00 40.59 363 PRO A C 1
ATOM 2816 O O . PRO A 1 363 ? 7.211 -12.595 -46.098 1.00 40.59 363 PRO A O 1
ATOM 2819 N N . ALA A 1 364 ? 5.420 -11.584 -45.119 1.00 39.44 364 ALA A N 1
ATOM 2820 C CA . ALA A 1 364 ? 5.310 -12.507 -44.010 1.00 39.44 364 ALA A CA 1
ATOM 2821 C C . ALA A 1 364 ? 5.329 -13.897 -44.634 1.00 39.44 364 ALA A C 1
ATOM 2823 O O . ALA A 1 364 ? 4.378 -14.320 -45.285 1.00 39.44 364 ALA A O 1
ATOM 2824 N N . GLU A 1 365 ? 6.486 -14.546 -44.564 1.00 45.69 365 GLU A N 1
ATOM 2825 C CA . GLU A 1 365 ? 6.549 -15.967 -44.702 1.00 45.69 365 GLU A CA 1
ATOM 2826 C C . GLU A 1 365 ? 5.940 -16.286 -43.363 1.00 45.69 365 GLU A C 1
ATOM 2828 O O . GLU A 1 365 ? 6.578 -16.096 -42.326 1.00 45.69 365 GLU A O 1
ATOM 2833 N N . GLU A 1 366 ? 4.616 -16.465 -43.405 1.00 41.56 366 GLU A N 1
ATOM 2834 C CA . GLU A 1 366 ? 3.857 -17.101 -42.363 1.00 41.56 366 GLU A CA 1
ATOM 2835 C C . GLU A 1 366 ? 4.677 -18.343 -42.067 1.00 41.56 366 GLU A C 1
ATOM 2837 O O . GLU A 1 366 ? 4.557 -19.384 -42.719 1.00 41.56 366 GLU A O 1
ATOM 2842 N N . GLU A 1 367 ? 5.581 -18.213 -41.101 1.00 39.66 367 GLU A N 1
ATOM 2843 C CA . GLU A 1 367 ? 5.878 -19.294 -40.219 1.00 39.66 367 GLU A CA 1
ATOM 2844 C C . GLU A 1 367 ? 4.488 -19.618 -39.710 1.00 39.66 367 GLU A C 1
ATOM 2846 O O . GLU A 1 367 ? 3.925 -18.949 -38.845 1.00 39.66 367 GLU A O 1
ATOM 2851 N N . LYS A 1 368 ? 3.872 -20.588 -40.383 1.00 36.62 368 LYS A N 1
ATOM 2852 C CA . LYS A 1 368 ? 2.834 -21.409 -39.820 1.00 36.62 368 LYS A CA 1
ATOM 2853 C C . LYS A 1 368 ? 3.531 -22.075 -38.642 1.00 36.62 368 LYS A C 1
ATOM 2855 O O . LYS A 1 368 ? 3.848 -23.261 -38.692 1.00 36.62 368 LYS A O 1
ATOM 2860 N N . VAL A 1 369 ? 3.782 -21.298 -37.579 1.00 38.84 369 VAL A N 1
ATOM 2861 C CA . VAL A 1 369 ? 3.481 -21.715 -36.228 1.00 38.84 369 VAL A CA 1
ATOM 2862 C C . VAL A 1 369 ? 2.140 -22.361 -36.444 1.00 38.84 369 VAL A C 1
ATOM 2864 O O . VAL A 1 369 ? 1.163 -21.682 -36.774 1.00 38.84 369 VAL A O 1
ATOM 2867 N N . LYS A 1 370 ? 2.148 -23.698 -36.503 1.00 37.00 370 LYS A N 1
ATOM 2868 C CA . LYS A 1 370 ? 0.897 -24.431 -36.489 1.00 37.00 370 LYS A CA 1
ATOM 2869 C C . LYS A 1 370 ? 0.131 -23.742 -35.371 1.00 37.00 370 LYS A C 1
ATOM 2871 O O . LYS A 1 370 ? 0.726 -23.644 -34.289 1.00 37.00 370 LYS A O 1
ATOM 2876 N N . PRO A 1 371 ? -1.052 -23.158 -35.649 1.00 43.47 371 PRO A N 1
ATOM 2877 C CA . PRO A 1 371 ? -1.833 -22.549 -34.588 1.00 43.47 371 PRO A CA 1
ATOM 2878 C C . PRO A 1 371 ? -1.780 -23.551 -33.440 1.00 43.47 371 PRO A C 1
ATOM 2880 O O . PRO A 1 371 ? -1.905 -24.750 -33.747 1.00 43.47 371 PRO A O 1
ATOM 2883 N N . PRO A 1 372 ? -1.424 -23.117 -32.211 1.00 50.41 372 PRO A N 1
ATOM 2884 C CA . PRO A 1 372 ? -1.373 -24.033 -31.080 1.00 50.41 372 PRO A CA 1
ATOM 2885 C C . PRO A 1 372 ? -2.615 -24.897 -31.207 1.00 50.41 372 PRO A C 1
ATOM 2887 O O . PRO A 1 372 ? -3.688 -24.348 -31.477 1.00 50.41 372 PRO A O 1
ATOM 2890 N N . GLU A 1 373 ? -2.421 -26.220 -31.242 1.00 59.53 373 GLU A N 1
ATOM 2891 C CA . GLU A 1 373 ? -3.523 -27.161 -31.434 1.00 59.53 373 GLU A CA 1
ATOM 2892 C C . GLU A 1 373 ? -4.657 -26.657 -30.553 1.00 59.53 373 GLU A C 1
ATOM 2894 O O . GLU A 1 373 ? -4.418 -26.488 -29.354 1.00 59.53 373 GLU A O 1
ATOM 2899 N N . LYS A 1 374 ? -5.780 -26.246 -31.178 1.00 70.12 374 LYS A N 1
ATOM 2900 C CA . LYS A 1 374 ? -6.851 -25.523 -30.480 1.00 70.12 374 LYS A CA 1
ATOM 2901 C C . LYS A 1 374 ? -7.074 -26.236 -29.162 1.00 70.12 374 LYS A C 1
ATOM 2903 O O . LYS A 1 374 ? -7.301 -27.451 -29.184 1.00 70.12 374 LYS A O 1
ATOM 2908 N N . ARG A 1 375 ? -6.928 -25.516 -28.048 1.00 80.81 375 ARG A N 1
ATOM 2909 C CA . ARG A 1 375 ? -7.048 -26.145 -26.738 1.00 80.81 375 ARG A CA 1
ATOM 2910 C C . ARG A 1 375 ? -8.430 -26.773 -26.662 1.00 80.81 375 ARG A C 1
ATOM 2912 O O . ARG A 1 375 ? -9.386 -26.268 -27.262 1.00 80.81 375 ARG A O 1
ATOM 2919 N N . GLU A 1 376 ? -8.508 -27.918 -25.991 1.00 82.75 376 GLU A N 1
ATOM 2920 C CA . GLU A 1 376 ? -9.773 -28.625 -25.822 1.00 82.75 376 GLU A CA 1
ATOM 2921 C C . GLU A 1 376 ? -10.843 -27.648 -25.339 1.00 82.75 376 GLU A C 1
ATOM 2923 O O . GLU A 1 376 ? -10.582 -26.798 -24.489 1.00 82.75 376 GLU A O 1
ATOM 2928 N N . LYS A 1 377 ? -12.038 -27.730 -25.932 1.00 82.75 377 LYS A N 1
ATOM 2929 C CA . LYS A 1 377 ? -13.122 -26.820 -25.578 1.00 82.75 377 LYS A CA 1
ATOM 2930 C C . LYS A 1 377 ? -13.388 -26.951 -24.078 1.00 82.75 377 LYS A C 1
ATOM 2932 O O . LYS A 1 377 ? -13.682 -28.053 -23.613 1.00 82.75 377 LYS A O 1
ATOM 2937 N N . ILE A 1 378 ? -13.315 -25.842 -23.348 1.00 82.12 378 ILE A N 1
ATOM 2938 C CA . ILE A 1 378 ? -13.672 -25.826 -21.933 1.00 82.12 378 ILE A CA 1
ATOM 2939 C C . ILE A 1 378 ? -15.153 -26.199 -21.828 1.00 82.12 378 ILE A C 1
ATOM 2941 O O . ILE A 1 378 ? -15.989 -25.703 -22.590 1.00 82.12 378 ILE A O 1
ATOM 2945 N N . THR A 1 379 ? -15.473 -27.131 -20.936 1.00 74.56 379 THR A N 1
ATOM 2946 C CA . THR A 1 379 ? -16.850 -27.567 -20.723 1.00 74.56 379 THR A CA 1
ATOM 2947 C C . THR A 1 379 ? -17.678 -26.406 -20.181 1.00 74.56 379 THR A C 1
ATOM 2949 O O . THR A 1 379 ? -17.305 -25.759 -19.206 1.00 74.56 379 THR A O 1
ATOM 2952 N N . ASP A 1 380 ? -18.828 -26.151 -20.810 1.00 72.94 380 ASP A N 1
ATOM 2953 C CA . ASP A 1 380 ? -19.793 -25.119 -20.401 1.00 72.94 380 ASP A CA 1
ATOM 2954 C C . ASP A 1 380 ? -20.609 -25.584 -19.167 1.00 72.94 380 ASP A C 1
ATOM 2956 O O . ASP A 1 380 ? -21.810 -25.333 -19.081 1.00 72.94 380 ASP A O 1
ATOM 2960 N N . GLU A 1 381 ? -19.992 -26.331 -18.242 1.00 77.00 381 GLU A N 1
ATOM 2961 C CA . GLU A 1 381 ? -20.675 -26.869 -17.063 1.00 77.00 381 GLU A CA 1
ATOM 2962 C C . GLU A 1 381 ? -20.962 -25.741 -16.060 1.00 77.00 381 GLU A C 1
ATOM 2964 O O . GLU A 1 381 ? -20.033 -25.111 -15.544 1.00 77.00 381 GLU A O 1
ATOM 2969 N N . PRO A 1 382 ? -22.242 -25.456 -15.764 1.00 74.81 382 PRO A N 1
ATOM 2970 C CA . PRO A 1 382 ? -22.597 -24.387 -14.848 1.00 74.81 382 PRO A CA 1
ATOM 2971 C C . PRO A 1 382 ? -22.252 -24.773 -13.399 1.00 74.81 382 PRO A C 1
ATOM 2973 O O . PRO A 1 382 ? -22.410 -25.935 -13.015 1.00 74.81 382 PRO A O 1
ATOM 2976 N N . PRO A 1 383 ? -21.833 -23.815 -12.551 1.00 82.81 383 PRO A N 1
ATOM 2977 C CA . PRO A 1 383 ? -21.502 -24.096 -11.155 1.00 82.81 383 PRO A CA 1
ATOM 2978 C C . PRO A 1 383 ? -22.714 -24.603 -10.350 1.00 82.81 383 PRO A C 1
ATOM 2980 O O . PRO A 1 383 ? -23.871 -24.282 -10.649 1.00 82.81 383 PRO A O 1
ATOM 2983 N N . GLU A 1 384 ? -22.460 -25.388 -9.292 1.00 81.31 384 GLU A N 1
ATOM 2984 C CA . GLU A 1 384 ? -23.495 -25.923 -8.385 1.00 81.31 384 GLU A CA 1
ATOM 2985 C C . GLU A 1 384 ? -24.316 -24.821 -7.706 1.00 81.31 384 GLU A C 1
ATOM 2987 O O . GLU A 1 384 ? -25.534 -24.954 -7.569 1.00 81.31 384 GLU A O 1
ATOM 2992 N N . GLU A 1 385 ? -23.686 -23.692 -7.402 1.00 79.31 385 GLU A N 1
ATOM 2993 C CA . GLU A 1 385 ? -24.340 -22.474 -6.940 1.00 79.31 385 GLU A CA 1
ATOM 2994 C C . GLU A 1 385 ? -24.220 -21.401 -8.014 1.00 79.31 385 GLU A C 1
ATOM 2996 O O . GLU A 1 385 ? -23.140 -21.109 -8.524 1.00 79.31 385 GLU A O 1
ATOM 3001 N N . VAL A 1 386 ? -25.364 -20.845 -8.395 1.00 73.38 386 VAL A N 1
ATOM 3002 C CA . VAL A 1 386 ? -25.464 -19.864 -9.466 1.00 73.38 386 VAL A CA 1
ATOM 3003 C C . VAL A 1 386 ? -25.833 -18.535 -8.828 1.00 73.38 386 VAL A C 1
ATOM 3005 O O . VAL A 1 386 ? -26.973 -18.356 -8.402 1.00 73.38 386 VAL A O 1
ATOM 3008 N N . GLU A 1 387 ? -24.880 -17.609 -8.780 1.00 82.69 387 GLU A N 1
ATOM 3009 C CA . GLU A 1 387 ? -25.132 -16.230 -8.351 1.00 82.69 387 GLU A CA 1
ATOM 3010 C C . GLU A 1 387 ? -26.196 -15.554 -9.224 1.00 82.69 387 GLU A C 1
ATOM 3012 O O . GLU A 1 387 ? -26.384 -15.904 -10.393 1.00 82.69 387 GLU A O 1
ATOM 3017 N N . GLU A 1 388 ? -26.900 -14.558 -8.684 1.00 88.00 388 GLU A N 1
ATOM 3018 C CA . GLU A 1 388 ? -27.864 -13.764 -9.451 1.00 88.00 388 GLU A CA 1
ATOM 3019 C C . GLU A 1 388 ? -27.191 -13.077 -10.651 1.00 88.00 388 GLU A C 1
ATOM 3021 O O . GLU A 1 388 ? -26.066 -12.595 -10.552 1.00 88.00 388 GLU A O 1
ATOM 3026 N N . THR A 1 389 ? -27.865 -13.030 -11.813 1.00 87.31 389 THR A N 1
ATOM 3027 C CA . THR A 1 389 ? -27.243 -12.552 -13.071 1.00 87.31 389 THR A CA 1
ATOM 3028 C C . THR A 1 389 ? -26.715 -11.126 -12.923 1.00 87.31 389 THR A C 1
ATOM 3030 O O . THR A 1 389 ? -25.618 -10.827 -13.378 1.00 87.31 389 THR A O 1
ATOM 3033 N N . GLU A 1 390 ? -27.464 -10.269 -12.230 1.00 88.12 390 GLU A N 1
ATOM 3034 C CA . GLU A 1 390 ? -27.078 -8.877 -11.986 1.00 88.12 390 GLU A CA 1
ATOM 3035 C C . GLU A 1 390 ? -25.830 -8.749 -11.101 1.00 88.12 390 GLU A C 1
ATOM 3037 O O . GLU A 1 390 ? -25.025 -7.847 -11.311 1.00 88.12 390 GLU A O 1
ATOM 3042 N N . MET A 1 391 ? -25.635 -9.655 -10.136 1.00 88.00 391 MET A N 1
ATOM 3043 C CA . MET A 1 391 ? -24.429 -9.673 -9.300 1.00 88.00 391 MET A CA 1
ATOM 3044 C C . MET A 1 391 ? -23.206 -10.060 -10.133 1.00 88.00 391 MET A C 1
ATOM 3046 O O . MET A 1 391 ? -22.188 -9.377 -10.096 1.00 88.00 391 MET A O 1
ATOM 3050 N N . VAL A 1 392 ? -23.349 -11.092 -10.964 1.00 88.25 392 VAL A N 1
ATOM 3051 C CA . VAL A 1 392 ? -22.289 -11.549 -11.869 1.00 88.25 392 VAL A CA 1
ATOM 3052 C C . VAL A 1 392 ? -21.882 -10.450 -12.854 1.00 88.25 392 VAL A C 1
ATOM 3054 O O . VAL A 1 392 ? -20.693 -10.204 -13.032 1.00 88.25 392 VAL A O 1
ATOM 3057 N N . VAL A 1 393 ? -22.855 -9.765 -13.467 1.00 90.06 393 VAL A N 1
ATOM 3058 C CA . VAL A 1 393 ? -22.592 -8.645 -14.388 1.00 90.06 393 VAL A CA 1
ATOM 3059 C C . VAL A 1 393 ? -21.828 -7.532 -13.674 1.00 90.06 393 VAL A C 1
ATOM 3061 O O . VAL A 1 393 ? -20.810 -7.077 -14.187 1.00 90.06 393 VAL A O 1
ATOM 3064 N N . LYS A 1 394 ? -22.271 -7.135 -12.473 1.00 90.50 394 LYS A N 1
ATOM 3065 C CA . LYS A 1 394 ? -21.591 -6.102 -11.680 1.00 90.50 394 LYS A CA 1
ATOM 3066 C C . LYS A 1 394 ? -20.156 -6.480 -11.323 1.00 90.50 394 LYS A C 1
ATOM 3068 O O . LYS A 1 394 ? -19.298 -5.608 -11.371 1.00 90.50 394 LYS A O 1
ATOM 3073 N N . ASN A 1 395 ? -19.894 -7.745 -10.996 1.00 90.69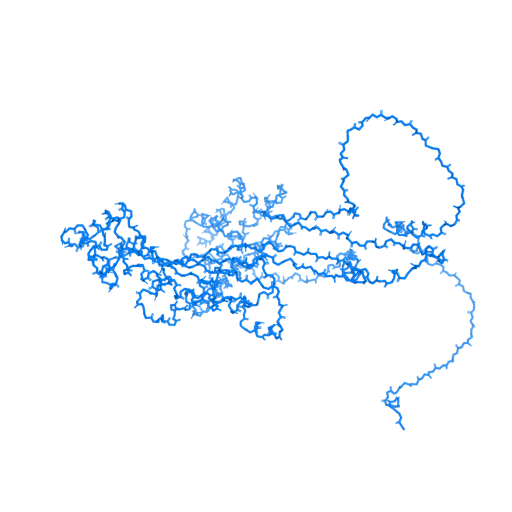 395 ASN A N 1
ATOM 3074 C CA . ASN A 1 395 ? -18.546 -8.208 -10.665 1.00 90.69 395 ASN A CA 1
ATOM 3075 C C . ASN A 1 395 ? -17.620 -8.135 -11.886 1.00 90.69 395 ASN A C 1
ATOM 3077 O O . ASN A 1 395 ? -16.550 -7.547 -11.793 1.00 90.69 395 ASN A O 1
ATOM 3081 N N . VAL A 1 396 ? -18.067 -8.621 -13.053 1.00 92.56 396 VAL A N 1
ATOM 3082 C CA . VAL A 1 396 ? -17.282 -8.5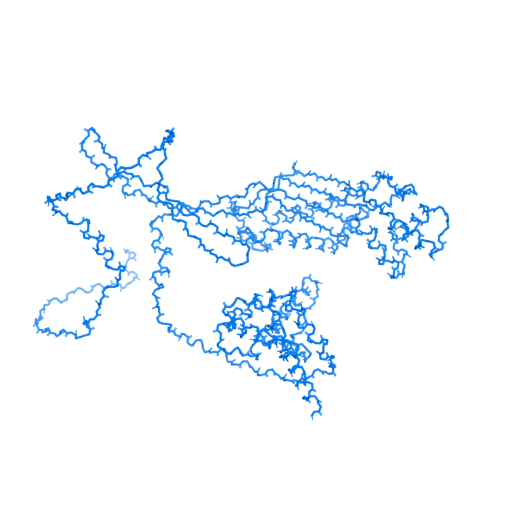28 -14.301 1.00 92.56 396 VAL A CA 1
ATOM 3083 C C . VAL A 1 396 ? -16.993 -7.069 -14.665 1.00 92.56 396 VAL A C 1
ATOM 3085 O O . VAL A 1 396 ? -15.893 -6.735 -15.093 1.00 92.56 396 VAL A O 1
ATOM 3088 N N . GLU A 1 397 ? -17.962 -6.170 -14.487 1.00 91.62 397 GLU A N 1
ATOM 3089 C CA . GLU A 1 397 ? -17.735 -4.743 -14.721 1.00 91.62 397 GLU A CA 1
ATOM 3090 C C . GLU A 1 397 ? -16.773 -4.109 -13.723 1.00 91.62 397 GLU A C 1
ATOM 3092 O O . GLU A 1 397 ? -15.957 -3.282 -14.123 1.00 91.62 397 GLU A O 1
ATOM 3097 N N . ALA A 1 398 ? -16.884 -4.458 -12.441 1.00 89.81 398 ALA A N 1
ATOM 3098 C CA . ALA A 1 398 ? -15.983 -3.963 -11.411 1.00 89.81 398 ALA A CA 1
ATOM 3099 C C . ALA A 1 398 ? -14.543 -4.409 -11.696 1.00 89.81 398 ALA A C 1
ATOM 3101 O O . ALA A 1 398 ? -13.636 -3.582 -11.636 1.00 89.81 398 ALA A O 1
ATOM 3102 N N . ASP A 1 399 ? -14.351 -5.663 -12.107 1.00 90.25 399 ASP A N 1
ATOM 3103 C CA . ASP A 1 399 ? -13.043 -6.203 -12.478 1.00 90.25 399 ASP A CA 1
ATOM 3104 C C . ASP A 1 399 ? -12.476 -5.513 -13.723 1.00 90.25 399 ASP A C 1
ATOM 3106 O O . ASP A 1 399 ? -11.310 -5.123 -13.739 1.00 90.25 399 ASP A O 1
ATOM 3110 N N . LEU A 1 400 ? -13.290 -5.288 -14.757 1.00 88.50 400 LEU A N 1
ATOM 3111 C CA . LEU A 1 400 ? -12.835 -4.571 -15.951 1.00 88.50 400 LEU A CA 1
ATOM 3112 C C . LEU A 1 400 ? -12.580 -3.081 -15.698 1.00 88.50 400 LEU A C 1
ATOM 3114 O O . LEU A 1 400 ? -11.722 -2.509 -16.359 1.00 88.50 400 LEU A O 1
ATOM 3118 N N . ALA A 1 401 ? -13.288 -2.444 -14.763 1.00 85.12 401 ALA A N 1
ATOM 3119 C CA . ALA A 1 401 ? -13.084 -1.035 -14.435 1.00 85.12 401 ALA A CA 1
ATOM 3120 C C . ALA A 1 401 ? -11.903 -0.802 -13.484 1.00 85.12 401 ALA A C 1
ATOM 3122 O O . ALA A 1 401 ? -11.149 0.146 -13.682 1.00 85.12 401 ALA A O 1
ATOM 3123 N N . GLY A 1 402 ? -11.755 -1.638 -12.454 1.00 80.94 402 GLY A N 1
ATOM 3124 C CA . GLY A 1 402 ? -10.712 -1.497 -11.437 1.00 80.94 402 GLY A CA 1
ATOM 3125 C C . GLY A 1 402 ? -9.394 -2.163 -11.819 1.00 80.94 402 GLY A C 1
ATOM 3126 O O . GLY A 1 402 ? -8.334 -1.655 -11.474 1.00 80.94 402 GLY A O 1
ATOM 3127 N N . ASN A 1 403 ? -9.452 -3.265 -12.574 1.00 84.62 403 ASN A N 1
ATOM 3128 C CA . ASN A 1 403 ? -8.306 -4.134 -12.842 1.00 84.62 403 ASN A CA 1
ATOM 3129 C C . ASN A 1 403 ? -8.056 -4.335 -14.344 1.00 84.62 403 ASN A C 1
ATOM 3131 O O . ASN A 1 403 ? -7.545 -5.377 -14.747 1.00 84.62 403 ASN A O 1
ATOM 3135 N N . PHE A 1 404 ? -8.377 -3.363 -15.208 1.00 85.25 404 PHE A N 1
ATOM 3136 C CA . PHE A 1 404 ? -8.178 -3.527 -16.657 1.00 85.25 404 PHE A CA 1
ATOM 3137 C C . PHE A 1 404 ? -6.734 -3.906 -17.028 1.00 85.25 404 PHE A C 1
ATOM 3139 O O . PHE A 1 404 ? -6.520 -4.785 -17.864 1.00 85.25 404 PHE A O 1
ATOM 3146 N N . GLY A 1 405 ? -5.746 -3.296 -16.358 1.00 85.19 405 GLY A N 1
ATOM 3147 C CA . GLY A 1 405 ? -4.321 -3.581 -16.565 1.00 85.19 405 GLY A CA 1
ATOM 3148 C C . GLY A 1 405 ? -3.948 -5.049 -16.327 1.00 85.19 405 GLY A C 1
ATOM 3149 O O . GLY A 1 405 ? -3.056 -5.576 -16.985 1.00 85.19 405 GLY A O 1
ATOM 3150 N N . PHE A 1 406 ? -4.696 -5.762 -15.479 1.00 88.38 406 PHE A N 1
ATOM 3151 C CA . PHE A 1 406 ? -4.512 -7.197 -15.270 1.00 88.38 406 PHE A CA 1
ATOM 3152 C C . PHE A 1 406 ? -4.754 -8.002 -16.558 1.00 88.38 406 PHE A C 1
ATOM 3154 O O . PHE A 1 406 ? -4.046 -8.968 -16.837 1.00 88.38 406 PHE A O 1
ATOM 3161 N N . TYR A 1 407 ? -5.701 -7.567 -17.393 1.00 93.31 407 TYR A N 1
ATOM 3162 C CA . TYR A 1 407 ? -6.083 -8.235 -18.639 1.00 93.31 407 TYR A CA 1
ATOM 3163 C C . TYR A 1 407 ? -5.325 -7.733 -19.880 1.00 93.31 407 TYR A C 1
ATOM 3165 O O . TYR A 1 407 ? -5.554 -8.250 -20.977 1.00 93.31 407 TYR A O 1
ATOM 3173 N N . GLU A 1 408 ? -4.406 -6.770 -19.741 1.00 90.50 408 GLU A N 1
ATOM 3174 C CA . GLU A 1 408 ? -3.752 -6.087 -20.870 1.00 90.50 408 GLU A CA 1
ATOM 3175 C C . GLU A 1 408 ? -3.053 -7.065 -21.827 1.00 90.50 408 GLU A C 1
ATOM 3177 O O . GLU A 1 408 ? -3.242 -7.000 -23.040 1.00 90.50 408 GLU A O 1
ATOM 3182 N N . SER A 1 409 ? -2.330 -8.055 -21.295 1.00 90.88 409 SER A N 1
ATOM 3183 C CA . SER A 1 409 ? -1.629 -9.052 -22.122 1.00 90.88 409 SER A CA 1
ATOM 3184 C C . SER A 1 409 ? -2.566 -9.906 -22.992 1.00 90.88 409 SER A C 1
ATOM 3186 O O . SER A 1 409 ? -2.208 -10.299 -24.107 1.00 90.88 409 SER A O 1
ATOM 3188 N N . ILE A 1 410 ? -3.783 -10.172 -22.508 1.00 94.19 410 ILE A N 1
ATOM 3189 C CA . ILE A 1 410 ? -4.823 -10.907 -23.237 1.00 94.19 410 ILE A CA 1
ATOM 3190 C C . ILE A 1 410 ? -5.407 -9.985 -24.308 1.00 94.19 410 ILE A C 1
ATOM 3192 O O . ILE A 1 410 ? -5.477 -10.348 -25.482 1.00 94.19 410 ILE A O 1
ATOM 3196 N N . VAL A 1 411 ? -5.741 -8.753 -23.935 1.00 93.06 411 VAL A N 1
ATOM 3197 C CA . VAL A 1 411 ? -6.243 -7.724 -24.851 1.00 93.06 411 VAL A CA 1
ATOM 3198 C C . VAL A 1 411 ? -5.272 -7.481 -26.019 1.00 93.06 411 VAL A C 1
ATOM 3200 O O . VAL A 1 411 ? -5.675 -7.516 -27.183 1.00 93.06 411 VAL A O 1
ATOM 3203 N N . ASP A 1 412 ? -3.980 -7.319 -25.747 1.00 90.38 412 ASP A N 1
ATOM 3204 C CA . ASP A 1 412 ? -2.932 -7.091 -26.750 1.00 90.38 412 ASP A CA 1
ATOM 3205 C C . ASP A 1 412 ? -2.743 -8.256 -27.723 1.00 90.38 412 ASP A C 1
ATOM 3207 O O . ASP A 1 412 ? -2.392 -8.067 -28.900 1.00 90.38 412 ASP A O 1
ATOM 3211 N N . ARG A 1 413 ? -2.966 -9.477 -27.233 1.00 93.00 413 ARG A N 1
ATOM 3212 C CA . ARG A 1 413 ? -2.910 -10.689 -28.044 1.00 93.00 413 ARG A CA 1
ATOM 3213 C C . ARG A 1 413 ? -4.092 -10.752 -29.007 1.00 93.00 413 ARG A C 1
ATOM 3215 O O . ARG A 1 413 ? -3.874 -10.893 -30.210 1.00 93.00 413 ARG A O 1
ATOM 3222 N N . TYR A 1 414 ? -5.313 -10.599 -28.496 1.00 94.94 414 TYR A N 1
ATOM 3223 C CA . TYR A 1 414 ? -6.541 -10.813 -29.269 1.00 94.94 414 TYR A CA 1
ATOM 3224 C C . TYR A 1 414 ? -7.018 -9.582 -30.051 1.00 94.94 414 TYR A C 1
ATOM 3226 O O . TYR A 1 414 ? -7.771 -9.720 -31.012 1.00 94.94 414 TYR A O 1
ATOM 3234 N N . SER A 1 415 ? -6.541 -8.375 -29.734 1.00 92.25 415 SER A N 1
ATOM 3235 C CA . SER A 1 415 ? -6.900 -7.143 -30.464 1.00 92.25 415 SER A CA 1
ATOM 3236 C C . SER A 1 415 ? -6.553 -7.183 -31.959 1.00 92.25 415 SER A C 1
ATOM 3238 O O . SER A 1 415 ? -7.181 -6.490 -32.767 1.00 92.25 415 SER A O 1
ATOM 3240 N N . LYS A 1 416 ? -5.581 -8.023 -32.337 1.00 90.06 416 LYS A N 1
ATOM 3241 C CA . LYS A 1 416 ? -5.116 -8.236 -33.716 1.00 90.06 416 LYS A CA 1
ATOM 3242 C C . LYS A 1 416 ? -5.964 -9.244 -34.495 1.00 90.06 416 LYS A C 1
ATOM 3244 O O . LYS A 1 416 ? -5.828 -9.313 -35.715 1.00 90.06 416 LYS A O 1
ATOM 3249 N N . GLU A 1 417 ? -6.805 -10.022 -33.820 1.00 90.75 417 GLU A N 1
ATOM 3250 C CA . GLU A 1 417 ? -7.641 -11.050 -34.440 1.00 90.75 417 GLU A CA 1
ATOM 3251 C C . GLU A 1 417 ? -8.967 -10.454 -34.907 1.00 90.75 417 GLU A C 1
ATOM 3253 O O . GLU A 1 417 ? -9.618 -9.720 -34.167 1.00 90.75 417 GLU A O 1
ATOM 3258 N N . GLU A 1 418 ? -9.397 -10.761 -36.133 1.00 87.81 418 GLU A N 1
ATOM 3259 C CA . GLU A 1 418 ? -10.672 -10.253 -36.658 1.00 87.81 418 GLU A CA 1
ATOM 3260 C C . GLU A 1 418 ? -11.855 -10.704 -35.789 1.00 87.81 418 GLU A C 1
ATOM 3262 O O . GLU A 1 418 ? -12.715 -9.888 -35.458 1.00 87.81 418 GLU A O 1
ATOM 3267 N N . ASP A 1 419 ? -11.829 -11.957 -35.335 1.00 91.38 419 ASP A N 1
ATOM 3268 C CA . ASP A 1 419 ? -12.826 -12.547 -34.446 1.00 91.38 419 ASP A CA 1
ATOM 3269 C C . ASP A 1 419 ? -12.133 -13.323 -33.309 1.00 91.38 419 ASP A C 1
ATOM 3271 O O . ASP A 1 419 ? -11.762 -14.481 -33.511 1.00 91.38 419 ASP A O 1
ATOM 3275 N N . PRO A 1 420 ? -11.925 -12.702 -32.130 1.00 93.94 420 PRO A N 1
ATOM 3276 C CA . PRO A 1 420 ? -11.288 -13.360 -30.993 1.00 93.94 420 PRO A CA 1
ATOM 3277 C C . PRO A 1 420 ? -12.006 -14.649 -30.563 1.00 93.94 420 PRO A C 1
ATOM 3279 O O . PRO A 1 420 ? -13.232 -14.661 -30.359 1.00 93.94 420 PRO A O 1
ATOM 3282 N N . ASP A 1 421 ? -11.247 -15.737 -30.399 1.00 94.19 421 ASP A N 1
ATOM 3283 C CA . ASP A 1 421 ? -11.771 -17.030 -29.939 1.00 94.19 421 ASP A CA 1
ATOM 3284 C C . ASP A 1 421 ? -11.992 -17.009 -28.417 1.00 94.19 421 ASP A C 1
ATOM 3286 O O . ASP A 1 421 ? -11.051 -17.046 -27.623 1.00 94.19 421 ASP A O 1
ATOM 3290 N N . VAL A 1 422 ? -13.264 -16.983 -28.003 1.00 94.31 422 VAL A N 1
ATOM 3291 C CA . VAL A 1 422 ? -13.669 -16.942 -26.587 1.00 94.31 422 VAL A CA 1
ATOM 3292 C C . VAL A 1 422 ? -13.102 -18.129 -25.803 1.00 94.31 422 VAL A C 1
ATOM 3294 O O . VAL A 1 422 ? -12.783 -17.970 -24.627 1.00 94.31 422 VAL A O 1
ATOM 3297 N N . ASN A 1 423 ? -12.938 -19.305 -26.421 1.00 93.62 423 ASN A N 1
ATOM 3298 C CA . ASN A 1 423 ? -12.397 -20.475 -25.727 1.00 93.62 423 ASN A CA 1
ATOM 3299 C C . ASN A 1 423 ? -10.916 -20.281 -25.375 1.00 93.62 423 ASN A C 1
ATOM 3301 O O . ASN A 1 423 ? -10.510 -20.528 -24.242 1.00 93.62 423 ASN A O 1
ATOM 3305 N N . GLU A 1 424 ? -10.117 -19.791 -26.325 1.00 94.19 424 GLU A N 1
ATOM 3306 C CA . GLU A 1 424 ? -8.697 -19.508 -26.085 1.00 94.19 424 GLU A CA 1
ATOM 3307 C C . GLU A 1 424 ? -8.518 -18.352 -25.093 1.00 94.19 424 GLU A C 1
ATOM 3309 O O . GLU A 1 424 ? -7.703 -18.455 -24.176 1.00 94.19 424 GLU A O 1
ATOM 3314 N N . MET A 1 425 ? -9.346 -17.305 -25.194 1.00 95.88 425 MET A N 1
ATOM 3315 C CA . MET A 1 425 ? -9.372 -16.219 -24.211 1.00 95.88 425 MET A CA 1
ATOM 3316 C C . MET A 1 425 ? -9.707 -16.732 -22.808 1.00 95.88 425 MET A C 1
ATOM 3318 O O . MET A 1 425 ? -9.045 -16.358 -21.847 1.00 95.88 425 MET A O 1
ATOM 3322 N N . THR A 1 426 ? -10.690 -17.627 -22.681 1.00 95.50 426 THR A N 1
ATOM 3323 C CA . THR A 1 426 ? -11.064 -18.222 -21.389 1.00 95.50 426 THR A CA 1
ATOM 3324 C C . THR A 1 426 ? -9.893 -19.001 -20.788 1.00 95.50 426 THR A C 1
ATOM 3326 O O . THR A 1 426 ? -9.621 -18.881 -19.595 1.00 95.50 426 THR A O 1
ATOM 3329 N N . HIS A 1 427 ? -9.152 -19.762 -21.600 1.00 94.25 427 HIS A N 1
ATOM 3330 C CA . HIS A 1 427 ? -7.943 -20.441 -21.134 1.00 94.25 427 HIS A CA 1
ATOM 3331 C C . HIS A 1 427 ? -6.862 -19.470 -20.662 1.00 94.25 427 HIS A C 1
ATOM 3333 O O . HIS A 1 427 ? -6.289 -19.689 -19.598 1.00 94.25 427 HIS A O 1
ATOM 3339 N N . ASP A 1 428 ? -6.586 -18.419 -21.435 1.00 95.69 428 ASP A N 1
ATOM 3340 C CA . ASP A 1 428 ? -5.566 -17.434 -21.071 1.00 95.69 428 ASP A CA 1
ATOM 3341 C C . ASP A 1 428 ? -5.946 -16.684 -19.782 1.00 95.69 428 ASP A C 1
ATOM 3343 O O . ASP A 1 428 ? -5.084 -16.456 -18.936 1.00 95.69 428 ASP A O 1
ATOM 3347 N N . ILE A 1 429 ? -7.235 -16.381 -19.580 1.00 96.19 429 ILE A N 1
ATOM 3348 C CA . ILE A 1 429 ? -7.750 -15.785 -18.336 1.00 96.19 429 ILE A CA 1
ATOM 3349 C C . ILE A 1 429 ? -7.551 -16.738 -17.151 1.00 96.19 429 ILE A C 1
ATOM 3351 O O . ILE A 1 429 ? -7.032 -16.330 -16.117 1.00 96.19 429 ILE A O 1
ATOM 3355 N N . LEU A 1 430 ? -7.898 -18.020 -17.294 1.00 95.38 430 LEU A N 1
ATOM 3356 C CA . LEU A 1 430 ? -7.715 -19.008 -16.223 1.00 95.38 430 LEU A CA 1
ATOM 3357 C C . LEU A 1 430 ? -6.239 -19.219 -15.866 1.00 95.38 430 LEU A C 1
ATOM 3359 O O . LEU A 1 430 ? -5.916 -19.420 -14.693 1.00 95.38 430 LEU A O 1
ATOM 3363 N N . ASP A 1 431 ? -5.351 -19.197 -16.860 1.00 94.38 431 ASP A N 1
ATOM 3364 C CA . ASP A 1 431 ? -3.904 -19.310 -16.659 1.00 94.38 431 ASP A CA 1
ATOM 3365 C C . ASP A 1 431 ? -3.364 -18.074 -15.929 1.00 94.38 431 ASP A C 1
ATOM 3367 O O . ASP A 1 431 ? -2.601 -18.214 -14.972 1.00 94.38 431 ASP A O 1
ATOM 3371 N N . LEU A 1 432 ? -3.819 -16.882 -16.326 1.00 94.94 432 LEU A N 1
ATOM 3372 C CA . LEU A 1 432 ? -3.489 -15.616 -15.677 1.00 94.94 432 LEU A CA 1
ATOM 3373 C C . LEU A 1 432 ? -3.945 -15.596 -14.211 1.00 94.94 432 LEU A C 1
ATOM 3375 O O . LEU A 1 432 ? -3.137 -15.313 -13.328 1.00 94.94 432 LEU A O 1
ATOM 3379 N N . TRP A 1 433 ? -5.201 -15.960 -13.937 1.00 95.44 433 TRP A N 1
ATOM 3380 C CA . TRP A 1 433 ? -5.742 -16.042 -12.576 1.00 95.44 433 TRP A CA 1
ATOM 3381 C C . TRP A 1 433 ? -4.986 -17.068 -11.731 1.00 95.44 433 TRP A C 1
ATOM 3383 O O . TRP A 1 433 ? -4.632 -16.794 -10.590 1.00 95.44 433 TRP A O 1
ATOM 3393 N N . THR A 1 434 ? -4.681 -18.241 -12.303 1.00 93.31 434 THR A N 1
ATOM 3394 C CA . THR A 1 434 ? -3.966 -19.310 -11.582 1.00 93.31 434 THR A CA 1
ATOM 3395 C C . THR A 1 434 ? -2.563 -18.849 -11.211 1.00 93.31 434 THR A C 1
ATOM 3397 O O . THR A 1 434 ? -2.097 -19.114 -10.106 1.00 93.31 434 THR A O 1
ATOM 3400 N N . LYS A 1 435 ? -1.880 -18.166 -12.136 1.00 92.38 435 LYS A N 1
ATOM 3401 C CA . LYS A 1 435 ? -0.554 -17.613 -11.887 1.00 92.38 435 LYS A CA 1
ATOM 3402 C C . LYS A 1 435 ? -0.608 -16.559 -10.784 1.00 92.38 435 LYS A C 1
ATOM 3404 O O . LYS A 1 435 ? 0.146 -16.674 -9.830 1.00 92.38 435 LYS A O 1
ATOM 3409 N N . ASN A 1 436 ? -1.515 -15.590 -10.891 1.00 92.12 436 ASN A N 1
ATOM 3410 C CA . ASN A 1 436 ? -1.624 -14.500 -9.925 1.00 92.12 436 ASN A CA 1
ATOM 3411 C C . ASN A 1 436 ? -1.925 -15.003 -8.505 1.00 92.12 436 ASN A C 1
ATOM 3413 O O . ASN A 1 436 ? -1.235 -14.628 -7.559 1.00 92.12 436 ASN A O 1
ATOM 3417 N N . ASP A 1 437 ? -2.894 -15.911 -8.365 1.00 90.56 437 ASP A N 1
ATOM 3418 C CA . ASP A 1 437 ? -3.247 -16.483 -7.064 1.00 90.56 437 ASP A CA 1
ATOM 3419 C C . ASP A 1 437 ? -2.100 -17.313 -6.487 1.00 90.56 437 ASP A C 1
ATOM 3421 O O . ASP A 1 437 ? -1.811 -17.229 -5.296 1.00 90.56 437 ASP A O 1
ATOM 3425 N N . ASN A 1 438 ? -1.409 -18.103 -7.314 1.00 89.62 438 ASN A N 1
ATOM 3426 C CA . ASN A 1 438 ? -0.264 -18.882 -6.848 1.00 89.62 438 ASN A CA 1
ATOM 3427 C C . ASN A 1 438 ? 0.921 -17.997 -6.468 1.00 89.62 438 ASN A C 1
ATOM 3429 O O . ASN A 1 438 ? 1.559 -18.276 -5.456 1.00 89.62 438 ASN A O 1
ATOM 3433 N N . ASP A 1 439 ? 1.187 -16.927 -7.214 1.00 89.06 439 ASP A N 1
ATOM 3434 C CA . ASP A 1 439 ? 2.228 -15.957 -6.878 1.00 89.06 439 ASP A CA 1
ATOM 3435 C C . ASP A 1 439 ? 1.915 -15.293 -5.523 1.00 89.06 439 ASP A C 1
ATOM 3437 O O . ASP A 1 439 ? 2.803 -15.182 -4.677 1.00 89.06 439 ASP A O 1
ATOM 3441 N N . PHE A 1 440 ? 0.652 -14.927 -5.264 1.00 85.81 440 PHE A N 1
ATOM 3442 C CA . PHE A 1 440 ? 0.218 -14.394 -3.967 1.00 85.81 440 PHE A CA 1
ATOM 3443 C C . PHE A 1 440 ? 0.344 -15.425 -2.837 1.00 85.81 440 PHE A C 1
ATOM 3445 O O . PHE A 1 440 ? 0.889 -15.131 -1.777 1.00 85.81 440 PHE A O 1
ATOM 3452 N N . ARG A 1 441 ? -0.107 -16.663 -3.064 1.00 88.69 441 ARG A N 1
ATOM 3453 C CA . ARG A 1 441 ? -0.036 -17.741 -2.066 1.00 88.69 441 ARG A CA 1
ATOM 3454 C C . ARG A 1 441 ? 1.394 -18.105 -1.705 1.00 88.69 441 ARG A C 1
ATOM 3456 O O . ARG A 1 441 ? 1.681 -18.286 -0.528 1.00 88.69 441 ARG A O 1
ATOM 3463 N N . VAL A 1 442 ? 2.278 -18.195 -2.696 1.00 84.31 442 VAL A N 1
ATOM 3464 C CA . VAL A 1 442 ? 3.699 -18.483 -2.473 1.00 84.31 442 VAL A CA 1
ATOM 3465 C C . VAL A 1 442 ? 4.346 -17.364 -1.663 1.00 84.31 442 VAL A C 1
ATOM 3467 O O . VAL A 1 442 ? 5.062 -17.666 -0.712 1.00 84.31 442 VAL A O 1
ATOM 3470 N N . LYS A 1 443 ? 4.045 -16.094 -1.973 1.00 80.75 443 LYS A N 1
ATOM 3471 C CA . LYS A 1 443 ? 4.484 -14.950 -1.155 1.00 80.75 443 LYS A CA 1
ATOM 3472 C C . LYS A 1 443 ? 3.959 -15.037 0.281 1.00 80.75 443 LYS A C 1
ATOM 3474 O O . LYS A 1 443 ? 4.706 -14.791 1.213 1.00 80.75 443 LYS A O 1
ATOM 3479 N N . ALA A 1 444 ? 2.723 -15.494 0.467 1.00 80.44 444 ALA A N 1
ATOM 3480 C CA . ALA A 1 444 ? 2.120 -15.715 1.782 1.00 80.44 444 ALA A CA 1
ATOM 3481 C C . ALA A 1 444 ? 2.558 -17.027 2.481 1.00 80.44 444 ALA A C 1
ATOM 3483 O O . ALA A 1 444 ? 1.926 -17.446 3.451 1.00 80.44 444 ALA A O 1
ATOM 3484 N N . GLY A 1 445 ? 3.579 -17.736 1.979 1.00 84.25 445 GLY A N 1
ATOM 3485 C CA . GLY A 1 445 ? 4.062 -18.997 2.563 1.00 84.25 445 GLY A CA 1
ATOM 3486 C C . GLY A 1 445 ? 3.089 -20.181 2.443 1.00 84.25 445 GLY A C 1
ATOM 3487 O O . GLY A 1 445 ? 3.265 -21.211 3.097 1.00 84.25 445 GLY A O 1
ATOM 3488 N N . MET A 1 446 ? 2.054 -20.062 1.612 1.00 84.12 446 MET A N 1
ATOM 3489 C CA . MET A 1 446 ? 1.041 -21.090 1.392 1.00 84.12 446 MET A CA 1
ATOM 3490 C C . MET A 1 446 ? 1.393 -21.978 0.196 1.00 84.12 446 MET A C 1
ATOM 3492 O O . MET A 1 446 ? 2.039 -21.564 -0.767 1.00 84.12 446 MET A O 1
ATOM 3496 N N . SER A 1 447 ? 0.905 -23.221 0.211 1.00 84.19 447 SER A N 1
ATOM 3497 C CA . SER A 1 447 ? 1.041 -24.101 -0.950 1.00 84.19 447 SER A CA 1
ATOM 3498 C C . SER A 1 447 ? 0.237 -23.564 -2.145 1.00 84.19 447 SER A C 1
ATOM 3500 O O . SER A 1 447 ? -0.907 -23.123 -1.940 1.00 84.19 447 SER A O 1
ATOM 3502 N N . PRO A 1 448 ? 0.765 -23.672 -3.382 1.00 85.56 448 PRO A N 1
ATOM 3503 C CA . PRO A 1 448 ? 0.021 -23.361 -4.597 1.00 85.56 448 PRO A CA 1
ATOM 3504 C C . PRO A 1 448 ? -1.311 -24.107 -4.644 1.00 85.56 448 PRO A C 1
ATOM 3506 O O . PRO A 1 448 ? -1.414 -25.258 -4.208 1.00 85.56 448 PRO A O 1
ATOM 3509 N N . GLU A 1 449 ? -2.336 -23.451 -5.169 1.00 83.38 449 GLU A N 1
ATOM 3510 C CA . GLU A 1 449 ? -3.644 -24.055 -5.355 1.00 83.38 449 GLU A CA 1
ATOM 3511 C C . GLU A 1 449 ? -3.744 -24.849 -6.666 1.00 83.38 449 GLU A C 1
ATOM 3513 O O . GLU A 1 449 ? -2.992 -24.612 -7.619 1.00 83.38 449 GLU A O 1
ATOM 3518 N N . PRO A 1 450 ? -4.694 -25.804 -6.739 1.00 79.19 450 PRO A N 1
ATOM 3519 C CA . PRO A 1 450 ? -5.035 -26.471 -7.984 1.00 79.19 450 PRO A CA 1
ATOM 3520 C C . PRO A 1 450 ? -5.441 -25.466 -9.064 1.00 79.19 450 PRO A C 1
ATOM 3522 O O . PRO A 1 450 ? -6.096 -24.463 -8.790 1.00 79.19 450 PRO A O 1
ATOM 3525 N N . HIS A 1 451 ? -5.094 -25.787 -10.307 1.00 84.31 451 HIS A N 1
ATOM 3526 C CA . HIS A 1 451 ? -5.342 -24.943 -11.469 1.00 84.31 451 HIS A CA 1
ATOM 3527 C C . HIS A 1 451 ? -6.829 -24.578 -11.604 1.00 84.31 451 HIS A C 1
ATOM 3529 O O . HIS A 1 451 ? -7.683 -25.466 -11.616 1.00 84.31 451 HIS A O 1
ATOM 3535 N N . HIS A 1 452 ? -7.151 -23.292 -11.801 1.00 88.38 452 HIS A N 1
ATOM 3536 C CA . HIS A 1 452 ? -8.547 -22.821 -11.895 1.00 88.38 452 HIS A CA 1
ATOM 3537 C C . HIS A 1 452 ? -9.375 -23.500 -12.989 1.00 88.38 452 HIS A C 1
ATOM 3539 O O . HIS A 1 452 ? -10.599 -23.553 -12.896 1.00 88.38 452 HIS A O 1
ATOM 3545 N N . ARG A 1 453 ? -8.721 -24.103 -13.987 1.00 87.31 453 ARG A N 1
ATOM 3546 C CA . ARG A 1 453 ? -9.356 -24.922 -15.028 1.00 87.31 453 ARG A CA 1
ATOM 3547 C C . ARG A 1 453 ? -10.171 -26.097 -14.479 1.00 87.31 453 ARG A C 1
ATOM 3549 O O . ARG A 1 453 ? -11.074 -26.562 -15.160 1.00 87.31 453 ARG A O 1
ATOM 3556 N N . THR A 1 454 ? -9.875 -26.582 -13.272 1.00 86.19 454 THR A N 1
ATOM 3557 C CA . THR A 1 454 ? -10.617 -27.691 -12.651 1.00 86.19 454 THR A CA 1
ATOM 3558 C C . THR A 1 454 ? -11.787 -27.220 -11.786 1.00 86.19 454 THR A C 1
ATOM 3560 O O . THR A 1 454 ? -12.405 -28.036 -11.107 1.00 86.19 454 THR A O 1
ATOM 3563 N N . ARG A 1 455 ? -12.069 -25.911 -11.741 1.00 88.69 455 ARG A N 1
ATOM 3564 C CA . ARG A 1 455 ? -13.102 -25.313 -10.888 1.00 88.69 455 ARG A CA 1
ATOM 3565 C C . ARG A 1 455 ? -14.226 -24.747 -11.765 1.00 88.69 455 ARG A C 1
ATOM 3567 O O . ARG A 1 455 ? -14.036 -23.678 -12.344 1.00 88.69 455 ARG A O 1
ATOM 3574 N N . PRO A 1 456 ? -15.412 -25.389 -11.826 1.00 89.62 456 PRO A N 1
ATOM 3575 C CA . PRO A 1 456 ? -16.514 -24.962 -12.700 1.00 89.62 456 PRO A CA 1
ATOM 3576 C C . PRO A 1 456 ? -16.923 -23.498 -12.515 1.00 89.62 456 PRO A C 1
ATOM 3578 O O . PRO A 1 456 ? -17.180 -22.789 -13.482 1.00 89.62 456 PRO A O 1
ATOM 3581 N N . ARG A 1 457 ? -16.901 -23.000 -11.270 1.00 90.06 457 ARG A N 1
ATOM 3582 C CA . ARG A 1 457 ? -17.175 -21.586 -10.980 1.00 90.06 457 ARG A CA 1
ATOM 3583 C C . ARG A 1 457 ? -16.157 -20.658 -11.646 1.00 90.06 457 ARG A C 1
ATOM 3585 O O . ARG A 1 457 ? -16.556 -19.689 -12.274 1.00 90.06 457 ARG A O 1
ATOM 3592 N N . GLN A 1 458 ? -14.864 -20.964 -11.560 1.00 92.50 458 GLN A N 1
ATOM 3593 C CA . GLN A 1 458 ? -13.815 -20.130 -12.159 1.00 92.50 458 GLN A CA 1
ATOM 3594 C C . GLN A 1 458 ? -13.880 -20.158 -13.686 1.00 92.50 458 GLN A C 1
ATOM 3596 O O . GLN A 1 458 ? -13.796 -19.118 -14.330 1.00 92.50 458 GLN A O 1
ATOM 3601 N N . VAL A 1 459 ? -14.124 -21.336 -14.261 1.00 92.12 459 VAL A N 1
ATOM 3602 C CA . VAL A 1 459 ? -14.394 -21.505 -15.695 1.00 92.12 459 VAL A CA 1
ATOM 3603 C C . VAL A 1 459 ? -15.566 -20.630 -16.151 1.00 92.12 459 VAL A C 1
ATOM 3605 O O . VAL A 1 459 ? -15.455 -19.921 -17.152 1.00 92.12 459 VAL A O 1
ATOM 3608 N N . PHE A 1 460 ? -16.663 -20.635 -15.391 1.00 91.94 460 PHE A N 1
ATOM 3609 C CA . PHE A 1 460 ? -17.837 -19.812 -15.661 1.00 91.94 460 PHE A CA 1
ATOM 3610 C C . PHE A 1 460 ? -17.499 -18.311 -15.669 1.00 91.94 460 PHE A C 1
ATOM 3612 O O . PHE A 1 460 ? -17.799 -17.633 -16.651 1.00 91.94 460 PHE A O 1
ATOM 3619 N N . TYR A 1 461 ? -16.817 -17.788 -14.641 1.00 93.62 461 TYR A N 1
ATOM 3620 C CA . TYR A 1 461 ? -16.437 -16.366 -14.616 1.00 93.62 461 TYR A CA 1
ATOM 3621 C C . TYR A 1 461 ? -15.432 -16.001 -15.705 1.00 93.62 461 TYR A C 1
ATOM 3623 O O . TYR A 1 461 ? -15.557 -14.932 -16.306 1.00 93.62 461 TYR A O 1
ATOM 3631 N N . ALA A 1 462 ? -14.460 -16.867 -15.988 1.00 95.00 462 ALA A N 1
ATOM 3632 C CA . ALA A 1 462 ? -13.476 -16.626 -17.035 1.00 95.00 462 ALA A CA 1
ATOM 3633 C C . ALA A 1 462 ? -14.139 -16.542 -18.419 1.00 95.00 462 ALA A C 1
ATOM 3635 O O . ALA A 1 462 ? -13.751 -15.703 -19.230 1.00 95.00 462 ALA A O 1
ATOM 3636 N N . ASN A 1 463 ? -15.181 -17.343 -18.677 1.00 94.75 463 ASN A N 1
ATOM 3637 C CA . ASN A 1 463 ? -15.950 -17.271 -19.923 1.00 94.75 463 ASN A CA 1
ATOM 3638 C C . ASN A 1 463 ? -16.667 -15.921 -20.075 1.00 94.75 463 ASN A C 1
ATOM 3640 O O . ASN A 1 463 ? -16.639 -15.308 -21.144 1.00 94.75 463 ASN A O 1
ATOM 3644 N N . LEU A 1 464 ? -17.270 -15.428 -18.990 1.00 95.31 464 LEU A N 1
ATOM 3645 C CA . LEU A 1 464 ? -17.950 -14.134 -18.987 1.00 95.31 464 LEU A CA 1
ATOM 3646 C C . LEU A 1 464 ? -16.972 -12.975 -19.207 1.00 95.31 464 LEU A C 1
ATOM 3648 O O . LEU A 1 464 ? -17.250 -12.101 -20.029 1.00 95.31 464 LEU A O 1
ATOM 3652 N N . HIS A 1 465 ? -15.801 -13.013 -18.565 1.00 96.38 465 HIS A N 1
ATOM 3653 C CA . HIS A 1 465 ? -14.726 -12.050 -18.812 1.00 96.38 465 HIS A CA 1
ATOM 3654 C C . HIS A 1 465 ? -14.216 -12.118 -20.254 1.00 96.38 465 HIS A C 1
ATOM 3656 O O . HIS A 1 465 ? -14.076 -11.084 -20.903 1.00 96.38 465 HIS A O 1
ATOM 3662 N N . ALA A 1 466 ? -14.002 -13.319 -20.799 1.00 96.62 466 ALA A N 1
ATOM 3663 C CA . ALA A 1 466 ? -13.566 -13.497 -22.182 1.00 96.62 466 ALA A CA 1
ATOM 3664 C C . ALA A 1 466 ? -14.546 -12.854 -23.174 1.00 96.62 466 ALA A C 1
ATOM 3666 O O . ALA A 1 466 ? -14.127 -12.185 -24.119 1.00 96.62 466 ALA A O 1
ATOM 3667 N N . ARG A 1 467 ? -15.855 -13.004 -22.947 1.00 96.38 467 ARG A N 1
ATOM 3668 C CA . ARG A 1 467 ? -16.884 -12.370 -23.785 1.00 96.38 467 ARG A CA 1
ATOM 3669 C C . ARG A 1 467 ? -16.941 -10.863 -23.619 1.00 96.38 467 ARG A C 1
ATOM 3671 O O . ARG A 1 467 ? -17.062 -10.167 -24.622 1.00 96.38 467 ARG A O 1
ATOM 3678 N N . ALA A 1 468 ? -16.827 -10.374 -22.390 1.00 96.56 468 ALA A N 1
ATOM 3679 C CA . ALA A 1 468 ? -16.789 -8.945 -22.119 1.00 96.56 468 ALA A CA 1
ATOM 3680 C C . ALA A 1 468 ? -15.597 -8.276 -22.822 1.00 96.56 468 ALA A C 1
ATOM 3682 O O . ALA A 1 468 ? -15.766 -7.285 -23.529 1.00 96.56 468 ALA A O 1
ATOM 3683 N N . ILE A 1 469 ? -14.408 -8.875 -22.710 1.00 96.56 469 ILE A N 1
ATOM 3684 C CA . ILE A 1 469 ? -13.184 -8.395 -23.362 1.00 96.56 469 ILE A CA 1
ATOM 3685 C C . ILE A 1 469 ? -13.305 -8.488 -24.888 1.00 96.56 469 ILE A C 1
ATOM 3687 O O . ILE A 1 469 ? -12.910 -7.559 -25.590 1.00 96.56 469 ILE A O 1
ATOM 3691 N N . LYS A 1 470 ? -13.876 -9.577 -25.422 1.00 96.75 470 LYS A N 1
ATOM 3692 C CA . LYS A 1 470 ? -14.128 -9.715 -26.863 1.00 96.75 470 LYS A CA 1
ATOM 3693 C C . LYS A 1 470 ? -15.019 -8.589 -27.383 1.00 96.75 470 LYS A C 1
ATOM 3695 O O . LYS A 1 470 ? -14.681 -7.977 -28.394 1.00 96.75 470 LYS A O 1
ATOM 3700 N N . GLU A 1 471 ? -16.129 -8.319 -26.703 1.00 96.62 471 GLU A N 1
ATOM 3701 C CA . GLU A 1 471 ? -17.050 -7.249 -27.091 1.00 96.62 471 GLU A CA 1
ATOM 3702 C C . GLU A 1 471 ? -16.352 -5.887 -27.039 1.00 96.62 471 GLU A C 1
ATOM 3704 O O . GLU A 1 471 ? -16.423 -5.109 -27.986 1.00 96.62 471 GLU A O 1
ATOM 3709 N N . LEU A 1 472 ? -15.567 -5.641 -25.990 1.00 94.88 472 LEU A N 1
ATOM 3710 C CA . LEU A 1 472 ? -14.791 -4.414 -25.852 1.00 94.88 472 LEU A CA 1
ATOM 3711 C C . LEU A 1 472 ? -13.769 -4.225 -26.992 1.00 94.88 472 LEU A C 1
ATOM 3713 O O . LEU A 1 472 ? -13.639 -3.123 -27.526 1.00 94.88 472 LEU A O 1
ATOM 3717 N N . ILE A 1 473 ? -13.079 -5.293 -27.413 1.00 95.44 473 ILE A N 1
ATOM 3718 C CA . ILE A 1 473 ? -12.168 -5.280 -28.573 1.00 95.44 473 ILE A CA 1
ATOM 3719 C C . ILE A 1 473 ? -12.926 -4.926 -29.861 1.00 95.44 473 ILE A C 1
ATOM 3721 O O . ILE A 1 473 ? -12.427 -4.145 -30.679 1.00 95.44 473 ILE A O 1
ATOM 3725 N N . ILE A 1 474 ? -14.117 -5.500 -30.059 1.00 94.56 474 ILE A N 1
ATOM 3726 C CA . ILE A 1 474 ? -14.958 -5.245 -31.235 1.00 94.56 474 ILE A CA 1
ATOM 3727 C C . ILE A 1 474 ? -15.390 -3.776 -31.270 1.00 94.56 474 ILE A C 1
ATOM 3729 O O . ILE A 1 474 ? -15.213 -3.120 -32.299 1.00 94.56 474 ILE A O 1
ATOM 3733 N N . GLU A 1 475 ? -15.894 -3.244 -30.158 1.00 94.62 475 GLU A N 1
ATOM 3734 C CA . GLU A 1 475 ? -16.346 -1.852 -30.046 1.00 94.62 475 GLU A CA 1
ATOM 3735 C C . GLU A 1 475 ? -15.194 -0.865 -30.268 1.00 94.62 475 GLU A C 1
ATOM 3737 O O . GLU A 1 475 ? -15.294 0.031 -31.110 1.00 94.62 475 GLU A O 1
ATOM 3742 N N . ALA A 1 476 ? -14.049 -1.079 -29.609 1.00 93.38 476 ALA A N 1
ATOM 3743 C CA . ALA A 1 476 ? -12.860 -0.249 -29.798 1.00 93.38 476 ALA A CA 1
ATOM 3744 C C . ALA A 1 476 ? -12.434 -0.191 -31.274 1.00 93.38 476 ALA A C 1
ATOM 3746 O O . ALA A 1 476 ? -12.146 0.879 -31.816 1.00 93.38 476 ALA A O 1
ATOM 3747 N N . ARG A 1 477 ? -12.468 -1.336 -31.968 1.00 93.50 477 ARG A N 1
ATOM 3748 C CA . ARG A 1 477 ? -12.136 -1.420 -33.394 1.00 93.50 477 ARG A CA 1
ATOM 3749 C C . ARG A 1 477 ? -13.147 -0.695 -34.274 1.00 93.50 477 ARG A C 1
ATOM 3751 O O . ARG A 1 477 ? -12.735 0.014 -35.191 1.00 93.50 477 ARG A O 1
ATOM 3758 N N . GLN A 1 478 ? -14.444 -0.871 -34.024 1.00 92.94 478 GLN A N 1
ATOM 3759 C CA . GLN A 1 478 ? -15.502 -0.201 -34.788 1.00 92.94 478 GLN A CA 1
ATOM 3760 C C . GLN A 1 478 ? -15.398 1.323 -34.686 1.00 92.94 478 GLN A C 1
ATOM 3762 O O . GLN A 1 478 ? -15.670 2.028 -35.660 1.00 92.94 478 GLN A O 1
ATOM 3767 N N . HIS A 1 479 ? -14.957 1.820 -33.532 1.00 91.25 479 HIS A N 1
ATOM 3768 C CA . HIS A 1 479 ? -14.805 3.246 -33.267 1.00 91.25 479 HIS A CA 1
ATOM 3769 C C . HIS A 1 479 ? -13.410 3.802 -33.595 1.00 91.25 479 HIS A C 1
ATOM 3771 O O . HIS A 1 479 ? -13.230 5.018 -33.613 1.00 91.25 479 HIS A O 1
ATOM 3777 N N . GLY A 1 480 ? -12.437 2.948 -33.937 1.00 90.56 480 GLY A N 1
ATOM 3778 C CA . GLY A 1 480 ? -11.053 3.369 -34.184 1.00 90.56 480 GLY A CA 1
ATOM 3779 C C . GLY A 1 480 ? -10.375 3.925 -32.928 1.00 90.56 480 GLY A C 1
ATOM 3780 O O . GLY A 1 480 ? -9.483 4.770 -33.020 1.00 90.56 480 GLY A O 1
ATOM 3781 N N . GLU A 1 481 ? -10.828 3.477 -31.762 1.00 91.06 481 GLU A N 1
ATOM 3782 C CA . GLU A 1 481 ? -10.387 3.927 -30.451 1.00 91.06 481 GLU A CA 1
ATOM 3783 C C . GLU A 1 481 ? -9.450 2.898 -29.820 1.00 91.06 481 GLU A C 1
ATOM 3785 O O . GLU A 1 481 ? -9.348 1.744 -30.246 1.00 91.06 481 GLU A O 1
ATOM 3790 N N . LYS A 1 482 ? -8.724 3.339 -28.795 1.00 88.56 482 LYS A N 1
ATOM 3791 C CA . LYS A 1 482 ? -7.967 2.420 -27.951 1.00 88.56 482 LYS A CA 1
ATOM 3792 C C . LYS A 1 482 ? -8.912 1.782 -26.934 1.00 88.56 482 LYS A C 1
ATOM 3794 O O . LYS A 1 482 ? -9.954 2.349 -26.616 1.00 88.56 482 LYS A O 1
ATOM 3799 N N . ILE A 1 483 ? -8.585 0.565 -26.513 1.00 86.75 483 ILE A N 1
ATOM 3800 C CA . ILE A 1 483 ? -9.514 -0.322 -25.798 1.00 86.75 483 ILE A CA 1
ATOM 3801 C C . ILE A 1 483 ? -9.853 0.231 -24.405 1.00 86.75 483 ILE A C 1
ATOM 3803 O O . ILE A 1 483 ? -11.007 0.166 -23.992 1.00 86.75 483 ILE A O 1
ATOM 3807 N N . ASP A 1 484 ? -8.883 0.868 -23.750 1.00 80.25 484 ASP A N 1
ATOM 3808 C CA . ASP A 1 484 ? -9.057 1.657 -22.525 1.00 80.25 484 ASP A CA 1
ATOM 3809 C C . ASP A 1 484 ? -10.114 2.763 -22.699 1.00 80.25 484 ASP A C 1
ATOM 3811 O O . ASP A 1 484 ? -11.080 2.842 -21.947 1.00 80.25 484 ASP A O 1
ATOM 3815 N N . ARG A 1 485 ? -10.008 3.561 -23.767 1.00 84.56 485 ARG A N 1
ATOM 3816 C CA . ARG A 1 485 ? -10.971 4.635 -24.064 1.00 84.56 485 ARG A CA 1
ATOM 3817 C C . ARG A 1 485 ? -12.343 4.110 -24.461 1.00 84.56 485 ARG A C 1
ATOM 3819 O O . ARG A 1 485 ? -13.352 4.746 -24.160 1.00 84.56 485 ARG A O 1
ATOM 3826 N N . ALA A 1 486 ? -12.386 2.962 -25.134 1.00 87.81 486 ALA A N 1
ATOM 3827 C CA . ALA A 1 486 ? -13.644 2.322 -25.482 1.00 87.81 486 ALA A CA 1
ATOM 3828 C C . ALA A 1 486 ? -14.420 1.925 -24.218 1.00 87.81 486 ALA A C 1
ATOM 3830 O O . ALA A 1 486 ? -15.645 2.021 -24.219 1.00 87.81 486 ALA A O 1
ATOM 3831 N N . TRP A 1 487 ? -13.733 1.548 -23.134 1.00 87.38 487 TRP A N 1
ATOM 3832 C CA . TRP A 1 487 ? -14.366 1.226 -21.854 1.00 87.38 487 TRP A CA 1
ATOM 3833 C C . TRP A 1 487 ? -14.984 2.449 -21.162 1.00 87.38 487 TRP A C 1
ATOM 3835 O O . TRP A 1 487 ? -16.063 2.349 -20.579 1.00 87.38 487 TRP A O 1
ATOM 3845 N N . ASP A 1 488 ? -14.380 3.631 -21.286 1.00 86.50 488 ASP A N 1
ATOM 3846 C CA . ASP A 1 488 ? -14.939 4.864 -20.709 1.00 86.50 488 ASP A CA 1
ATOM 3847 C C . ASP A 1 488 ? -16.279 5.269 -21.352 1.00 86.50 488 ASP A C 1
ATOM 3849 O O . ASP A 1 488 ? -17.113 5.955 -20.744 1.00 86.50 488 ASP A O 1
ATOM 3853 N N . ASN A 1 489 ? -16.537 4.805 -22.577 1.00 91.50 489 ASN A N 1
ATOM 3854 C CA . ASN A 1 489 ? -17.770 5.077 -23.297 1.00 91.50 489 ASN A CA 1
ATOM 3855 C C . ASN A 1 489 ? -18.964 4.328 -22.679 1.00 91.50 489 ASN A C 1
ATOM 3857 O O . ASN A 1 489 ? -19.041 3.099 -22.672 1.00 91.50 489 ASN A O 1
ATOM 3861 N N . THR A 1 490 ? -19.960 5.083 -22.206 1.00 91.44 490 THR A N 1
ATOM 3862 C CA . THR A 1 490 ? -21.179 4.536 -21.588 1.00 91.44 490 THR A CA 1
ATOM 3863 C C . THR A 1 490 ? -21.915 3.541 -22.488 1.00 91.44 490 THR A C 1
ATOM 3865 O O . THR A 1 490 ? -22.390 2.524 -21.993 1.00 91.44 490 THR A O 1
ATOM 3868 N N . LYS A 1 491 ? -21.977 3.782 -23.805 1.00 93.31 491 LYS A N 1
ATOM 3869 C CA . LYS A 1 491 ? -22.668 2.876 -24.739 1.00 93.31 491 LYS A CA 1
ATOM 3870 C C . LYS A 1 491 ? -21.926 1.555 -24.908 1.00 93.31 491 LYS A C 1
ATOM 3872 O O . LYS A 1 491 ? -22.562 0.511 -24.996 1.00 93.31 491 LYS A O 1
ATOM 3877 N N . THR A 1 492 ? -20.596 1.601 -24.930 1.00 92.12 492 THR A N 1
ATOM 3878 C CA . THR A 1 492 ? -19.758 0.400 -24.966 1.00 92.12 492 THR A CA 1
ATOM 3879 C C . THR A 1 492 ? -19.969 -0.432 -23.706 1.00 92.12 492 THR A C 1
ATOM 3881 O O . THR A 1 492 ? -20.206 -1.632 -23.801 1.00 92.12 492 THR A O 1
ATOM 3884 N N . ARG A 1 493 ? -19.984 0.200 -22.523 1.00 91.94 493 ARG A N 1
ATOM 3885 C CA . ARG A 1 493 ? -20.272 -0.497 -21.256 1.00 91.94 493 ARG A CA 1
ATOM 3886 C C . ARG A 1 493 ? -21.661 -1.124 -21.230 1.00 91.94 493 ARG A C 1
ATOM 3888 O O . ARG A 1 493 ? -21.801 -2.263 -20.798 1.00 91.94 493 ARG A O 1
ATOM 3895 N N . GLU A 1 494 ? -22.678 -0.425 -21.730 1.00 93.25 494 GLU A N 1
ATOM 3896 C CA . GLU A 1 494 ? -24.031 -0.980 -21.864 1.00 93.25 494 GLU A CA 1
ATOM 3897 C C . GLU A 1 494 ? -24.055 -2.220 -22.771 1.00 93.25 494 GLU A C 1
ATOM 3899 O O . GLU A 1 494 ? -24.652 -3.228 -22.397 1.00 93.25 494 GLU A O 1
ATOM 3904 N N . ARG A 1 495 ? -23.342 -2.207 -23.906 1.00 93.12 495 ARG A N 1
ATOM 3905 C CA . ARG A 1 495 ? -23.222 -3.387 -24.782 1.00 93.12 495 ARG A CA 1
ATOM 3906 C C . ARG A 1 495 ? -22.501 -4.547 -24.107 1.00 93.12 495 ARG A C 1
ATOM 3908 O O . ARG A 1 495 ? -22.989 -5.675 -24.142 1.00 93.12 495 ARG A O 1
ATOM 3915 N N . VAL A 1 496 ? -21.379 -4.276 -23.440 1.00 92.94 496 VAL A N 1
ATOM 3916 C CA . VAL A 1 496 ? -20.643 -5.298 -22.682 1.00 92.94 496 VAL A CA 1
ATOM 3917 C C . VAL A 1 496 ? -21.541 -5.916 -21.602 1.00 92.94 496 VAL A C 1
ATOM 3919 O O . VAL A 1 496 ? -21.608 -7.142 -21.498 1.00 92.94 496 VAL A O 1
ATOM 3922 N N . ARG A 1 497 ? -22.304 -5.100 -20.857 1.00 94.31 497 ARG A N 1
ATOM 3923 C CA . ARG A 1 497 ? -23.307 -5.579 -19.888 1.00 94.31 497 ARG A CA 1
ATOM 3924 C C . ARG A 1 497 ? -24.328 -6.510 -20.525 1.00 94.31 497 ARG A C 1
ATOM 3926 O O . ARG A 1 497 ? -24.604 -7.571 -19.970 1.00 94.31 497 ARG A O 1
ATOM 3933 N N . GLU A 1 498 ? -24.901 -6.120 -21.661 1.00 95.50 498 GLU A N 1
ATOM 3934 C CA . GLU A 1 498 ? -25.902 -6.921 -22.370 1.00 95.50 498 GLU A CA 1
ATOM 3935 C C . GLU A 1 498 ? -25.335 -8.277 -22.810 1.00 95.50 498 GLU A C 1
ATOM 3937 O O . GLU A 1 498 ? -25.993 -9.302 -22.618 1.00 95.50 498 GLU A O 1
ATOM 3942 N N . VAL A 1 499 ? -24.097 -8.306 -23.316 1.00 95.19 499 VAL A N 1
ATOM 3943 C CA . VAL A 1 499 ? -23.407 -9.542 -23.718 1.00 95.19 499 VAL A CA 1
ATOM 3944 C C . VAL A 1 499 ? -23.138 -10.456 -22.522 1.00 95.19 499 VAL A C 1
ATOM 3946 O O . VAL A 1 499 ? -23.434 -11.652 -22.585 1.00 95.19 499 VAL A O 1
ATOM 3949 N N . VAL A 1 500 ? -22.619 -9.914 -21.415 1.00 94.88 500 VAL A N 1
ATOM 3950 C CA . VAL A 1 500 ? -22.350 -10.690 -20.191 1.00 94.88 500 VAL A CA 1
ATOM 3951 C C . VAL A 1 500 ? -23.648 -11.228 -19.594 1.00 94.88 500 VAL A C 1
ATOM 3953 O O . VAL A 1 500 ? -23.717 -12.399 -19.216 1.00 94.88 500 VAL A O 1
ATOM 3956 N N . LYS A 1 501 ? -24.700 -10.404 -19.553 1.00 94.31 501 LYS A N 1
ATOM 3957 C CA . LYS A 1 501 ? -26.026 -10.798 -19.068 1.00 94.31 501 LYS A CA 1
ATOM 3958 C C . LYS A 1 501 ? -26.617 -11.927 -19.907 1.00 94.31 501 LYS A C 1
ATOM 3960 O O . LYS A 1 501 ? -27.023 -12.943 -19.348 1.00 94.31 501 LYS A O 1
ATOM 3965 N N . ALA A 1 502 ? -26.612 -11.778 -21.232 1.00 93.94 502 ALA A N 1
ATOM 3966 C CA . ALA A 1 502 ? -27.134 -12.785 -22.149 1.00 93.94 502 ALA A CA 1
ATOM 3967 C C . ALA A 1 502 ? -26.391 -14.123 -22.023 1.00 93.94 502 ALA A C 1
ATOM 3969 O O . ALA A 1 502 ? -27.029 -15.178 -22.029 1.00 93.94 502 ALA A O 1
ATOM 3970 N N . GLU A 1 503 ? -25.063 -14.103 -21.866 1.00 93.06 503 GLU A N 1
ATOM 3971 C CA . GLU A 1 503 ? -24.308 -15.342 -21.669 1.00 93.06 503 GLU A CA 1
ATOM 3972 C C . GLU A 1 503 ? -24.560 -15.965 -20.298 1.00 93.06 503 GLU A C 1
ATOM 3974 O O . GLU A 1 503 ? -24.762 -17.176 -20.208 1.00 93.06 503 GLU A O 1
ATOM 3979 N N . SER A 1 504 ? -24.584 -15.158 -19.237 1.00 91.31 504 SER A N 1
ATOM 3980 C CA . SER A 1 504 ? -24.904 -15.637 -17.894 1.00 91.31 504 SER A CA 1
ATOM 3981 C C . SER A 1 504 ? -26.268 -16.332 -17.890 1.00 91.31 504 SER A C 1
ATOM 3983 O O . SER A 1 504 ? -26.380 -17.467 -17.432 1.00 91.31 504 SER A O 1
ATOM 3985 N N . ASP A 1 505 ? -27.286 -15.735 -18.514 1.00 91.19 505 ASP A N 1
ATOM 3986 C CA . ASP A 1 505 ? -28.613 -16.345 -18.639 1.00 91.19 505 ASP A CA 1
ATOM 3987 C C . ASP A 1 505 ? -28.595 -17.635 -19.486 1.00 91.19 505 ASP A C 1
ATOM 3989 O O . ASP A 1 505 ? -29.244 -18.620 -19.116 1.00 91.19 505 ASP A O 1
ATOM 3993 N N . ARG A 1 506 ? -27.810 -17.683 -20.575 1.00 92.00 506 ARG A N 1
ATOM 3994 C CA . ARG A 1 506 ? -27.627 -18.890 -21.408 1.00 92.00 506 ARG A CA 1
ATOM 3995 C C . ARG A 1 506 ? -27.013 -20.042 -20.613 1.00 92.00 506 ARG A C 1
ATOM 3997 O O . ARG A 1 506 ? -27.547 -21.149 -20.631 1.00 92.00 506 ARG A O 1
ATOM 4004 N N . LEU A 1 507 ? -25.910 -19.791 -19.911 1.00 84.75 507 LEU A N 1
ATOM 4005 C CA . LEU A 1 507 ? -25.199 -20.800 -19.121 1.00 84.75 507 LEU A CA 1
ATOM 4006 C C . LEU A 1 507 ? -26.059 -21.314 -17.957 1.00 84.75 507 LEU A C 1
ATOM 4008 O O . LEU A 1 507 ? -26.038 -22.499 -17.636 1.00 84.75 507 LEU A O 1
ATOM 4012 N N . LYS A 1 508 ? -26.898 -20.455 -17.371 1.00 83.88 508 LYS A N 1
ATOM 4013 C CA . LYS A 1 508 ? -27.878 -20.863 -16.352 1.00 83.88 508 LYS A CA 1
ATOM 4014 C C . LYS A 1 508 ? -28.994 -21.734 -16.905 1.00 83.88 508 LYS A C 1
ATOM 4016 O O . LYS A 1 508 ? -29.464 -22.629 -16.202 1.00 83.88 508 LYS A O 1
ATOM 4021 N N . ALA A 1 509 ? -29.441 -21.470 -18.131 1.00 87.31 509 ALA A N 1
ATOM 4022 C CA . ALA A 1 509 ? -30.459 -22.283 -18.786 1.00 87.31 509 ALA A CA 1
ATOM 4023 C C . ALA A 1 509 ? -29.960 -23.714 -19.038 1.00 87.31 509 ALA A C 1
ATOM 4025 O O . ALA A 1 509 ? -30.711 -24.650 -18.783 1.00 87.31 509 ALA A O 1
ATOM 4026 N N . LEU A 1 510 ? -28.681 -23.883 -19.402 1.00 84.19 510 LEU A N 1
ATOM 4027 C CA . LEU A 1 510 ? -28.050 -25.198 -19.594 1.00 84.19 510 LEU A CA 1
ATOM 4028 C C . LEU A 1 510 ? -28.043 -26.075 -18.332 1.00 84.19 510 LEU A C 1
ATOM 4030 O O . LEU A 1 510 ? -27.927 -27.285 -18.445 1.00 84.19 510 LEU A O 1
ATOM 4034 N N . LYS A 1 511 ? -28.188 -25.495 -17.133 1.00 79.31 511 LYS A N 1
ATOM 4035 C CA . LYS A 1 511 ? -28.301 -26.256 -15.875 1.00 79.31 511 LYS A CA 1
ATOM 4036 C C . LYS A 1 511 ? -29.683 -26.878 -15.658 1.00 79.31 511 LYS A C 1
ATOM 4038 O O . LYS A 1 511 ? -29.839 -27.763 -14.821 1.00 79.31 511 LYS A O 1
ATOM 4043 N N . LYS A 1 512 ? -30.714 -26.312 -16.291 1.00 71.50 512 LYS A N 1
ATOM 4044 C CA . LYS A 1 512 ? -32.110 -26.734 -16.098 1.00 71.50 512 LYS A CA 1
ATOM 4045 C C . LYS A 1 512 ? -32.506 -27.891 -17.015 1.00 71.50 512 LYS A C 1
ATOM 4047 O O . LYS A 1 512 ? -33.556 -28.486 -16.776 1.00 71.50 512 LYS A O 1
ATOM 4052 N N . GLU A 1 513 ? -31.708 -28.150 -18.044 1.00 63.56 513 GLU A N 1
ATOM 4053 C CA . GLU A 1 513 ? -31.819 -29.281 -18.972 1.00 63.56 513 GLU A CA 1
ATOM 4054 C C . GLU A 1 513 ? -30.962 -30.449 -18.480 1.00 63.56 513 GLU A C 1
ATOM 4056 O O . GLU A 1 513 ? -31.435 -31.602 -18.618 1.00 63.56 513 GLU A O 1
#

Secondary structure (DSSP, 8-state):
--TTTTS-------------------GGGS--PPPHHHHHHHHHHHHTT-----------------------------PPP-------SSS-------------PPPEETTTTEE--TTTTS--EEEEEEE----SEEEEEE-HHHHGGGTTSSPPPHHHHHHHHHHHHHHHHHHHHTT-TT---SHHHHHHH-SSS---PPEEEEEEEEEEE-S--SSGGGGSTT---HHHHHHHHHHHHHHHHHHHHHHHHTT-EE-GGGEEEEEEE-PPPHHHHHHHHHHHHHTT--SSHHHHHHHHHHHHHTT----HHHHHHHHHHTGGGG-EEEEEEESS--EEEEEEETTTHHHHHHHHHH----------------PPPPP-PPPSS---HHHHHHHHHHHHHH-GGGGHHHHHHHTTSSS--HHHHHHHHHHHHHHHHHHHHHHTTPPPPPPGGG-HHHHHHHHHHHHHHHHHHHHHHHHT--HHHHHH-HHHHHHHHHHHHHHHHHHHHTTT-

Solvent-accessible surface area (backbone atoms only — not comparable to full-atom values): 30790 Å² total; per-residue (Å²): 139,64,92,74,74,81,69,82,80,80,87,84,83,87,86,89,83,89,88,82,89,82,92,78,83,75,82,87,76,80,76,86,74,77,52,73,69,57,49,51,53,52,50,56,54,50,71,75,65,67,88,74,84,90,83,90,80,84,84,82,87,81,82,91,77,83,85,79,92,78,81,94,73,83,94,70,90,79,54,83,77,56,72,54,83,56,86,59,82,79,96,53,81,58,81,50,64,52,64,69,77,80,83,81,70,82,55,69,40,84,89,77,77,42,77,54,69,79,66,79,73,53,81,53,58,44,64,50,57,50,81,40,81,43,68,58,60,47,81,45,76,43,52,22,89,57,29,55,60,42,72,75,81,52,84,60,55,76,66,58,46,49,53,34,44,51,51,53,48,49,53,50,41,68,75,40,60,87,51,53,90,82,68,38,92,42,76,71,54,32,70,72,63,64,84,55,92,82,71,94,59,58,39,47,56,34,38,43,24,43,4,25,13,32,61,69,34,100,48,49,64,20,43,34,81,91,47,84,44,68,64,20,25,52,51,1,28,49,35,15,50,55,54,47,54,51,49,54,50,48,38,48,67,52,63,35,52,71,60,82,88,35,62,46,70,37,41,36,62,49,69,66,50,76,66,53,46,52,49,43,35,50,54,18,45,74,74,64,47,76,76,56,62,34,53,20,32,36,51,42,53,57,33,50,78,67,67,67,62,85,49,69,71,61,45,53,53,42,42,66,67,42,42,58,34,29,20,30,41,39,38,40,31,40,49,70,52,63,68,53,65,46,74,42,49,52,84,46,46,62,66,68,40,36,66,63,64,66,52,50,80,62,71,78,73,73,72,70,64,66,70,73,74,76,72,78,78,75,77,84,54,58,40,95,73,77,76,57,58,68,59,53,41,50,49,54,50,47,45,54,70,75,43,43,77,79,48,42,72,57,49,68,62,40,64,78,43,96,73,62,56,48,64,61,42,19,51,52,45,34,50,50,52,38,49,53,53,28,56,53,29,49,74,69,75,40,79,69,71,81,60,37,82,81,33,46,56,53,47,51,53,27,43,42,47,24,49,31,53,47,46,44,45,51,51,7,59,76,69,74,46,54,57,72,62,30,59,73,34,66,69,49,44,51,50,29,47,52,53,32,40,53,48,49,53,50,43,55,51,65,68,76,109

pLDDT: mean 70.02, std 24.18, range [24.5, 97.25]

Organism: NCBI:txid1619000

Foldseek 3Di:
DDPPVPPDDDDDDDDDDDDDDDDDDDPPPPDDDDDPVVVVVVVVVVVVPDDDDDDDDDDDDDDDDDDDDDDDDDDDPDDDWDWDFDDDDDDDTQTFTFGDDDPPDFDQDPVVRDGDCVCVPPFDWGWGKGQQPQPQKAKDKFFLVLLVQLQPVDDGDPVSLLVSLVRLLVSVCVSGVVRFDPQDPDLVVCVVPPPDPDDPAFEWPAKEKEFFAELQDPDLCSLDFPDDDPVQFVSRQSSRVSSVVSNVVSCVSRVHHYDPVRYHGTYDYDGFDPVLLVVLQVLLVVVPDDDDSSRSSNVLSVCLSVVVDPDPVSNVSCCVGGSRRRMMMMMIGTDDRDTDIDIHGPVCVCVVCVVVVVPPPPVPPPPCPVPPPQPDQQDLAADPDADDLVVLLVVLLCCCVVPVVLCVVVLVVQLPPPQRDLRVQLVVQQVSVQVVVQVVQVSVVHHRDDRCSVPNHSSLSSSLNSQLSRLLSVQCVVVVHDSVVSSVDPVSSVVSSVRSSVVSVVSVVVVVD

Mean predicted aligned error: 21.79 Å